Protein AF-0000000077076380 (afdb_homodimer)

Foldseek 3Di:
DVVVVVVVVVVVVVCVVPHVVCLVVVLVVLLVVLQVVCVVVVPDFDDPCRQFDKDKDKDWAAQVQADPVQFGDPVVVVSVVVSSVSNSCRNLCLVVLCVVQVKDKDWDDKDKDFDATHHHGFMWMKIKGWQWFDFFWTKMKIFIAGPVPRHGRMIMIIIMGMDRGTPQSSSCVRRVHGDHIDDHDPVRVVVVVVVVVVVVVVVVVVVVVVVVVPVPPPPPPPPPPPPPD/DVVVVVVVVVVVVVCVVPHVVCLVVVLVVLLVVLQVVCVVVVPDFDDPCRQFDKDKDKDWAAQVQADPVQFGDPVVVVSVVVSRVSNSCRNLCLVVLCVVQVKDKDWDDKDKDFDATHHHGFMWMKIKGWQWFDFFWTKMKIFIAGPVPRDGRMIMIIIMGMDRGTPQSSSCVRRVHGDHIDDHDPVRVVVVVVVVVVVVVVVVVVVVVVVVVPVPPPPPPPPPPPPPD

InterPro domains:
  IPR029069 HotDog domain superfamily [SSF54637] (56-164)
  IPR051490 THEM6/lcsJ thioesterase [PTHR12475] (7-222)

Sequence (458 aa):
MAWIFGVVLVVILSLFAYIDVWYFLRSIVFITSLIIKGRKDSARKLTKEELLKELVTKGVVMPSDLDFNLHMNNSKYLREMDFGRFAIYIEKGLRKALGHHSAVMLVGAISIRYRRSLQLFQKFEVHTRILAWEEKVIYLEQRIVNTADGFVASIALVKMAIKGTTASELLKTICGHIVASPFPSAELRAWQESISLSSKHLREESSTKSDGGNTQVTNSSLTSTKKTTMAWIFGVVLVVILSLFAYIDVWYFLRSIVFITSLIIKGRKDSARKLTKEELLKELVTKGVVMPSDLDFNLHMNNSKYLREMDFGRFAIYIEKGLRKALGHHSAVMLVGAISIRYRRSLQLFQKFEVHTRILAWEEKVIYLEQRIVNTADGFVASIALVKMAIKGTTASELLKTICGHIVASPFPSAELRAWQESISLSSKHLREESSTKSDGGNTQVTNSSLTSTKKTT

Nearest PDB structures (foldseek):
  1njk-assembly1_D  TM=8.500E-01  e=3.698E-10  Escherichia coli
  3r87-assembly1_A  TM=8.130E-01  e=1.434E-08  Photobacterium profundum
  4k00-assembly1_A  TM=8.358E-01  e=3.254E-08  Synechocystis sp. PCC 6803 substr. Kazusa
  5vpj-assembly3_J  TM=8.608E-01  e=1.013E-07  Actinomadura verrucosospora
  5v10-assembly1_A-2  TM=7.139E-01  e=7.165E-09  Pseudomonas aeruginosa PAO1

Organism: Amphimedon queenslandica (NCBI:txid400682)

Secondary structure (DSSP, 8-state):
-HHHHHHHHHHHHHHHHHS-HHHHHHHHHHHHHHHHHHHTTTTPPPPHHHHHS-EEEEEE--GGGB-TTSBB-HHHHHHHHHHHHHHHHHHTSHHHHHHHTT-EEEEEEEEEEE-SPPBTT-EEEEEEEEEEEETTEEEEEEEEEETTT--EEEEEEEEEEEESS-HHHHHHHHHSS--PPPPPPHHHHHHHHHHHHHHHHHHHHHHHHHHHHS---------------/-HHHHHHHHHHHHHHHHHS-HHHHHHHHHHHHHHHHHHHTTTTPPPPHHHHHS-EEEEEE--GGGB-TTSBB-HHHHHHHHHHHHHHHHHHTSHHHHHHHTT-EEEEEEEEEEE-SPPBTT-EEEEEEEEEEEETTEEEEEEEEEETTT--EEEEEEEEEEEESS-HHHHHHHHHSS--PPPPPPHHHHHHHHHHHHHHHHHHHHHHHHHHHHS---------------

Solvent-accessible surface area (backbone atoms only — not comparable to full-atom values): 24199 Å² total; per-residue (Å²): 113,68,64,57,53,52,51,51,49,51,52,51,36,50,43,41,71,42,32,52,52,66,61,54,52,51,48,51,54,51,52,52,51,50,49,63,61,39,63,75,57,67,85,63,60,43,50,72,66,62,62,44,45,67,44,77,40,78,51,63,40,46,68,50,37,41,43,98,83,59,26,51,31,78,32,48,57,51,51,57,46,47,57,28,50,51,46,49,32,57,75,62,36,45,53,61,34,28,58,75,54,69,30,51,75,44,77,36,32,40,37,36,38,51,71,47,81,51,42,74,65,41,47,32,33,30,41,26,29,56,55,29,53,51,64,42,27,41,32,34,39,39,33,36,26,32,66,89,77,64,47,65,23,27,43,29,44,35,38,31,35,42,44,70,57,38,41,57,60,43,47,18,66,35,35,72,43,85,68,82,58,53,78,71,49,72,34,55,50,28,38,49,48,14,52,52,43,49,54,51,50,54,53,54,54,55,51,52,54,54,51,59,61,63,60,58,78,75,71,76,75,79,73,74,74,76,76,80,121,112,69,66,58,54,51,52,51,48,49,51,52,35,49,44,42,70,42,31,52,53,66,60,53,53,52,48,51,54,50,51,51,50,50,49,62,62,37,64,77,58,67,86,65,61,42,50,73,66,62,61,45,46,69,44,77,39,77,51,63,38,43,68,50,37,42,43,96,83,60,27,51,30,77,30,48,56,52,50,56,47,46,56,27,50,52,47,49,32,59,74,62,35,44,54,60,33,28,58,76,54,71,30,50,73,43,76,35,32,39,38,37,38,50,71,46,80,52,42,77,66,39,47,32,33,31,39,26,28,55,55,30,53,53,65,42,27,42,31,33,38,40,33,35,25,33,64,89,78,64,47,66,23,28,43,29,44,35,37,33,35,41,45,70,56,37,40,57,59,42,48,16,65,35,36,73,43,85,68,84,60,53,77,70,49,71,35,54,50,26,37,52,47,14,51,52,43,48,52,52,51,55,52,53,53,54,50,51,54,54,52,59,62,61,59,58,80,76,71,76,75,80,74,77,78,75,76,80,122

Structure (mmCIF, N/CA/C/O backbone):
data_AF-0000000077076380-model_v1
#
loop_
_entity.id
_entity.type
_entity.pdbx_description
1 polymer 'Protein THEM6'
#
loop_
_atom_site.group_PDB
_atom_site.id
_atom_site.type_symbol
_atom_site.label_atom_id
_atom_site.label_alt_id
_atom_site.label_comp_id
_atom_site.label_asym_id
_atom_site.label_entity_id
_atom_site.label_seq_id
_atom_site.pdbx_PDB_ins_code
_atom_site.Cartn_x
_atom_site.Cartn_y
_atom_site.Cartn_z
_atom_site.occupancy
_atom_site.B_iso_or_equiv
_atom_site.auth_seq_id
_atom_site.auth_comp_id
_atom_site.auth_asym_id
_atom_site.auth_atom_id
_atom_site.pdbx_PDB_model_num
ATOM 1 N N . MET A 1 1 ? -8.352 25.484 -37.906 1 71 1 MET A N 1
ATOM 2 C CA . MET A 1 1 ? -8.945 25.438 -36.562 1 71 1 MET A CA 1
ATOM 3 C C . MET A 1 1 ? -9.117 24 -36.094 1 71 1 MET A C 1
ATOM 5 O O . MET A 1 1 ? -8.75 23.656 -34.969 1 71 1 MET A O 1
ATOM 9 N N . ALA A 1 2 ? -9.422 23.078 -37 1 80 2 ALA A N 1
ATOM 10 C CA . ALA A 1 2 ? -9.664 21.688 -36.656 1 80 2 ALA A CA 1
ATOM 11 C C . ALA A 1 2 ? -8.367 20.969 -36.312 1 80 2 ALA A C 1
ATOM 13 O O . ALA A 1 2 ? -8.328 20.141 -35.375 1 80 2 ALA A O 1
ATOM 14 N N . TRP A 1 3 ? -7.25 21.469 -36.969 1 83.44 3 TRP A N 1
ATOM 15 C CA . TRP A 1 3 ? -5.973 20.812 -36.719 1 83.44 3 TRP A CA 1
ATOM 16 C C . TRP A 1 3 ? -5.461 21.141 -35.312 1 83.44 3 TRP A C 1
ATOM 18 O O . TRP A 1 3 ? -4.84 20.312 -34.656 1 83.44 3 TRP A O 1
ATOM 28 N N . ILE A 1 4 ? -5.734 22.359 -34.875 1 86.75 4 ILE A N 1
ATOM 29 C CA . ILE A 1 4 ? -5.34 22.766 -33.531 1 86.75 4 ILE A CA 1
ATOM 30 C C . ILE A 1 4 ? -6.066 21.922 -32.469 1 86.75 4 ILE A C 1
ATOM 32 O O . ILE A 1 4 ? -5.461 21.469 -31.5 1 86.75 4 ILE A O 1
ATOM 36 N N . PHE A 1 5 ? -7.289 21.688 -32.719 1 87.81 5 PHE A N 1
ATOM 37 C CA . PHE A 1 5 ? -8.07 20.859 -31.797 1 87.81 5 PHE A CA 1
ATOM 38 C C . PHE A 1 5 ? -7.484 19.453 -31.719 1 87.81 5 PHE A C 1
ATOM 40 O O . PHE A 1 5 ? -7.363 18.875 -30.641 1 87.81 5 PHE A O 1
ATOM 47 N N . GLY A 1 6 ? -7.062 18.875 -32.875 1 87.69 6 GLY A N 1
ATOM 48 C CA . GLY A 1 6 ? -6.434 17.562 -32.906 1 87.69 6 GLY A CA 1
ATOM 49 C C . GLY A 1 6 ? -5.133 17.516 -32.125 1 87.69 6 GLY A C 1
ATOM 50 O O . GLY A 1 6 ? -4.887 16.562 -31.391 1 87.69 6 GLY A O 1
ATOM 51 N N . VAL A 1 7 ? -4.387 18.547 -32.375 1 89.94 7 VAL A N 1
ATOM 52 C CA . VAL A 1 7 ? -3.104 18.609 -31.672 1 89.94 7 VAL A C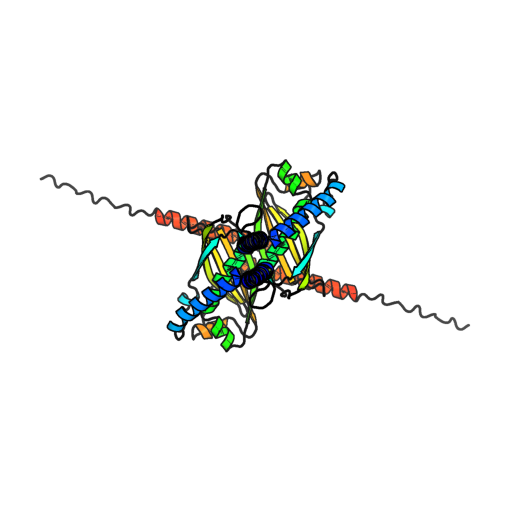A 1
ATOM 53 C C . VAL A 1 7 ? -3.334 18.703 -30.156 1 89.94 7 VAL A C 1
ATOM 55 O O . VAL A 1 7 ? -2.654 18.031 -29.391 1 89.94 7 VAL A O 1
ATOM 58 N N . VAL A 1 8 ? -4.27 19.5 -29.75 1 91.94 8 VAL A N 1
ATOM 59 C CA . VAL A 1 8 ? -4.59 19.672 -28.344 1 91.94 8 VAL A CA 1
ATOM 60 C C . VAL A 1 8 ? -5.039 18.328 -27.75 1 91.94 8 VAL A C 1
ATOM 62 O O . VAL A 1 8 ? -4.598 17.953 -26.656 1 91.94 8 VAL A O 1
ATOM 65 N N . LEU A 1 9 ? -5.809 17.609 -28.438 1 91.88 9 LEU A N 1
ATOM 66 C CA . LEU A 1 9 ? -6.305 16.328 -27.969 1 91.88 9 LEU A CA 1
ATOM 67 C C . LEU A 1 9 ? -5.16 15.32 -27.828 1 91.88 9 LEU A C 1
ATOM 69 O O . LEU A 1 9 ? -5.125 14.547 -26.859 1 91.88 9 LEU A O 1
ATOM 73 N N . VAL A 1 10 ? -4.277 15.328 -28.766 1 92.5 10 VAL A N 1
ATOM 74 C CA . VAL A 1 10 ? -3.146 14.414 -28.734 1 92.5 10 VAL A CA 1
ATOM 75 C C . VAL A 1 10 ? -2.262 14.727 -27.531 1 92.5 10 VAL A C 1
ATOM 77 O O . VAL A 1 10 ? -1.776 13.82 -26.844 1 92.5 10 VAL A O 1
ATOM 80 N N . VAL A 1 11 ? -2.076 15.961 -27.297 1 92.56 11 VAL A N 1
ATOM 81 C CA . VAL A 1 11 ? -1.249 16.375 -26.172 1 92.56 11 VAL A CA 1
ATOM 82 C C . VAL A 1 11 ? -1.909 15.961 -24.859 1 92.56 11 VAL A C 1
ATOM 84 O O . VAL A 1 11 ? -1.253 15.391 -23.984 1 92.56 11 VAL A O 1
ATOM 87 N N . ILE A 1 12 ? -3.16 16.219 -24.766 1 93.12 12 ILE A N 1
ATOM 88 C CA . ILE A 1 12 ? -3.893 15.867 -23.547 1 93.12 12 ILE A CA 1
ATOM 89 C C . ILE A 1 12 ? -3.893 14.352 -23.375 1 93.12 12 ILE A C 1
ATOM 91 O O . ILE A 1 12 ? -3.705 13.852 -22.25 1 93.12 12 ILE A O 1
ATOM 95 N N . LEU A 1 13 ? -4.082 13.656 -24.453 1 92.69 13 LEU A N 1
ATOM 96 C CA . LEU A 1 13 ? -4.035 12.195 -24.391 1 92.69 13 LEU A CA 1
ATOM 97 C C . LEU A 1 13 ? -2.668 11.719 -23.922 1 92.69 13 LEU A C 1
ATOM 99 O O . LEU A 1 13 ? -2.576 10.797 -23.109 1 92.69 13 LEU A O 1
ATOM 103 N N . SER A 1 14 ? -1.644 12.312 -24.438 1 92.62 14 SER A N 1
ATOM 104 C CA . SER A 1 14 ? -0.292 11.945 -24.031 1 92.62 14 SER A CA 1
ATOM 105 C C . SER A 1 14 ? -0.084 12.188 -22.531 1 92.62 14 SER A C 1
ATOM 107 O O . SER A 1 14 ? 0.549 11.383 -21.859 1 92.62 14 SER A O 1
ATOM 109 N N . LEU A 1 15 ? -0.617 13.242 -22.031 1 91.62 15 LEU A N 1
ATOM 110 C CA . LEU A 1 15 ? -0.503 13.555 -20.609 1 91.62 15 LEU A CA 1
ATOM 111 C C . LEU A 1 15 ? -1.191 12.492 -19.766 1 91.62 15 LEU A C 1
ATOM 113 O O . LEU A 1 15 ? -0.604 11.977 -18.812 1 91.62 15 LEU A O 1
ATOM 117 N N . PHE A 1 16 ? -2.35 12.125 -20.219 1 91.31 16 PHE A N 1
ATOM 118 C CA . PHE A 1 16 ? -3.117 11.148 -19.453 1 91.31 16 PHE A CA 1
ATOM 119 C C . PHE A 1 16 ? -2.512 9.758 -19.578 1 91.31 16 PHE A C 1
ATOM 121 O O . PHE A 1 16 ? -2.641 8.93 -18.672 1 91.31 16 PHE A O 1
ATOM 128 N N . ALA A 1 17 ? -1.812 9.531 -20.625 1 89.88 17 ALA A N 1
ATOM 129 C CA . ALA A 1 17 ? -1.214 8.219 -20.844 1 89.88 17 ALA A CA 1
ATOM 130 C C . ALA A 1 17 ? 0.072 8.055 -20.047 1 89.88 17 ALA A C 1
ATOM 132 O O . ALA A 1 17 ? 0.439 6.941 -19.672 1 89.88 17 ALA A O 1
ATOM 133 N N . TYR A 1 18 ? 0.71 9.195 -19.703 1 90 18 TYR A N 1
ATOM 134 C CA . TYR A 1 18 ? 2.057 9.031 -19.172 1 90 18 TYR A CA 1
ATOM 135 C C . TYR A 1 18 ? 2.168 9.625 -17.781 1 90 18 TYR A C 1
ATOM 137 O O . TYR A 1 18 ? 3.135 9.359 -17.062 1 90 18 TYR A O 1
ATOM 145 N N . ILE A 1 19 ? 1.142 10.375 -17.453 1 88.81 19 ILE A N 1
ATOM 146 C CA . ILE A 1 19 ? 1.158 11 -16.141 1 88.81 19 ILE A CA 1
ATOM 147 C C . ILE A 1 19 ? -0.161 10.727 -15.422 1 88.81 19 ILE A C 1
ATOM 149 O O . ILE A 1 19 ? -1.195 10.523 -16.062 1 88.81 19 ILE A O 1
ATOM 153 N N . ASP A 1 20 ? -0.082 10.539 -14.172 1 88.19 20 ASP A N 1
ATOM 154 C CA . ASP A 1 20 ? -1.31 10.453 -13.383 1 88.19 20 ASP A CA 1
ATOM 155 C C . ASP A 1 20 ? -1.914 11.836 -13.156 1 88.19 20 ASP A C 1
ATOM 157 O O . ASP A 1 20 ? -1.833 12.375 -12.047 1 88.19 20 ASP A O 1
ATOM 161 N N . VAL A 1 21 ? -2.629 12.32 -14.133 1 88.88 21 VAL A N 1
ATOM 162 C CA . VAL A 1 21 ? -3.078 13.711 -14.195 1 88.88 21 VAL A CA 1
ATOM 163 C C . VAL A 1 21 ? -4.039 14 -13.047 1 88.88 21 VAL A C 1
ATOM 165 O O . VAL A 1 21 ? -3.904 15.016 -12.359 1 88.88 21 VAL A O 1
ATOM 168 N N . TRP A 1 22 ? -4.926 13.102 -12.789 1 88.06 22 TRP A N 1
ATOM 169 C CA . TRP A 1 22 ? -5.938 13.344 -11.766 1 88.06 22 TRP A CA 1
ATOM 170 C C . TRP A 1 22 ? -5.301 13.406 -10.375 1 88.06 22 TRP A C 1
ATOM 172 O O . TRP A 1 22 ? -5.691 14.234 -9.547 1 88.06 22 TRP A O 1
ATOM 182 N N . TYR A 1 23 ? -4.363 12.594 -10.133 1 88.5 23 TYR A N 1
ATOM 183 C CA . TYR A 1 23 ? -3.676 12.594 -8.844 1 88.5 23 TYR A CA 1
ATOM 184 C C . TYR A 1 23 ? -2.973 13.922 -8.602 1 88.5 23 TYR A C 1
ATOM 186 O O . TYR A 1 23 ? -3.096 14.508 -7.523 1 88.5 23 TYR A O 1
ATOM 194 N N . PHE A 1 24 ? -2.287 14.422 -9.617 1 90.38 24 PHE A N 1
ATOM 195 C CA . PHE A 1 24 ? -1.53 15.664 -9.469 1 90.38 24 PHE A CA 1
ATOM 196 C C . PHE A 1 24 ? -2.467 16.859 -9.359 1 90.38 24 PHE A C 1
ATOM 198 O O . PHE A 1 24 ? -2.271 17.734 -8.516 1 90.38 24 PHE A O 1
ATOM 205 N N . LEU A 1 25 ? -3.469 16.844 -10.203 1 91.88 25 LEU A N 1
ATOM 206 C CA . LEU A 1 25 ? -4.414 17.953 -10.164 1 91.88 25 LEU A CA 1
ATOM 207 C C . LEU A 1 25 ? -5.141 18.016 -8.82 1 91.88 25 LEU A C 1
ATOM 209 O O . LEU A 1 25 ? -5.223 19.062 -8.203 1 91.88 25 LEU A O 1
ATOM 213 N N . ARG A 1 26 ? -5.621 16.859 -8.398 1 92.75 26 ARG A N 1
ATOM 214 C CA . ARG A 1 26 ? -6.312 16.781 -7.113 1 92.75 26 ARG A CA 1
ATOM 215 C C . ARG A 1 26 ? -5.398 17.203 -5.969 1 92.75 26 ARG A C 1
ATOM 217 O O . ARG A 1 26 ? -5.82 17.922 -5.066 1 92.75 26 ARG A O 1
ATOM 224 N N . SER A 1 27 ? -4.172 16.75 -6.008 1 93.06 27 SER A N 1
ATOM 225 C CA . SER A 1 27 ? -3.211 17.078 -4.961 1 93.06 27 SER A CA 1
ATOM 226 C C . SER A 1 27 ? -2.934 18.578 -4.922 1 93.06 27 SER A C 1
ATOM 228 O O . SER A 1 27 ? -2.922 19.188 -3.848 1 93.06 27 SER A O 1
ATOM 230 N N . ILE A 1 28 ? -2.768 19.188 -6.066 1 93.25 28 ILE A N 1
ATOM 231 C CA . ILE A 1 28 ? -2.455 20.609 -6.152 1 93.25 28 ILE A CA 1
ATOM 232 C C . ILE A 1 28 ? -3.627 21.438 -5.617 1 93.25 28 ILE A C 1
ATOM 234 O O . ILE A 1 28 ? -3.441 22.328 -4.789 1 93.25 28 ILE A O 1
ATOM 238 N N . VAL A 1 29 ? -4.785 21.109 -6.031 1 93.94 29 VAL A N 1
ATOM 239 C CA . VAL A 1 29 ? -5.977 21.828 -5.59 1 93.94 29 VAL A CA 1
ATOM 240 C C . VAL A 1 29 ? -6.164 21.641 -4.086 1 93.94 29 VAL A C 1
ATOM 242 O O . VAL A 1 29 ? -6.422 22.609 -3.365 1 93.94 29 VAL A O 1
ATOM 245 N N . PHE A 1 30 ? -6.031 20.484 -3.629 1 93.62 30 PHE A N 1
ATOM 246 C CA . PHE A 1 30 ? -6.227 20.141 -2.227 1 93.62 30 PHE A CA 1
ATOM 247 C C . PHE A 1 30 ? -5.199 20.844 -1.349 1 93.62 30 PHE A C 1
ATOM 249 O O . PHE A 1 30 ? -5.562 21.5 -0.373 1 93.62 30 PHE A O 1
ATOM 256 N N . ILE A 1 31 ? -3.949 20.75 -1.727 1 91.62 31 ILE A N 1
ATOM 257 C CA . ILE A 1 31 ? -2.867 21.359 -0.961 1 91.62 31 ILE A CA 1
ATOM 258 C C . ILE A 1 31 ? -3.037 22.891 -0.946 1 91.62 31 ILE A C 1
ATOM 260 O O . ILE A 1 31 ? -2.902 23.516 0.102 1 91.62 31 ILE A O 1
ATOM 264 N N . THR A 1 32 ? -3.367 23.422 -2.1 1 92.25 32 THR A N 1
ATOM 265 C CA . THR A 1 32 ? -3.578 24.859 -2.188 1 92.25 32 THR A CA 1
ATOM 266 C C . THR A 1 32 ? -4.738 25.297 -1.297 1 92.25 32 THR A C 1
ATOM 268 O O . THR A 1 32 ? -4.66 26.328 -0.619 1 92.25 32 THR A O 1
ATOM 271 N N . SER A 1 33 ? -5.73 24.516 -1.293 1 92.62 33 SER A N 1
ATOM 272 C CA . SER A 1 33 ? -6.879 24.828 -0.452 1 92.62 33 SER A CA 1
ATOM 273 C C . SER A 1 33 ? -6.508 24.812 1.026 1 92.62 33 SER A C 1
ATOM 275 O O . SER A 1 33 ? -6.973 25.656 1.802 1 92.62 33 SER A O 1
ATOM 277 N N . LEU A 1 34 ? -5.703 23.859 1.438 1 90.19 34 LEU A N 1
ATOM 278 C CA . LEU A 1 34 ? -5.246 23.75 2.82 1 90.19 34 LEU A CA 1
ATOM 279 C C . LEU A 1 34 ? -4.383 24.953 3.205 1 90.19 34 LEU A C 1
ATOM 281 O O . LEU A 1 34 ? -4.516 25.484 4.305 1 90.19 34 LEU A O 1
ATOM 285 N N . ILE A 1 35 ? -3.578 25.375 2.283 1 87.38 35 ILE A N 1
ATOM 286 C CA . ILE A 1 35 ? -2.67 26.484 2.537 1 87.38 35 ILE A CA 1
ATOM 287 C C . ILE A 1 35 ? -3.471 27.781 2.689 1 87.38 35 ILE A C 1
ATOM 289 O O . ILE A 1 35 ? -3.207 28.578 3.594 1 87.38 35 ILE A O 1
ATOM 293 N N . ILE A 1 36 ? -4.41 27.938 1.888 1 86.31 36 ILE A N 1
ATOM 294 C CA . ILE A 1 36 ? -5.238 29.141 1.923 1 86.31 36 ILE A CA 1
ATOM 295 C C . ILE A 1 36 ? -6.047 29.172 3.219 1 86.31 36 ILE A C 1
ATOM 297 O O . ILE A 1 36 ? -6.152 30.219 3.865 1 86.31 36 ILE A O 1
ATOM 301 N N . LYS A 1 37 ? -6.523 28.031 3.57 1 81.94 37 LYS A N 1
ATOM 302 C CA . LYS A 1 37 ? -7.285 27.938 4.812 1 81.94 37 LYS A CA 1
ATOM 303 C C . LYS A 1 37 ? -6.387 28.172 6.027 1 81.94 37 LYS A C 1
ATOM 305 O O . LYS A 1 37 ? -6.816 28.766 7.016 1 81.94 37 LYS A O 1
ATOM 310 N N . GLY A 1 38 ? -5.191 27.516 6.043 1 71.19 38 GLY A N 1
ATOM 311 C CA . GLY A 1 38 ? -4.246 27.625 7.141 1 71.19 38 GLY A CA 1
ATOM 312 C C . GLY A 1 38 ? -3.631 29 7.277 1 71.19 38 GLY A C 1
ATOM 313 O O . GLY A 1 38 ? -3.176 29.375 8.359 1 71.19 38 GLY A O 1
ATOM 314 N N . ARG A 1 39 ? -3.299 29.719 6.25 1 58.94 39 ARG A N 1
ATOM 315 C CA . ARG A 1 39 ? -2.766 31.078 6.32 1 58.94 39 ARG A CA 1
ATOM 316 C C . ARG A 1 39 ? -3.576 31.938 7.289 1 58.94 39 ARG A C 1
ATOM 318 O O . ARG A 1 39 ? -3.031 32.844 7.938 1 58.94 39 ARG A O 1
ATOM 325 N N . LYS A 1 40 ? -4.734 31.547 7.457 1 52.88 40 LYS A N 1
ATOM 326 C CA . LYS A 1 40 ? -5.48 32.406 8.391 1 52.88 40 LYS A CA 1
ATOM 327 C C . LYS A 1 40 ? -5.109 32.062 9.836 1 52.88 40 LYS A C 1
ATOM 329 O O . LYS A 1 40 ? -5.16 32.938 10.703 1 52.88 40 LYS A O 1
ATOM 334 N N . ASP A 1 41 ? -4.574 30.828 10.102 1 53.34 41 ASP A N 1
ATOM 335 C CA . ASP A 1 41 ? -4.395 30.422 11.492 1 53.34 41 ASP A CA 1
ATOM 336 C C . ASP A 1 41 ? -2.916 30.219 11.812 1 53.34 41 ASP A C 1
ATOM 338 O O . ASP A 1 41 ? -2.576 29.562 12.812 1 53.34 41 ASP A O 1
ATOM 342 N N . SER A 1 42 ? -1.973 30.609 10.914 1 55.03 42 SER A N 1
ATOM 343 C CA . SER A 1 42 ? -0.578 30.188 10.812 1 55.03 42 SER A CA 1
ATOM 344 C C . SER A 1 42 ? 0.201 30.562 12.07 1 55.03 42 SER A C 1
ATOM 346 O O . SER A 1 42 ? 1.269 30 12.336 1 55.03 42 SER A O 1
ATOM 348 N N . ALA A 1 43 ? -0.173 31.516 12.805 1 61.69 43 ALA A N 1
ATOM 349 C CA . ALA A 1 43 ? 0.746 32.031 13.82 1 61.69 43 ALA A CA 1
ATOM 350 C C . ALA A 1 43 ? 0.527 31.312 15.156 1 61.69 43 ALA A C 1
ATOM 352 O O . ALA A 1 43 ? 1.348 31.438 16.078 1 61.69 43 ALA A O 1
ATOM 353 N N . ARG A 1 44 ? -0.458 30.453 15.273 1 78.06 44 ARG A N 1
ATOM 354 C CA . ARG A 1 44 ? -0.805 29.953 16.594 1 78.06 44 ARG A CA 1
ATOM 355 C C . ARG A 1 44 ? -0.179 28.578 16.859 1 78.06 44 ARG A C 1
ATOM 357 O O . ARG A 1 44 ? -0.228 27.703 15.992 1 78.06 44 ARG A O 1
ATOM 364 N N . LYS A 1 45 ? 0.583 28.422 18.062 1 90.44 45 LYS A N 1
ATOM 365 C CA . LYS A 1 45 ? 1.142 27.156 18.531 1 90.44 45 LYS A CA 1
ATOM 366 C C . LYS A 1 45 ? 0.037 26.172 18.891 1 90.44 45 LYS A C 1
ATOM 368 O O . LYS A 1 45 ? -0.987 26.547 19.453 1 90.44 45 LYS A O 1
ATOM 373 N N . LEU A 1 46 ? 0.229 24.953 18.531 1 93.44 46 LEU A N 1
ATOM 374 C CA . LEU A 1 46 ? -0.77 23.922 18.766 1 93.44 46 LEU A CA 1
ATOM 375 C C . LEU A 1 46 ? -0.604 23.312 20.172 1 93.44 46 LEU A C 1
ATOM 377 O O . LEU A 1 46 ? 0.521 23.156 20.641 1 93.44 46 LEU A O 1
ATOM 381 N N . THR A 1 47 ? -1.697 23.047 20.828 1 94.62 47 THR A N 1
ATOM 382 C CA . THR A 1 47 ? -1.664 22.234 22.047 1 94.62 47 THR A CA 1
ATOM 383 C C . THR A 1 47 ? -1.433 20.766 21.703 1 94.62 47 THR A C 1
ATOM 385 O O . THR A 1 47 ? -1.573 20.359 20.547 1 94.62 47 THR A O 1
ATOM 388 N N . LYS A 1 48 ? -1.015 20 22.719 1 94.81 48 LYS A N 1
ATOM 389 C CA . LYS A 1 48 ? -0.846 18.562 22.516 1 94.81 48 LYS A CA 1
ATOM 390 C C . LYS A 1 48 ? -2.133 17.922 22.016 1 94.81 48 LYS A C 1
ATOM 392 O O . LYS A 1 48 ? -2.096 17.047 21.141 1 94.81 48 LYS A O 1
ATOM 397 N N . GLU A 1 49 ? -3.27 18.344 22.578 1 95.56 49 GLU A N 1
ATOM 398 C CA . GLU A 1 49 ? -4.566 17.812 22.172 1 95.56 49 GLU A CA 1
ATOM 399 C C . GLU A 1 49 ? -4.848 18.109 20.703 1 95.56 49 GLU A C 1
ATOM 401 O O . GLU A 1 49 ? -5.344 17.234 19.984 1 95.56 49 GLU A O 1
ATOM 406 N N . GLU A 1 50 ? -4.57 19.312 20.312 1 95.12 50 GLU A N 1
ATOM 407 C CA . GLU A 1 50 ? -4.777 19.703 18.922 1 95.12 50 GLU A CA 1
ATOM 408 C C . GLU A 1 50 ? -3.838 18.938 18 1 95.12 50 GLU A C 1
ATOM 410 O O . GLU A 1 50 ? -4.223 18.562 16.891 1 95.12 50 GLU A O 1
ATOM 415 N N . LEU A 1 51 ? -2.619 18.75 18.469 1 96.06 51 LEU A N 1
ATOM 416 C CA . LEU A 1 51 ? -1.625 18 17.703 1 96.06 51 LEU A CA 1
ATOM 417 C C . LEU A 1 51 ? -2.098 16.578 17.438 1 96.06 51 LEU A C 1
ATOM 419 O O . LEU A 1 51 ? -1.936 16.047 16.344 1 96.06 51 LEU A O 1
ATOM 423 N N . LEU A 1 52 ? -2.768 15.992 18.438 1 97.31 52 LEU A N 1
ATOM 424 C CA . LEU A 1 52 ? -3.139 14.578 18.375 1 97.31 52 LEU A CA 1
ATOM 425 C C . LEU A 1 52 ? -4.535 14.414 17.781 1 97.31 52 LEU A C 1
ATOM 427 O O . LEU A 1 52 ? -4.973 13.289 17.531 1 97.31 52 LEU A O 1
ATOM 431 N N . LYS A 1 53 ? -5.238 15.492 17.547 1 97.12 53 LYS A N 1
ATOM 432 C CA . LYS A 1 53 ? -6.594 15.438 17 1 97.12 53 LYS A CA 1
ATOM 433 C C . LYS A 1 53 ? -6.598 14.867 15.586 1 97.12 53 LYS A C 1
ATOM 435 O O . LYS A 1 53 ? -5.738 15.211 14.773 1 97.12 53 LYS A O 1
ATOM 440 N N . GLU A 1 54 ? -7.508 14.055 15.289 1 97.62 54 GLU A N 1
ATOM 441 C CA . GLU A 1 54 ? -7.621 13.414 13.977 1 97.62 54 GLU A CA 1
ATOM 442 C C . GLU A 1 54 ? -8.07 14.414 12.922 1 97.62 54 GLU A C 1
ATOM 444 O O . GLU A 1 54 ? -8.867 15.312 13.203 1 97.62 54 GLU A O 1
ATOM 449 N N . LEU A 1 55 ? -7.57 14.352 11.766 1 97.69 55 LEU A N 1
ATOM 450 C CA . LEU A 1 55 ? -8.008 15.094 10.586 1 97.69 55 LEU A CA 1
ATOM 451 C C . LEU A 1 55 ? -8.734 14.18 9.609 1 97.69 55 LEU A C 1
ATOM 453 O O . LEU A 1 55 ? -8.344 13.023 9.43 1 97.69 55 LEU A O 1
ATOM 457 N N . VAL A 1 56 ? -9.789 14.703 8.977 1 98.25 56 VAL A N 1
ATOM 458 C CA . VAL A 1 56 ? -10.617 13.898 8.086 1 98.25 56 VAL A CA 1
ATOM 459 C C . VAL A 1 56 ? -10.578 14.477 6.676 1 98.25 56 VAL A C 1
ATOM 461 O O . VAL A 1 56 ? -10.789 15.68 6.488 1 98.25 56 VAL A O 1
ATOM 464 N N . THR A 1 57 ? -10.227 13.75 5.758 1 97.94 57 THR A N 1
ATOM 465 C CA . THR A 1 57 ? -10.336 14.086 4.344 1 97.94 57 THR A CA 1
ATOM 466 C C . THR A 1 57 ? -11.352 13.18 3.652 1 97.94 57 THR A C 1
ATOM 468 O O . THR A 1 57 ? -11.633 12.078 4.133 1 97.94 57 THR A O 1
ATOM 471 N N . LYS A 1 58 ? -11.898 13.672 2.561 1 97.69 58 LYS A N 1
ATOM 472 C CA . LYS A 1 58 ? -12.977 12.945 1.893 1 97.69 58 LYS A CA 1
ATOM 473 C C . LYS A 1 58 ? -12.547 12.484 0.501 1 97.69 58 LYS A C 1
ATOM 475 O O . LYS A 1 58 ? -11.648 13.07 -0.101 1 97.69 58 LYS A O 1
ATOM 480 N N . GLY A 1 59 ? -13.211 11.398 0.085 1 97.06 59 GLY A N 1
ATOM 481 C CA . GLY A 1 59 ? -12.977 10.875 -1.251 1 97.06 59 GLY A CA 1
ATOM 482 C C . GLY A 1 59 ? -14.125 10.039 -1.777 1 97.06 59 GLY A C 1
ATOM 483 O O . GLY A 1 59 ? -15.086 9.766 -1.05 1 97.06 59 GLY A O 1
ATOM 484 N N . VAL A 1 60 ? -14.055 9.75 -3.084 1 96.94 60 VAL A N 1
ATOM 485 C CA . VAL A 1 60 ? -15.016 8.898 -3.781 1 96.94 60 VAL A CA 1
ATOM 486 C C . VAL A 1 60 ? -14.273 7.887 -4.645 1 96.94 60 VAL A C 1
ATOM 488 O O . VAL A 1 60 ? -13.273 8.219 -5.289 1 96.94 60 VAL A O 1
ATOM 491 N N . VAL A 1 61 ? -14.742 6.664 -4.578 1 96.44 61 VAL A N 1
ATOM 492 C CA . VAL A 1 61 ? -14.125 5.633 -5.406 1 96.44 61 VAL A CA 1
ATOM 493 C C . VAL A 1 61 ? -14.461 5.883 -6.875 1 96.44 61 VAL A C 1
ATOM 495 O O . VAL A 1 61 ? -15.633 5.898 -7.258 1 96.44 61 VAL A O 1
ATOM 498 N N . MET A 1 62 ? -13.445 6.059 -7.68 1 93.44 62 MET A N 1
ATOM 499 C CA . MET A 1 62 ? -13.617 6.336 -9.102 1 93.44 62 MET A CA 1
ATOM 500 C C . MET A 1 62 ? -13.312 5.098 -9.938 1 93.44 62 MET A C 1
ATOM 502 O O . MET A 1 62 ? -12.68 4.156 -9.453 1 93.44 62 MET A O 1
ATOM 506 N N . PRO A 1 63 ? -13.75 5.102 -11.195 1 90.56 63 PRO A N 1
ATOM 507 C CA . PRO A 1 63 ? -13.469 3.939 -12.047 1 90.56 63 PRO A CA 1
ATOM 508 C C . PRO A 1 63 ? -11.984 3.631 -12.164 1 90.56 63 PRO A C 1
ATOM 510 O O . PRO A 1 63 ? -11.594 2.463 -12.25 1 90.56 63 PRO A O 1
ATOM 513 N N . SER A 1 64 ? -11.18 4.645 -12.07 1 88.62 64 SER A N 1
ATOM 514 C CA . SER A 1 64 ? -9.734 4.465 -12.203 1 88.62 64 SER A CA 1
ATOM 515 C C . SER A 1 64 ? -9.148 3.789 -10.977 1 88.62 64 SER A C 1
ATOM 517 O O . SER A 1 64 ? -7.984 3.379 -10.984 1 88.62 64 SER A O 1
ATOM 519 N N . ASP A 1 65 ? -9.984 3.652 -9.977 1 90.75 65 ASP A N 1
ATOM 520 C CA . ASP A 1 65 ? -9.508 3.076 -8.719 1 90.75 65 ASP A CA 1
ATOM 521 C C . ASP A 1 65 ? -9.781 1.576 -8.664 1 90.75 65 ASP A C 1
ATOM 523 O O . ASP A 1 65 ? -9.383 0.901 -7.715 1 90.75 65 ASP A O 1
ATOM 527 N N . LEU A 1 66 ? -10.391 1.042 -9.648 1 86.19 66 LEU A N 1
ATOM 528 C CA . LEU A 1 66 ? -10.914 -0.318 -9.586 1 86.19 66 LEU A CA 1
ATOM 529 C C . LEU A 1 66 ? -9.906 -1.315 -10.148 1 86.19 66 LEU A C 1
ATOM 531 O O . LEU A 1 66 ? -9.039 -0.949 -10.945 1 86.19 66 LEU A O 1
ATOM 535 N N . ASP A 1 67 ? -10 -2.482 -9.625 1 85.44 67 ASP A N 1
ATOM 536 C CA . ASP A 1 67 ? -9.273 -3.602 -10.219 1 85.44 67 ASP A CA 1
ATOM 537 C C . ASP A 1 67 ? -10.234 -4.566 -10.914 1 85.44 67 ASP A C 1
ATOM 539 O O . ASP A 1 67 ? -11.352 -4.188 -11.281 1 85.44 67 ASP A O 1
ATOM 543 N N . PHE A 1 68 ? -9.719 -5.777 -11.234 1 78.56 68 PHE A N 1
ATOM 544 C CA . PHE A 1 68 ? -10.484 -6.742 -12.016 1 78.56 68 PHE A CA 1
ATOM 545 C C . PHE A 1 68 ? -11.734 -7.18 -11.258 1 78.56 68 PHE A C 1
ATOM 547 O O . PHE A 1 68 ? -12.711 -7.617 -11.859 1 78.56 68 PHE A O 1
ATOM 554 N N . ASN A 1 69 ? -11.688 -7.066 -9.898 1 77.81 69 ASN A N 1
ATOM 555 C CA . ASN A 1 69 ? -12.812 -7.484 -9.07 1 77.81 69 ASN A CA 1
ATOM 556 C C . ASN A 1 69 ? -13.836 -6.359 -8.898 1 77.81 69 ASN A C 1
ATOM 558 O O . ASN A 1 69 ? -14.766 -6.477 -8.102 1 77.81 69 ASN A O 1
ATOM 562 N N . LEU A 1 70 ? -13.664 -5.246 -9.586 1 79.25 70 LEU 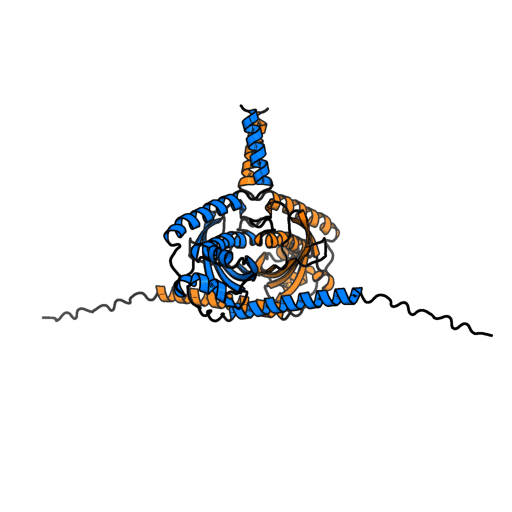A N 1
ATOM 563 C CA . LEU A 1 70 ? -14.562 -4.098 -9.594 1 79.25 70 LEU A CA 1
ATOM 564 C C . LEU A 1 70 ? -14.656 -3.471 -8.211 1 79.25 70 LEU A C 1
ATOM 566 O O . LEU A 1 70 ? -15.719 -2.988 -7.809 1 79.25 70 LEU A O 1
ATOM 570 N N . HIS A 1 71 ? -13.633 -3.799 -7.418 1 87.06 71 HIS A N 1
ATOM 571 C CA . HIS A 1 71 ? -13.461 -3.135 -6.133 1 87.06 71 HIS A CA 1
ATOM 572 C C . HIS A 1 71 ? -12.219 -2.246 -6.137 1 87.06 71 HIS A C 1
ATOM 574 O O . HIS A 1 71 ? -11.359 -2.371 -7.012 1 87.06 71 HIS A O 1
ATOM 580 N N . MET A 1 72 ? -12.219 -1.322 -5.246 1 89.94 72 MET A N 1
ATOM 581 C CA . MET A 1 72 ? -11.039 -0.469 -5.141 1 89.94 72 MET A CA 1
ATOM 582 C C . MET A 1 72 ? -9.781 -1.303 -4.91 1 89.94 72 MET A C 1
ATOM 584 O O . MET A 1 72 ? -9.742 -2.139 -4.004 1 89.94 72 MET A O 1
ATOM 588 N N . ASN A 1 73 ? -8.836 -1.071 -5.777 1 92.12 73 ASN A N 1
ATOM 589 C CA . ASN A 1 73 ? -7.578 -1.804 -5.676 1 92.12 73 ASN A CA 1
ATOM 590 C C . ASN A 1 73 ? -6.859 -1.502 -4.363 1 92.12 73 ASN A C 1
ATOM 592 O O . ASN A 1 73 ? -6.883 -0.366 -3.885 1 92.12 73 ASN A O 1
ATOM 596 N N . ASN A 1 74 ? -6.168 -2.488 -3.812 1 93.88 74 ASN A N 1
ATOM 597 C CA . ASN A 1 74 ? -5.484 -2.371 -2.529 1 93.88 74 ASN A CA 1
ATOM 598 C C . ASN A 1 74 ? -4.496 -1.208 -2.527 1 93.88 74 ASN A C 1
ATOM 600 O O . ASN A 1 74 ? -4.332 -0.529 -1.512 1 93.88 74 ASN A O 1
ATOM 604 N N . SER A 1 75 ? -3.812 -0.938 -3.658 1 95.25 75 SER A N 1
ATOM 605 C CA . SER A 1 75 ? -2.812 0.121 -3.736 1 95.25 75 SER A CA 1
ATOM 606 C C . SER A 1 75 ? -3.459 1.5 -3.648 1 95.25 75 SER A C 1
ATOM 608 O O . SER A 1 75 ? -2.842 2.451 -3.166 1 95.25 75 SER A O 1
ATOM 610 N N . LYS A 1 76 ? -4.695 1.576 -4.102 1 95.56 76 LYS A N 1
ATOM 611 C CA . LYS A 1 76 ? -5.367 2.869 -4.16 1 95.56 76 LYS A CA 1
ATOM 612 C C . LYS A 1 76 ? -5.758 3.348 -2.762 1 95.56 76 LYS A C 1
ATOM 614 O O . LYS A 1 76 ? -5.879 4.551 -2.525 1 95.56 76 LYS A O 1
ATOM 619 N N . TYR A 1 77 ? -5.902 2.438 -1.835 1 97.56 77 TYR A N 1
ATOM 620 C CA . TYR A 1 77 ? -6.113 2.84 -0.448 1 97.56 77 TYR A CA 1
ATOM 621 C C . TYR A 1 77 ? -4.941 3.672 0.061 1 97.56 77 TYR A C 1
ATOM 623 O O . TYR A 1 77 ? -5.141 4.703 0.708 1 97.56 77 TYR A O 1
ATOM 631 N N . LEU A 1 78 ? -3.721 3.258 -0.264 1 97.19 78 LEU A N 1
ATOM 632 C CA . LEU A 1 78 ? -2.537 4.004 0.148 1 97.19 78 LEU A CA 1
ATOM 633 C C . LEU A 1 78 ? -2.49 5.367 -0.535 1 97.19 78 LEU A C 1
ATOM 635 O O . LEU A 1 78 ? -2.059 6.355 0.067 1 97.19 78 LEU A O 1
ATOM 639 N N . ARG A 1 79 ? -2.934 5.363 -1.729 1 94.75 79 ARG A N 1
ATOM 640 C CA . ARG A 1 79 ? -2.951 6.629 -2.461 1 94.75 79 ARG A CA 1
ATOM 641 C C . ARG A 1 79 ? -3.889 7.633 -1.796 1 94.75 79 ARG A C 1
ATOM 643 O O . ARG A 1 79 ? -3.547 8.805 -1.654 1 94.75 79 ARG A O 1
ATOM 650 N N . GLU A 1 80 ? -5.008 7.141 -1.444 1 96.69 80 GLU A N 1
ATOM 651 C CA . GLU A 1 80 ? -5.957 8.008 -0.753 1 96.69 80 GLU A CA 1
ATOM 652 C C . GLU A 1 80 ? -5.406 8.461 0.598 1 96.69 80 GLU A C 1
ATOM 654 O O . GLU A 1 80 ? -5.676 9.578 1.039 1 96.69 80 GLU A O 1
ATOM 659 N N . MET A 1 81 ? -4.664 7.621 1.209 1 97.88 81 MET A N 1
ATOM 660 C CA . MET A 1 81 ? -4.066 7.961 2.498 1 97.88 81 MET A CA 1
ATOM 661 C C . MET A 1 81 ? -3.025 9.062 2.342 1 97.88 81 MET A C 1
ATOM 663 O O . MET A 1 81 ? -2.715 9.766 3.305 1 97.88 81 MET A O 1
ATOM 667 N N . ASP A 1 82 ? -2.479 9.258 1.148 1 96.38 82 ASP A N 1
ATOM 668 C CA . ASP A 1 82 ? -1.6 10.391 0.883 1 96.38 82 ASP A CA 1
ATOM 669 C C . ASP A 1 82 ? -2.289 11.711 1.223 1 96.38 82 ASP A C 1
ATOM 671 O O . ASP A 1 82 ? -1.679 12.602 1.813 1 96.38 82 ASP A O 1
ATOM 675 N N . PHE A 1 83 ? -3.514 11.812 0.853 1 96.69 83 PHE A N 1
ATOM 676 C CA . PHE A 1 83 ? -4.234 13.062 1.07 1 96.69 83 PHE A CA 1
ATOM 677 C C . PHE A 1 83 ? -4.43 13.32 2.559 1 96.69 83 PHE A C 1
ATOM 679 O O . PHE A 1 83 ? -4.398 14.469 3.004 1 96.69 83 PHE A O 1
ATOM 686 N N . GLY A 1 84 ? -4.641 12.219 3.305 1 97.88 84 GLY A N 1
ATOM 687 C CA . GLY A 1 84 ? -4.637 12.367 4.75 1 97.88 84 GLY A CA 1
ATOM 688 C C . GLY A 1 84 ? -3.309 12.859 5.297 1 97.88 84 GLY A C 1
ATOM 689 O O . GLY A 1 84 ? -3.273 13.703 6.191 1 97.88 84 GLY A O 1
ATOM 690 N N . ARG A 1 85 ? -2.279 12.398 4.75 1 96.88 85 ARG A N 1
ATOM 691 C CA . ARG A 1 85 ? -0.953 12.797 5.207 1 96.88 85 ARG A CA 1
ATOM 692 C C . ARG A 1 85 ? -0.632 14.227 4.773 1 96.88 85 ARG A C 1
ATOM 694 O O . ARG A 1 85 ? 0.034 14.969 5.504 1 96.88 85 ARG A O 1
ATOM 701 N N . PHE A 1 86 ? -1.141 14.625 3.562 1 95.25 86 PHE A N 1
ATOM 702 C CA . PHE A 1 86 ? -1.003 16.031 3.168 1 95.25 86 PHE A CA 1
ATOM 703 C C . PHE A 1 86 ? -1.68 16.938 4.18 1 95.25 86 PHE A C 1
ATOM 705 O O . PHE A 1 86 ? -1.131 17.984 4.547 1 95.25 86 PHE A O 1
ATOM 712 N N . ALA A 1 87 ? -2.811 16.516 4.594 1 95.69 87 ALA A N 1
ATOM 713 C CA . ALA A 1 87 ? -3.568 17.328 5.543 1 95.69 87 ALA A CA 1
ATOM 714 C C . ALA A 1 87 ? -2.793 17.516 6.844 1 95.69 87 ALA A C 1
ATOM 716 O O . ALA A 1 87 ? -2.662 18.641 7.34 1 95.69 87 ALA A O 1
ATOM 717 N N . ILE A 1 88 ? -2.27 16.453 7.375 1 94.44 88 ILE A N 1
ATOM 718 C CA . ILE A 1 88 ? -1.517 16.547 8.617 1 94.44 88 ILE A CA 1
ATOM 719 C C . ILE A 1 88 ? -0.265 17.391 8.406 1 94.44 88 ILE A C 1
ATOM 721 O O . ILE A 1 88 ? 0.106 18.188 9.266 1 94.44 88 ILE A O 1
ATOM 725 N N . TYR A 1 89 ? 0.355 17.219 7.309 1 93.75 89 TYR A N 1
ATOM 726 C CA . TYR A 1 89 ? 1.586 17.922 6.953 1 93.75 89 TYR A CA 1
ATOM 727 C C . TYR A 1 89 ? 1.373 19.438 6.941 1 93.75 89 TYR A C 1
ATOM 729 O O . TYR A 1 89 ? 2.211 20.188 7.438 1 93.75 89 TYR A O 1
ATOM 737 N N . ILE A 1 90 ? 0.251 19.844 6.492 1 93.5 90 ILE A N 1
ATOM 738 C CA . ILE A 1 90 ? -0.004 21.266 6.309 1 93.5 90 ILE A CA 1
ATOM 739 C C . ILE A 1 90 ? -0.735 21.812 7.527 1 93.5 90 ILE A C 1
ATOM 741 O O . ILE A 1 90 ? -0.292 22.797 8.133 1 93.5 90 ILE A O 1
ATOM 745 N N . GLU A 1 91 ? -1.759 21.156 7.973 1 93.19 91 GLU A N 1
ATOM 746 C CA . GLU A 1 91 ? -2.639 21.703 9 1 93.19 91 GLU A CA 1
ATOM 747 C C . GLU A 1 91 ? -1.977 21.656 10.375 1 93.19 91 GLU A C 1
ATOM 749 O O . GLU A 1 91 ? -2.258 22.5 11.227 1 93.19 91 GLU A O 1
ATOM 754 N N . LYS A 1 92 ? -1.08 20.703 10.594 1 94 92 LYS A N 1
ATOM 755 C CA . LYS A 1 92 ? -0.425 20.625 11.898 1 94 92 LYS A CA 1
ATOM 756 C C . LYS A 1 92 ? 0.9 21.375 11.898 1 94 92 LYS A C 1
ATOM 758 O O . LYS A 1 92 ? 1.633 21.359 12.883 1 94 92 LYS A O 1
ATOM 763 N N . GLY A 1 93 ? 1.268 21.938 10.742 1 91.88 93 GLY A N 1
ATOM 764 C CA . GLY A 1 93 ? 2.447 22.781 10.688 1 91.88 93 GLY A CA 1
ATOM 765 C C . GLY A 1 93 ? 3.73 22 10.461 1 91.88 93 GLY A C 1
ATOM 766 O O . GLY A 1 93 ? 4.824 22.531 10.656 1 91.88 93 GLY A O 1
ATOM 767 N N . LEU A 1 94 ? 3.623 20.766 10.109 1 93.94 94 LEU A N 1
ATOM 768 C CA . LEU A 1 94 ? 4.801 19.922 9.898 1 93.94 94 LEU A CA 1
ATOM 769 C C . LEU A 1 94 ? 5.633 20.453 8.734 1 93.94 94 LEU A C 1
ATOM 771 O O . LEU A 1 94 ? 6.867 20.438 8.789 1 93.94 94 LEU A O 1
ATOM 775 N N . ARG A 1 95 ? 4.977 20.828 7.715 1 92.56 95 ARG A N 1
ATOM 776 C CA . ARG A 1 95 ? 5.68 21.328 6.543 1 92.56 95 ARG A CA 1
ATOM 777 C C . ARG A 1 95 ? 6.598 22.5 6.91 1 92.56 95 ARG A C 1
ATOM 779 O O . ARG A 1 95 ? 7.777 22.5 6.562 1 92.56 95 ARG A O 1
ATOM 786 N N . LYS A 1 96 ? 6.078 23.5 7.621 1 91.56 96 LYS A N 1
ATOM 787 C CA . LYS A 1 96 ? 6.844 24.672 8.039 1 91.56 96 LYS A CA 1
ATOM 788 C C . LYS A 1 96 ? 7.961 24.281 9 1 91.56 96 LYS A C 1
ATOM 790 O O . LYS A 1 96 ? 9.086 24.781 8.891 1 91.56 96 LYS A O 1
ATOM 795 N N . ALA A 1 97 ? 7.629 23.422 9.914 1 94.69 97 ALA A N 1
ATOM 796 C CA . ALA A 1 97 ? 8.617 22.984 10.891 1 94.69 97 ALA A CA 1
ATOM 797 C C . ALA A 1 97 ? 9.773 22.266 10.211 1 94.69 97 ALA A C 1
ATOM 799 O O . ALA A 1 97 ? 10.938 22.469 10.562 1 94.69 97 ALA A O 1
ATOM 800 N N . LEU A 1 98 ? 9.469 21.406 9.289 1 96.06 98 LEU A N 1
ATOM 801 C CA . LEU A 1 98 ? 10.5 20.703 8.547 1 96.06 98 LEU A CA 1
ATOM 802 C C . LEU A 1 98 ? 11.398 21.688 7.797 1 96.06 98 LEU A C 1
ATOM 804 O O . LEU A 1 98 ? 12.625 21.516 7.77 1 96.06 98 LEU A O 1
ATOM 808 N N . GLY A 1 99 ? 10.805 22.672 7.195 1 94.81 99 GLY A N 1
ATOM 809 C CA . GLY A 1 99 ? 11.578 23.703 6.531 1 94.81 99 GLY A CA 1
ATOM 810 C C . GLY A 1 99 ? 12.523 24.438 7.465 1 94.81 99 GLY A C 1
ATOM 811 O O . GLY A 1 99 ? 13.68 24.688 7.113 1 94.81 99 GLY A O 1
ATOM 812 N N . HIS A 1 100 ? 11.992 24.766 8.609 1 94.38 100 HIS A N 1
ATOM 813 C CA . HIS A 1 100 ? 12.781 25.469 9.617 1 94.38 100 HIS A CA 1
ATOM 814 C C . HIS A 1 100 ? 14.031 24.672 9.984 1 94.38 100 HIS A C 1
ATOM 816 O O . HIS A 1 100 ? 15.102 25.266 10.203 1 94.38 100 HIS A O 1
ATOM 822 N N . HIS A 1 101 ? 13.961 23.359 9.969 1 96.62 101 HIS A N 1
ATOM 823 C CA . HIS A 1 101 ? 15.062 22.516 10.398 1 96.62 101 HIS A CA 1
ATOM 824 C C . HIS A 1 101 ? 15.82 21.938 9.203 1 96.62 101 HIS A C 1
ATOM 826 O O . HIS A 1 101 ? 16.719 21.109 9.375 1 96.62 101 HIS A O 1
ATOM 832 N N . SER A 1 102 ? 15.438 22.344 7.945 1 97.19 102 SER A N 1
ATOM 833 C CA . SER A 1 102 ? 16.016 21.75 6.742 1 97.19 102 SER A CA 1
ATOM 834 C C . SER A 1 102 ? 15.945 20.219 6.797 1 97.19 102 SER A C 1
ATOM 836 O O . SER A 1 102 ? 16.938 19.547 6.527 1 97.19 102 SER A O 1
ATOM 838 N N . ALA A 1 103 ? 14.844 19.766 7.355 1 97.25 103 ALA A N 1
ATOM 839 C CA . ALA A 1 103 ? 14.617 18.328 7.551 1 97.25 103 ALA A CA 1
ATOM 840 C C . ALA A 1 103 ? 13.609 17.781 6.539 1 97.25 103 ALA A C 1
ATOM 842 O O . ALA A 1 103 ? 12.961 18.562 5.824 1 97.25 103 ALA A O 1
ATOM 843 N N . VAL A 1 104 ? 13.594 16.5 6.363 1 95.06 104 VAL A N 1
ATOM 844 C CA . VAL A 1 104 ? 12.625 15.852 5.488 1 95.06 104 VAL A CA 1
ATOM 845 C C . VAL A 1 104 ? 11.969 14.688 6.219 1 95.06 104 VAL A C 1
ATOM 847 O O . VAL A 1 104 ? 12.523 14.156 7.188 1 95.06 104 VAL A O 1
ATOM 850 N N . MET A 1 105 ? 10.805 14.406 5.871 1 95.12 105 MET A N 1
ATOM 851 C CA . MET A 1 105 ? 10.047 13.281 6.406 1 95.12 105 MET A CA 1
ATOM 852 C C . MET A 1 105 ? 9.586 12.352 5.281 1 95.12 105 MET A C 1
ATOM 854 O O . MET A 1 105 ? 9.086 12.812 4.258 1 95.12 105 MET A O 1
ATOM 858 N N . LEU A 1 106 ? 9.797 11.086 5.406 1 94.75 106 LEU A N 1
ATOM 859 C CA . LEU A 1 106 ? 9.461 10.109 4.379 1 94.75 106 LEU A CA 1
ATOM 860 C C . LEU A 1 106 ? 8.719 8.922 4.98 1 94.75 106 LEU A C 1
ATOM 862 O O . LEU A 1 106 ? 8.922 8.586 6.148 1 94.75 106 LEU A O 1
ATOM 866 N N . VAL A 1 107 ? 7.844 8.32 4.164 1 97 107 VAL A N 1
ATOM 867 C CA . VAL A 1 107 ? 7.191 7.086 4.598 1 97 107 VAL A CA 1
ATOM 868 C C . VAL A 1 107 ? 8.203 5.949 4.641 1 97 107 VAL A C 1
ATOM 870 O O . VAL A 1 107 ? 8.758 5.562 3.607 1 97 107 VAL A O 1
ATOM 873 N N . GLY A 1 108 ? 8.406 5.379 5.824 1 97.88 108 GLY A N 1
ATOM 874 C CA . GLY A 1 108 ? 9.359 4.293 5.98 1 97.88 108 GLY A CA 1
ATOM 875 C C . GLY A 1 108 ? 8.711 2.922 5.941 1 97.88 108 GLY A C 1
ATOM 876 O O . GLY A 1 108 ? 9.344 1.939 5.551 1 97.88 108 GLY A O 1
ATOM 877 N N . ALA A 1 109 ? 7.477 2.855 6.422 1 98.69 109 ALA A N 1
ATOM 878 C CA . ALA A 1 109 ? 6.758 1.584 6.449 1 98.69 109 ALA A CA 1
ATOM 879 C C . ALA A 1 109 ? 5.258 1.805 6.633 1 98.69 109 ALA A C 1
ATOM 881 O O . ALA A 1 109 ? 4.84 2.826 7.18 1 98.69 109 ALA A O 1
ATOM 882 N N . ILE A 1 110 ? 4.48 0.89 6.16 1 98.81 110 ILE A N 1
ATOM 883 C CA . ILE A 1 110 ? 3.031 0.904 6.32 1 98.81 110 ILE A CA 1
ATOM 884 C C . ILE A 1 110 ? 2.531 -0.508 6.617 1 98.81 110 ILE A C 1
ATOM 886 O O . ILE A 1 110 ? 2.982 -1.476 5.996 1 98.81 110 ILE A O 1
ATOM 890 N N . SER A 1 111 ? 1.742 -0.67 7.613 1 98.88 111 SER A N 1
ATOM 891 C CA . SER A 1 111 ? 0.95 -1.876 7.832 1 98.88 111 SER A CA 1
ATOM 892 C C . SER A 1 111 ? -0.54 -1.596 7.668 1 98.88 111 SER A C 1
ATOM 894 O O . SER A 1 111 ? -1.118 -0.815 8.43 1 98.88 111 SER A O 1
ATOM 896 N N . ILE A 1 112 ? -1.142 -2.221 6.719 1 98.81 112 ILE A N 1
ATOM 897 C CA . ILE A 1 112 ? -2.539 -1.923 6.426 1 98.81 112 ILE A CA 1
ATOM 898 C C . ILE A 1 112 ? -3.357 -3.213 6.445 1 98.81 112 ILE A C 1
ATOM 900 O O . ILE A 1 112 ? -2.91 -4.246 5.945 1 98.81 112 ILE A O 1
ATOM 904 N N . ARG A 1 113 ? -4.461 -3.162 7.047 1 98.56 113 ARG A N 1
ATOM 905 C CA . ARG A 1 113 ? -5.465 -4.219 7.008 1 98.56 113 ARG A CA 1
ATOM 906 C C . ARG A 1 113 ? -6.664 -3.807 6.16 1 98.56 113 ARG A C 1
ATOM 908 O O . ARG A 1 113 ? -7.168 -2.689 6.293 1 98.56 113 ARG A O 1
ATOM 915 N N . TYR A 1 114 ? -7.051 -4.656 5.301 1 98 114 TYR A N 1
ATOM 916 C CA . TYR A 1 114 ? -8.25 -4.465 4.492 1 98 114 TYR A CA 1
ATOM 917 C C . TYR A 1 114 ? -9.422 -5.258 5.059 1 98 114 TYR A C 1
ATOM 919 O O . TYR A 1 114 ? -9.383 -6.488 5.102 1 98 114 TYR A O 1
ATOM 927 N N . ARG A 1 115 ? -10.477 -4.574 5.398 1 97.19 115 ARG A N 1
ATOM 928 C CA . ARG A 1 115 ? -11.578 -5.215 6.121 1 97.19 115 ARG A CA 1
ATOM 929 C C . ARG A 1 115 ? -12.797 -5.391 5.223 1 97.19 115 ARG A C 1
ATOM 931 O O . ARG A 1 115 ? -13.469 -6.418 5.273 1 97.19 115 ARG A O 1
ATOM 938 N N . ARG A 1 116 ? -13.078 -4.391 4.473 1 96.38 116 ARG A N 1
ATOM 939 C CA . ARG A 1 116 ? -14.18 -4.414 3.514 1 96.38 116 ARG A CA 1
ATOM 940 C C . ARG A 1 116 ? -13.844 -3.576 2.281 1 96.38 116 ARG A C 1
ATOM 942 O O . ARG A 1 116 ? -13.438 -2.42 2.4 1 96.38 116 ARG A O 1
ATOM 949 N N . SER A 1 117 ? -14.055 -4.172 1.153 1 95 117 SER A N 1
ATOM 950 C CA . SER A 1 117 ? -13.727 -3.477 -0.088 1 95 117 SER A CA 1
ATOM 951 C C . SER A 1 117 ? -14.719 -2.354 -0.372 1 95 117 SER A C 1
ATOM 953 O O . SER A 1 117 ? -15.922 -2.523 -0.194 1 95 117 SER A O 1
ATOM 955 N N . LEU A 1 118 ? -14.164 -1.229 -0.771 1 96.62 118 LEU A N 1
ATOM 956 C CA . LEU A 1 118 ? -15.023 -0.141 -1.235 1 96.62 118 LEU A CA 1
ATOM 957 C C . LEU A 1 118 ? -15.398 -0.335 -2.699 1 96.62 118 LEU A C 1
ATOM 959 O O . LEU A 1 118 ? -14.578 -0.784 -3.504 1 96.62 118 LEU A O 1
ATOM 963 N N . GLN A 1 119 ? -16.609 -0.014 -2.99 1 95.25 119 GLN A N 1
ATOM 964 C CA . GLN A 1 119 ? -17.141 -0.216 -4.336 1 95.25 119 GLN A CA 1
ATOM 965 C C . GLN A 1 119 ? -17.203 1.102 -5.102 1 95.25 119 GLN A C 1
ATOM 967 O O . GLN A 1 119 ? -17.078 2.176 -4.516 1 95.25 119 GLN A O 1
ATOM 972 N N . LEU A 1 120 ? -17.484 0.944 -6.359 1 94.38 120 LEU A N 1
ATOM 973 C CA . LEU A 1 120 ? -17.531 2.08 -7.273 1 94.38 120 LEU A CA 1
ATOM 974 C C . LEU A 1 120 ? -18.5 3.139 -6.777 1 94.38 120 LEU A C 1
ATOM 976 O O . LEU A 1 120 ? -19.625 2.816 -6.379 1 94.38 120 LEU A O 1
ATOM 980 N N . PHE A 1 121 ? -18.062 4.359 -6.68 1 95.19 121 PHE A N 1
ATOM 981 C CA . PHE A 1 121 ? -18.812 5.586 -6.41 1 95.19 121 PHE A CA 1
ATOM 982 C C . PHE A 1 121 ? -19.156 5.695 -4.934 1 95.19 121 PHE A C 1
ATOM 984 O O . PHE A 1 121 ? -19.859 6.625 -4.523 1 95.19 121 PHE A O 1
ATOM 991 N N . GLN A 1 122 ? -18.688 4.762 -4.129 1 97 122 GLN A N 1
ATOM 992 C CA . GLN A 1 122 ? -18.875 4.914 -2.689 1 97 122 GLN A CA 1
ATOM 993 C C . GLN A 1 122 ? -18.031 6.07 -2.148 1 97 122 GLN A C 1
ATOM 995 O O . GLN A 1 122 ? -16.891 6.27 -2.576 1 97 122 GLN A O 1
ATOM 1000 N N . LYS A 1 123 ? -18.656 6.777 -1.3 1 98.25 123 LYS A N 1
ATOM 1001 C CA . LYS A 1 123 ? -17.969 7.859 -0.604 1 98.25 123 LYS A CA 1
ATOM 1002 C C . LYS A 1 123 ? -17.266 7.348 0.649 1 98.25 123 LYS A C 1
ATOM 1004 O O . LYS A 1 123 ? -17.781 6.453 1.329 1 98.25 123 LYS A O 1
ATOM 1009 N N . PHE A 1 124 ? -16.078 7.887 0.893 1 98.5 124 PHE A N 1
ATOM 1010 C CA . PHE A 1 124 ? -15.328 7.473 2.076 1 98.5 124 PHE A CA 1
ATOM 1011 C C . PHE A 1 124 ? -14.602 8.656 2.699 1 98.5 124 PHE A C 1
ATOM 1013 O O . PHE A 1 124 ? -14.492 9.719 2.084 1 98.5 124 PHE A O 1
ATOM 1020 N N . GLU A 1 125 ? -14.219 8.492 3.975 1 98.81 125 GLU A N 1
ATOM 1021 C CA . GLU A 1 125 ? -13.383 9.43 4.723 1 98.81 125 GLU A CA 1
ATOM 1022 C C . GLU A 1 125 ? -12.055 8.789 5.109 1 98.81 125 GLU A C 1
ATOM 1024 O O . GLU A 1 125 ? -12 7.598 5.426 1 98.81 125 GLU A O 1
ATOM 1029 N N . VAL A 1 126 ? -11.047 9.555 5.043 1 98.75 126 VAL A N 1
ATOM 1030 C CA . VAL A 1 126 ? -9.742 9.148 5.559 1 98.75 126 VAL A CA 1
ATOM 1031 C C . VAL A 1 126 ? -9.461 9.867 6.879 1 98.75 126 VAL A C 1
ATOM 1033 O O . VAL A 1 126 ? -9.305 11.094 6.902 1 98.75 126 VAL A O 1
ATOM 1036 N N . HIS A 1 127 ? -9.453 9.117 7.945 1 98.75 127 HIS A N 1
ATOM 1037 C CA . HIS A 1 127 ? -9.117 9.633 9.266 1 98.75 127 HIS A CA 1
ATOM 1038 C C . HIS A 1 127 ? -7.637 9.445 9.57 1 98.75 127 HIS A C 1
ATOM 1040 O O . HIS A 1 127 ? -7.141 8.32 9.594 1 98.75 127 HIS A O 1
ATOM 1046 N N . THR A 1 128 ? -6.953 10.516 9.766 1 98.69 128 THR A N 1
ATOM 1047 C CA . THR A 1 128 ? -5.512 10.469 9.992 1 98.69 128 THR A CA 1
ATOM 1048 C C . THR A 1 128 ? -5.156 11.125 11.32 1 98.69 128 THR A C 1
ATOM 1050 O O . THR A 1 128 ? -5.594 12.234 11.617 1 98.69 128 THR A O 1
ATOM 1053 N N . ARG A 1 129 ? -4.398 10.469 12.141 1 98.12 129 ARG A N 1
ATOM 1054 C CA . ARG A 1 129 ? -3.967 11.055 13.398 1 98.12 129 ARG A CA 1
ATOM 1055 C C . ARG A 1 129 ? -2.562 10.586 13.766 1 98.12 129 ARG A C 1
ATOM 1057 O O . ARG A 1 129 ? -2.139 9.5 13.367 1 98.12 129 ARG A O 1
ATOM 1064 N N . ILE A 1 130 ? -1.87 11.383 14.531 1 98.25 130 ILE A N 1
ATOM 1065 C CA . ILE A 1 130 ? -0.572 11.023 15.094 1 98.25 130 ILE A CA 1
ATOM 1066 C C . ILE A 1 130 ? -0.767 10.102 16.297 1 98.25 130 ILE A C 1
ATOM 1068 O O . ILE A 1 130 ? -1.57 10.391 17.188 1 98.25 130 ILE A O 1
ATOM 1072 N N . LEU A 1 131 ? -0.045 9.008 16.328 1 98.06 131 LEU A N 1
ATOM 1073 C CA . LEU A 1 131 ? -0.195 8.031 17.391 1 98.06 131 LEU A CA 1
ATOM 1074 C C . LEU A 1 131 ? 0.886 8.211 18.453 1 98.06 131 LEU A C 1
ATOM 1076 O O . LEU A 1 131 ? 0.604 8.148 19.656 1 98.06 131 LEU A O 1
ATOM 1080 N N . ALA A 1 132 ? 2.068 8.336 18.031 1 98.25 132 ALA A N 1
ATOM 1081 C CA . ALA A 1 132 ? 3.248 8.398 18.891 1 98.25 132 ALA A CA 1
ATOM 1082 C C . ALA A 1 132 ? 4.488 8.797 18.094 1 98.25 132 ALA A C 1
ATOM 1084 O O . ALA A 1 132 ? 4.453 8.852 16.859 1 98.25 132 ALA A O 1
ATOM 1085 N N . TRP A 1 133 ? 5.535 9.18 18.781 1 98.06 133 TRP A N 1
ATOM 1086 C CA . TRP A 1 133 ? 6.812 9.461 18.141 1 98.06 133 TRP A CA 1
ATOM 1087 C C . TRP A 1 133 ? 7.973 9.016 19.016 1 98.06 133 TRP A C 1
ATOM 1089 O O . TRP A 1 133 ? 7.832 8.914 20.234 1 98.06 133 TRP A O 1
ATOM 1099 N N . GLU A 1 134 ? 9.008 8.602 18.281 1 94.81 134 GLU A N 1
ATOM 1100 C CA . GLU A 1 134 ? 10.273 8.203 18.891 1 94.81 134 GLU A CA 1
ATOM 1101 C C . GLU A 1 134 ? 11.469 8.75 18.109 1 94.81 134 GLU A C 1
ATOM 1103 O O . GLU A 1 134 ? 11.625 8.461 16.922 1 94.81 134 GLU A O 1
ATOM 1108 N N . GLU A 1 135 ? 12.305 9.484 18.781 1 93.25 135 GLU A N 1
ATOM 1109 C CA . GLU A 1 135 ? 13.562 10.031 18.266 1 93.25 135 GLU A CA 1
ATOM 1110 C C . GLU A 1 135 ? 13.414 10.531 16.844 1 93.25 135 GLU A C 1
ATOM 1112 O O . GLU A 1 135 ? 13.07 11.695 16.609 1 93.25 135 GLU A O 1
ATOM 1117 N N . LYS A 1 136 ? 13.469 9.578 15.742 1 97.19 136 LYS A N 1
ATOM 1118 C CA . LYS A 1 136 ? 13.516 10 14.344 1 97.19 136 LYS A CA 1
ATOM 1119 C C . LYS A 1 136 ? 12.289 9.508 13.586 1 97.19 136 LYS A C 1
ATOM 1121 O O . LYS A 1 136 ? 12.344 9.297 12.375 1 97.19 136 LYS A O 1
ATOM 1126 N N . VAL A 1 137 ? 11.219 9.234 14.367 1 98.12 137 VAL A N 1
ATOM 1127 C CA . VAL A 1 137 ? 10.055 8.672 13.695 1 98.12 137 VAL A CA 1
ATOM 1128 C C . VAL A 1 137 ? 8.781 9.234 14.312 1 98.12 137 VAL A C 1
ATOM 1130 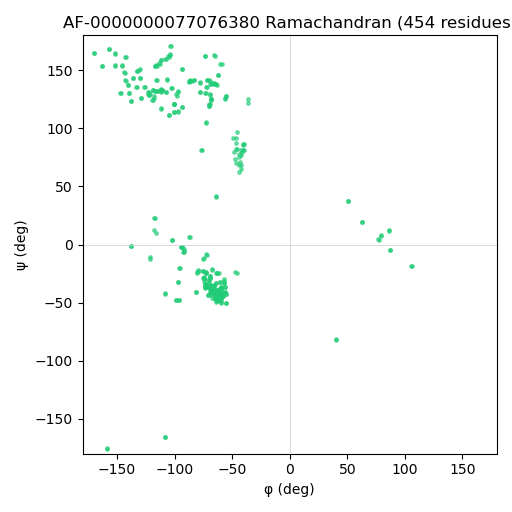O O . VAL A 1 137 ? 8.719 9.484 15.516 1 98.12 137 VAL A O 1
ATOM 1133 N N . ILE A 1 138 ? 7.809 9.523 13.547 1 98.38 138 ILE A N 1
ATOM 1134 C CA . ILE A 1 138 ? 6.434 9.781 13.961 1 98.38 138 ILE A CA 1
ATOM 1135 C C . ILE A 1 138 ? 5.516 8.695 13.406 1 98.38 138 ILE A C 1
ATOM 1137 O O . ILE A 1 138 ? 5.617 8.328 12.234 1 98.38 138 ILE A O 1
ATOM 1141 N N . TYR A 1 139 ? 4.664 8.133 14.234 1 98.75 139 TYR A N 1
ATOM 1142 C CA . TYR A 1 139 ? 3.725 7.094 13.828 1 98.75 139 TYR A CA 1
ATOM 1143 C C . TYR A 1 139 ? 2.322 7.66 13.656 1 98.75 139 TYR A C 1
ATOM 1145 O O . TYR A 1 139 ? 1.835 8.398 14.508 1 98.75 139 TYR A O 1
ATOM 1153 N N . LEU A 1 140 ? 1.71 7.27 12.562 1 98.75 140 LEU A N 1
ATOM 1154 C CA . LEU A 1 140 ? 0.342 7.684 12.273 1 98.75 140 LEU A CA 1
ATOM 1155 C C . LEU A 1 140 ? -0.593 6.48 12.227 1 98.75 140 LEU A C 1
ATOM 1157 O O . LEU A 1 140 ? -0.156 5.355 11.961 1 98.75 140 LEU A O 1
ATOM 1161 N N . GLU A 1 141 ? -1.831 6.711 12.508 1 98.75 141 GLU A N 1
ATOM 1162 C CA . GLU A 1 141 ? -2.93 5.82 12.148 1 98.75 141 GLU A CA 1
ATOM 1163 C C . GLU A 1 141 ? -3.814 6.445 11.078 1 98.75 141 GLU A C 1
ATOM 1165 O O . GLU A 1 141 ? -4.18 7.617 11.172 1 98.75 141 GLU A O 1
ATOM 1170 N N . GLN A 1 142 ? -4.129 5.719 10.102 1 98.81 142 GLN A N 1
ATOM 1171 C CA . GLN A 1 142 ? -5.039 6.172 9.055 1 98.81 142 GLN A CA 1
ATOM 1172 C C . GLN A 1 142 ? -6.148 5.156 8.812 1 98.81 142 GLN A C 1
ATOM 1174 O O . GLN A 1 142 ? -5.879 3.98 8.555 1 98.81 142 GLN A O 1
ATOM 1179 N N . ARG A 1 143 ? -7.359 5.605 8.891 1 98.69 143 ARG A N 1
ATOM 1180 C CA . ARG A 1 143 ? -8.539 4.781 8.664 1 98.69 143 ARG A CA 1
ATOM 1181 C C . ARG A 1 143 ? -9.336 5.273 7.461 1 98.69 143 ARG A C 1
ATOM 1183 O O . ARG A 1 143 ? -9.523 6.48 7.285 1 98.69 143 ARG A O 1
ATOM 1190 N N . ILE A 1 144 ? -9.68 4.379 6.641 1 98.81 144 ILE A N 1
ATOM 1191 C CA . ILE A 1 144 ? -10.648 4.703 5.594 1 98.81 144 ILE A CA 1
ATOM 1192 C C . ILE A 1 144 ? -12.031 4.191 5.992 1 98.81 144 ILE A C 1
ATOM 1194 O O . ILE A 1 144 ? -12.219 2.988 6.176 1 98.81 144 ILE A O 1
ATOM 1198 N N . VAL A 1 145 ? -12.922 5.078 6.066 1 98.62 145 VAL A N 1
ATOM 1199 C CA . VAL A 1 145 ? -14.242 4.785 6.613 1 98.62 145 VAL A CA 1
ATOM 1200 C C . VAL A 1 145 ? -15.305 5.012 5.543 1 98.62 145 VAL A C 1
ATOM 1202 O O . VAL A 1 145 ? -15.352 6.078 4.918 1 98.62 145 VAL A O 1
ATOM 1205 N N . ASN A 1 146 ? -16.125 4.023 5.332 1 98.25 146 ASN A N 1
ATOM 1206 C CA . ASN A 1 146 ? -17.281 4.176 4.449 1 98.25 146 ASN A CA 1
ATOM 1207 C C . ASN A 1 146 ? -18.328 5.113 5.047 1 98.25 146 ASN A C 1
ATOM 1209 O O . ASN A 1 146 ? -18.828 4.863 6.141 1 98.25 146 ASN A O 1
ATOM 1213 N N . THR A 1 147 ? -18.703 6.121 4.336 1 97.81 147 THR A N 1
ATOM 1214 C CA . THR A 1 147 ? -19.578 7.145 4.902 1 97.81 147 THR A CA 1
ATOM 1215 C C . THR A 1 147 ? -21.016 6.633 4.992 1 97.81 147 THR A C 1
ATOM 1217 O O . THR A 1 147 ? -21.812 7.152 5.773 1 97.81 147 THR A O 1
ATOM 1220 N N . ALA A 1 148 ? -21.359 5.633 4.184 1 97 148 ALA A N 1
ATOM 1221 C CA . ALA A 1 148 ? -22.719 5.121 4.145 1 97 148 ALA A CA 1
ATOM 1222 C C . ALA A 1 148 ? -23.109 4.465 5.469 1 97 148 ALA A C 1
ATOM 1224 O O . ALA A 1 148 ? -24.234 4.613 5.934 1 97 148 ALA A O 1
ATOM 1225 N N . ASP A 1 149 ? -22.141 3.801 6.137 1 96.06 149 ASP A N 1
ATOM 1226 C CA . ASP A 1 149 ? -22.516 3.053 7.332 1 96.06 149 ASP A CA 1
ATOM 1227 C C . ASP A 1 149 ? -21.5 3.242 8.445 1 96.06 149 ASP A C 1
ATOM 1229 O O . ASP A 1 149 ? -21.609 2.643 9.516 1 96.06 149 ASP A O 1
ATOM 1233 N N . GLY A 1 150 ? -20.453 4 8.18 1 96.56 150 GLY A N 1
ATOM 1234 C CA . GLY A 1 150 ? -19.453 4.273 9.195 1 96.56 150 GLY A CA 1
ATOM 1235 C C . GLY A 1 150 ? -18.469 3.135 9.391 1 96.56 150 GLY A C 1
ATOM 1236 O O . GLY A 1 150 ? -17.625 3.189 10.281 1 96.56 150 GLY A O 1
ATOM 1237 N N . PHE A 1 151 ? -18.516 2.09 8.516 1 97 151 PHE A N 1
ATOM 1238 C CA . PHE A 1 151 ? -17.656 0.922 8.641 1 97 151 PHE A CA 1
ATOM 1239 C C . PHE A 1 151 ? -16.219 1.268 8.242 1 97 151 PHE A C 1
ATOM 1241 O O . PHE A 1 151 ? -15.992 1.904 7.215 1 97 151 PHE A O 1
ATOM 1248 N N . VAL A 1 152 ? -15.266 0.889 9.133 1 98.44 152 VAL A N 1
ATOM 1249 C CA . VAL A 1 152 ? -13.852 1.063 8.812 1 98.44 152 VAL A CA 1
ATOM 1250 C C . VAL A 1 152 ? -13.43 0.042 7.762 1 98.44 152 VAL A C 1
ATOM 1252 O O . VAL A 1 152 ? -13.227 -1.133 8.07 1 98.44 152 VAL A O 1
ATOM 1255 N N . ALA A 1 153 ? -13.266 0.498 6.551 1 98.31 153 ALA A N 1
ATOM 1256 C CA . ALA A 1 153 ? -12.938 -0.379 5.43 1 98.31 153 ALA A CA 1
ATOM 1257 C C . ALA A 1 153 ? -11.484 -0.842 5.504 1 98.31 153 ALA A C 1
ATOM 1259 O O . ALA A 1 153 ? -11.156 -1.959 5.094 1 98.31 153 ALA A O 1
ATOM 1260 N N . SER A 1 154 ? -10.633 0.001 5.945 1 98.62 154 SER A N 1
ATOM 1261 C CA . SER A 1 154 ? -9.219 -0.325 6.125 1 98.62 154 SER A CA 1
ATOM 1262 C C . SER A 1 154 ? -8.594 0.509 7.238 1 98.62 154 SER A C 1
ATOM 1264 O O . SER A 1 154 ? -9.086 1.594 7.559 1 98.62 154 SER A O 1
ATOM 1266 N N . ILE A 1 155 ? -7.57 0.011 7.844 1 98.75 155 ILE A N 1
ATOM 1267 C CA . ILE A 1 155 ? -6.84 0.696 8.906 1 98.75 155 ILE A CA 1
ATOM 1268 C C . ILE A 1 155 ? -5.34 0.441 8.75 1 98.75 155 ILE A C 1
ATOM 1270 O O . ILE A 1 155 ? -4.922 -0.682 8.453 1 98.75 155 ILE A O 1
ATOM 1274 N N . ALA A 1 156 ? -4.59 1.503 8.93 1 98.81 156 ALA A N 1
ATOM 1275 C CA . ALA A 1 156 ? -3.156 1.383 8.68 1 98.81 156 ALA A CA 1
ATOM 1276 C C . ALA A 1 156 ? -2.346 2.066 9.773 1 98.81 156 ALA A C 1
ATOM 1278 O O . ALA A 1 156 ? -2.777 3.074 10.336 1 98.81 156 ALA A O 1
ATOM 1279 N N . LEU A 1 157 ? -1.24 1.495 10.117 1 98.88 157 LEU A N 1
ATOM 1280 C CA . LEU A 1 157 ? -0.144 2.146 10.828 1 98.88 157 LEU A CA 1
ATOM 1281 C C . LEU A 1 157 ? 0.929 2.621 9.852 1 98.88 157 LEU A C 1
ATOM 1283 O O . LEU A 1 157 ? 1.329 1.877 8.953 1 98.88 157 LEU A O 1
ATOM 1287 N N . VAL A 1 158 ? 1.307 3.834 10.023 1 98.81 158 VAL A N 1
ATOM 1288 C CA . VAL A 1 158 ? 2.301 4.41 9.125 1 98.81 158 VAL A CA 1
ATOM 1289 C C . VAL A 1 158 ? 3.506 4.895 9.922 1 98.81 158 VAL A C 1
ATOM 1291 O O . VAL A 1 158 ? 3.352 5.602 10.922 1 98.81 158 VAL A O 1
ATOM 1294 N N . LYS A 1 159 ? 4.648 4.484 9.523 1 98.69 159 LYS A N 1
ATOM 1295 C CA . LYS A 1 159 ? 5.906 4.965 10.094 1 98.69 159 LYS A CA 1
ATOM 1296 C C . LYS A 1 159 ? 6.504 6.078 9.242 1 98.69 159 LYS A C 1
ATOM 1298 O O . LYS A 1 159 ? 6.879 5.852 8.086 1 98.69 159 LYS A O 1
ATOM 1303 N N . MET A 1 160 ? 6.57 7.246 9.766 1 98.19 160 MET A N 1
ATOM 1304 C CA . MET A 1 160 ? 7.191 8.391 9.094 1 98.19 160 MET A CA 1
ATOM 1305 C C . MET A 1 160 ? 8.602 8.633 9.625 1 98.19 160 MET A C 1
ATOM 1307 O O . MET A 1 160 ? 8.773 9.016 10.781 1 98.19 160 MET A O 1
ATOM 1311 N N . ALA A 1 161 ? 9.562 8.453 8.812 1 97.75 161 ALA A N 1
ATOM 1312 C CA . ALA A 1 161 ? 10.953 8.656 9.203 1 97.75 161 ALA A CA 1
ATOM 1313 C C . ALA A 1 161 ? 11.383 10.102 9 1 97.75 161 ALA A C 1
ATOM 1315 O O . ALA A 1 161 ? 11.055 10.719 7.984 1 97.75 161 ALA A O 1
ATOM 1316 N N . ILE A 1 162 ? 12.141 10.625 9.938 1 97.75 162 ILE A N 1
ATOM 1317 C CA . ILE A 1 162 ? 12.625 12 9.883 1 97.75 162 ILE A CA 1
ATOM 1318 C C . ILE A 1 162 ? 14.141 12 9.672 1 97.75 162 ILE A C 1
ATOM 1320 O O . ILE A 1 162 ? 14.867 11.281 10.352 1 97.75 162 ILE A O 1
ATOM 1324 N N . LYS A 1 163 ? 14.523 12.773 8.758 1 97.12 163 LYS A N 1
ATOM 1325 C CA . LYS A 1 163 ? 15.945 13.016 8.531 1 97.12 163 LYS A CA 1
ATOM 1326 C C . LYS A 1 163 ? 16.281 14.484 8.719 1 97.12 163 LYS A C 1
ATOM 1328 O O . LYS A 1 163 ? 15.617 15.367 8.172 1 97.12 163 LYS A O 1
ATOM 1333 N N . GLY A 1 164 ? 17.312 14.766 9.445 1 97.12 164 GLY A N 1
ATOM 1334 C CA . GLY A 1 164 ? 17.781 16.141 9.609 1 97.12 164 GLY A CA 1
ATOM 1335 C C . GLY A 1 164 ? 17.453 16.703 10.977 1 97.12 164 GLY A C 1
ATOM 1336 O O . GLY A 1 164 ? 18.031 17.703 11.391 1 97.12 164 GLY A O 1
ATOM 1337 N N . THR A 1 165 ? 16.547 16.156 11.711 1 97.25 165 THR A N 1
ATOM 1338 C CA . THR A 1 165 ? 16.188 16.578 13.062 1 97.25 165 THR A CA 1
ATOM 1339 C C . THR A 1 165 ? 15.492 15.453 13.812 1 97.25 165 THR A C 1
ATOM 1341 O O . THR A 1 165 ? 15.422 14.32 13.32 1 97.25 165 THR A O 1
ATOM 1344 N N . THR A 1 166 ? 15.023 15.68 15 1 97.56 166 THR A N 1
ATOM 1345 C CA . THR A 1 166 ? 14.297 14.688 15.789 1 97.56 166 THR A CA 1
ATOM 1346 C C . THR A 1 166 ? 12.82 15.039 15.875 1 97.56 166 THR A C 1
ATOM 1348 O O . THR A 1 166 ? 12.43 16.188 15.617 1 97.56 166 THR A O 1
ATOM 1351 N N . ALA A 1 167 ? 12.055 14.039 16.188 1 97.69 167 ALA A N 1
ATOM 1352 C CA . ALA A 1 167 ? 10.617 14.258 16.344 1 97.69 167 ALA A CA 1
ATOM 1353 C C . ALA A 1 167 ? 10.336 15.281 17.438 1 97.69 167 ALA A C 1
ATOM 1355 O O . ALA A 1 167 ? 9.484 16.156 17.281 1 97.69 167 ALA A O 1
ATOM 1356 N N . SER A 1 168 ? 11.078 15.195 18.484 1 96.12 168 SER A N 1
ATOM 1357 C CA . SER A 1 168 ? 10.883 16.109 19.609 1 96.12 168 SER A CA 1
ATOM 1358 C C . SER A 1 168 ? 11.156 17.547 19.219 1 96.12 168 SER A C 1
ATOM 1360 O O . SER A 1 168 ? 10.391 18.453 19.562 1 96.12 168 SER A O 1
ATOM 1362 N N . GLU A 1 169 ? 12.234 17.766 18.5 1 96.62 169 GLU A N 1
ATOM 1363 C CA . GLU A 1 169 ? 12.57 19.109 18.047 1 96.62 169 GLU A CA 1
ATOM 1364 C C . GLU A 1 169 ? 11.539 19.641 17.047 1 96.62 169 GLU A C 1
ATOM 1366 O O . GLU A 1 169 ? 11.148 20.812 17.109 1 96.62 169 GLU A O 1
ATOM 1371 N N . LEU A 1 170 ? 11.195 18.75 16.203 1 96.31 170 LEU A N 1
ATOM 1372 C CA . LEU A 1 170 ? 10.203 19.109 15.188 1 96.31 170 LEU A CA 1
ATOM 1373 C C . LEU A 1 170 ? 8.891 19.531 15.844 1 96.31 170 LEU A C 1
ATOM 1375 O O . LEU A 1 170 ? 8.336 20.578 15.516 1 96.31 170 LEU A O 1
ATOM 1379 N N . LEU A 1 171 ? 8.398 18.75 16.812 1 96.44 171 LEU A N 1
ATOM 1380 C CA . LEU A 1 171 ? 7.109 19 17.453 1 96.44 171 LEU A CA 1
ATOM 1381 C C . LEU A 1 171 ? 7.195 20.172 18.406 1 96.44 171 LEU A C 1
ATOM 1383 O O . LEU A 1 171 ? 6.215 20.891 18.609 1 96.44 171 LEU A O 1
ATOM 1387 N N . LYS A 1 172 ? 8.336 20.406 18.969 1 95.69 172 LYS A N 1
ATOM 1388 C CA . LYS A 1 172 ? 8.547 21.594 19.781 1 95.69 172 LYS A CA 1
ATOM 1389 C C . LYS A 1 172 ? 8.328 22.875 18.969 1 95.69 172 LYS A C 1
ATOM 1391 O O . LYS A 1 172 ? 7.754 23.844 19.469 1 95.69 172 LYS A O 1
ATOM 1396 N N . THR A 1 173 ? 8.852 22.828 17.766 1 94.62 173 THR A N 1
ATOM 1397 C CA . THR A 1 173 ? 8.688 23.984 16.875 1 94.62 173 THR A CA 1
ATOM 1398 C C . THR A 1 173 ? 7.207 24.25 16.609 1 94.62 173 THR A C 1
ATOM 1400 O O . THR A 1 173 ? 6.789 25.406 16.5 1 94.62 173 THR A O 1
ATOM 1403 N N . ILE A 1 174 ? 6.398 23.219 16.578 1 94.75 174 ILE A N 1
ATOM 1404 C CA . ILE A 1 174 ? 4.98 23.328 16.266 1 94.75 174 ILE A CA 1
ATOM 1405 C C . ILE A 1 174 ? 4.203 23.766 17.5 1 94.75 174 ILE A C 1
ATOM 1407 O O . ILE A 1 174 ? 3.354 24.656 17.438 1 94.75 174 ILE A O 1
ATOM 1411 N N . CYS A 1 175 ? 4.605 23.188 18.641 1 95.88 175 CYS A N 1
ATOM 1412 C CA . CYS A 1 175 ? 3.822 23.391 19.859 1 95.88 175 CYS A CA 1
ATOM 1413 C C . CYS A 1 175 ? 4.387 24.531 20.688 1 95.88 175 CYS A C 1
ATOM 1415 O O . CYS A 1 175 ? 3.701 25.062 21.562 1 95.88 175 CYS A O 1
ATOM 1417 N N . GLY A 1 176 ? 5.625 24.906 20.5 1 95.19 176 GLY A N 1
ATOM 1418 C CA . GLY A 1 176 ? 6.254 25.969 21.25 1 95.19 176 GLY A CA 1
ATOM 1419 C C . GLY A 1 176 ? 6.883 25.5 22.547 1 95.19 176 GLY A C 1
ATOM 1420 O O . GLY A 1 176 ? 7.484 26.297 23.266 1 95.19 176 GLY A O 1
ATOM 1421 N N . HIS A 1 177 ? 6.691 24.234 22.859 1 95.62 177 HIS A N 1
ATOM 1422 C CA . HIS A 1 177 ? 7.281 23.594 24.031 1 95.62 177 HIS A CA 1
ATOM 1423 C C . HIS A 1 177 ? 7.477 22.094 23.797 1 95.62 177 HIS A C 1
ATOM 1425 O O . HIS A 1 177 ? 6.984 21.547 22.812 1 95.62 177 HIS A O 1
ATOM 1431 N N . ILE A 1 178 ? 8.25 21.531 24.609 1 95.12 178 ILE A N 1
ATOM 1432 C CA . ILE A 1 178 ? 8.484 20.094 24.5 1 95.12 178 ILE A CA 1
ATOM 1433 C C . ILE A 1 178 ? 7.215 19.328 24.875 1 95.12 178 ILE A C 1
ATOM 1435 O O . ILE A 1 178 ? 6.613 19.594 25.922 1 95.12 178 ILE A O 1
ATOM 1439 N N . VAL A 1 179 ? 6.781 18.5 24.016 1 95.5 179 VAL A N 1
ATOM 1440 C CA . VAL A 1 179 ? 5.594 17.688 24.234 1 95.5 179 VAL A CA 1
ATOM 1441 C C . VAL A 1 179 ? 5.992 16.219 24.359 1 95.5 179 VAL A C 1
ATOM 1443 O O . VAL A 1 179 ? 6.781 15.719 23.547 1 95.5 179 VAL A O 1
ATOM 1446 N N . ALA A 1 180 ? 5.457 15.57 25.359 1 95.81 180 ALA A N 1
ATOM 1447 C CA . ALA A 1 180 ? 5.742 14.148 25.547 1 95.81 180 ALA A CA 1
ATOM 1448 C C . ALA A 1 180 ? 4.938 13.289 24.578 1 95.81 180 ALA A C 1
ATOM 1450 O O . ALA A 1 180 ? 3.76 13.562 24.328 1 95.81 180 ALA A O 1
ATOM 1451 N N . SER A 1 181 ? 5.523 12.25 24 1 97.25 181 SER A N 1
ATOM 1452 C CA . SER A 1 181 ? 4.828 11.32 23.125 1 97.25 181 SER A CA 1
ATOM 1453 C C . SER A 1 181 ? 3.822 10.469 23.891 1 97.25 181 SER A C 1
ATOM 1455 O O . SER A 1 181 ? 4.102 10.031 25.016 1 97.25 181 SER A O 1
ATOM 1457 N N . PRO A 1 182 ? 2.67 10.195 23.328 1 96.81 182 PRO A N 1
ATOM 1458 C CA . PRO A 1 182 ? 1.813 9.164 23.906 1 96.81 182 PRO A CA 1
ATOM 1459 C C . PRO A 1 182 ? 2.494 7.801 23.984 1 96.81 182 PRO A C 1
ATOM 1461 O O . PRO A 1 182 ? 3.41 7.523 23.203 1 96.81 182 PRO A O 1
ATOM 1464 N N . PHE A 1 183 ? 2.078 6.996 24.859 1 95.69 183 PHE A N 1
ATOM 1465 C CA . PHE A 1 183 ? 2.59 5.633 24.938 1 95.69 183 PHE A CA 1
ATOM 1466 C C . PHE A 1 183 ? 2.119 4.809 23.75 1 95.69 183 PHE A C 1
ATOM 1468 O O . PHE A 1 183 ? 0.93 4.801 23.422 1 95.69 183 PHE A O 1
ATOM 1475 N N . PRO A 1 184 ? 3.049 4.164 23.078 1 96.12 184 PRO A N 1
ATOM 1476 C CA . PRO A 1 184 ? 2.629 3.328 21.953 1 96.12 184 PRO A CA 1
ATOM 1477 C C . PRO A 1 184 ? 1.735 2.166 22.375 1 96.12 184 PRO A C 1
ATOM 1479 O O . PRO A 1 184 ? 1.97 1.556 23.422 1 96.12 184 PRO A O 1
ATOM 1482 N N . SER A 1 185 ? 0.708 1.916 21.625 1 96 185 SER A N 1
ATOM 1483 C CA . SER A 1 185 ? -0.17 0.781 21.891 1 96 185 SER A CA 1
ATOM 1484 C C . SER A 1 185 ? 0.564 -0.542 21.703 1 96 185 SER A C 1
ATOM 1486 O O . SER A 1 185 ? 1.627 -0.585 21.078 1 96 185 SER A O 1
ATOM 1488 N N . ALA A 1 186 ? 0.001 -1.623 22.25 1 97.06 186 ALA A N 1
ATOM 1489 C CA . ALA A 1 186 ? 0.559 -2.959 22.047 1 97.06 186 ALA A CA 1
ATOM 1490 C C . ALA A 1 186 ? 0.6 -3.324 20.562 1 97.06 186 ALA A C 1
ATOM 1492 O O . ALA A 1 186 ? 1.543 -3.971 20.109 1 97.06 186 ALA A O 1
ATOM 1493 N N . GLU A 1 187 ? -0.388 -2.906 19.844 1 97.69 187 GLU A N 1
ATOM 1494 C CA . GLU A 1 187 ? -0.454 -3.113 18.406 1 97.69 187 GLU A CA 1
ATOM 1495 C C . GLU A 1 187 ? 0.735 -2.469 17.703 1 97.69 187 GLU A C 1
ATOM 1497 O O . GLU A 1 187 ? 1.409 -3.113 16.891 1 97.69 187 GLU A O 1
ATOM 1502 N N . LEU A 1 188 ? 0.963 -1.242 18.016 1 98.31 188 LEU A N 1
ATOM 1503 C CA . LEU A 1 188 ? 2.07 -0.503 17.422 1 98.31 188 LEU A CA 1
ATOM 1504 C C . LEU A 1 188 ? 3.408 -1.127 17.797 1 98.31 188 LEU A C 1
ATOM 1506 O O . LEU A 1 188 ? 4.289 -1.281 16.953 1 98.31 188 LEU A O 1
ATOM 1510 N N . ARG A 1 189 ? 3.59 -1.557 19.047 1 98 189 ARG A N 1
ATOM 1511 C CA . ARG A 1 189 ? 4.84 -2.148 19.516 1 98 189 ARG A CA 1
ATOM 1512 C C . ARG A 1 189 ? 5.121 -3.469 18.812 1 98 189 ARG A C 1
ATOM 1514 O O . ARG A 1 189 ? 6.266 -3.756 18.453 1 98 189 ARG A O 1
ATOM 1521 N N . ALA A 1 190 ? 4.066 -4.227 18.656 1 98.5 190 ALA A N 1
ATOM 1522 C CA . ALA A 1 190 ? 4.223 -5.492 17.953 1 98.5 190 ALA A CA 1
ATOM 1523 C C . ALA A 1 190 ? 4.664 -5.262 16.5 1 98.5 190 ALA A C 1
ATOM 1525 O O . ALA A 1 190 ? 5.531 -5.973 15.992 1 98.5 190 ALA A O 1
ATOM 1526 N N . TRP A 1 191 ? 4.062 -4.27 15.867 1 98.62 191 TRP A N 1
ATOM 1527 C CA . TRP A 1 191 ? 4.449 -3.957 14.492 1 98.62 191 TRP A CA 1
ATOM 1528 C C . TRP A 1 191 ? 5.875 -3.422 14.438 1 98.62 191 TRP A C 1
ATOM 1530 O O . TRP A 1 191 ? 6.641 -3.771 13.539 1 98.62 191 TRP A O 1
ATOM 1540 N N . GLN A 1 192 ? 6.262 -2.605 15.422 1 97.75 192 GLN A N 1
ATOM 1541 C CA . GLN A 1 192 ? 7.629 -2.105 15.516 1 97.75 192 GLN A CA 1
ATOM 1542 C C . GLN A 1 192 ? 8.633 -3.256 15.602 1 97.75 192 GLN A C 1
ATOM 1544 O O . GLN A 1 192 ? 9.688 -3.215 14.961 1 97.75 192 GLN A O 1
ATOM 1549 N N . GLU A 1 193 ? 8.25 -4.203 16.359 1 97.94 193 GLU A N 1
ATOM 1550 C CA . GLU A 1 193 ? 9.109 -5.375 16.5 1 97.94 193 GLU A CA 1
ATOM 1551 C C . GLU A 1 193 ? 9.266 -6.098 15.164 1 97.94 193 GLU A C 1
ATOM 1553 O O . GLU A 1 193 ? 10.375 -6.484 14.789 1 97.94 193 GLU A O 1
ATOM 1558 N N . SER A 1 194 ? 8.172 -6.289 14.461 1 98.44 194 SER A N 1
ATOM 1559 C CA . SER A 1 194 ? 8.211 -6.949 13.164 1 98.44 194 SER A CA 1
ATOM 1560 C C . SER A 1 194 ? 9.125 -6.215 12.195 1 98.44 194 SER A C 1
ATOM 1562 O O . SER A 1 194 ? 9.953 -6.836 11.516 1 98.44 194 SER A O 1
ATOM 1564 N N . ILE A 1 195 ? 9.008 -4.906 12.18 1 97.12 195 ILE A N 1
ATOM 1565 C CA . ILE A 1 195 ? 9.805 -4.078 11.281 1 97.12 195 ILE A CA 1
ATOM 1566 C C . ILE A 1 195 ? 11.281 -4.164 11.664 1 97.12 195 ILE A C 1
ATOM 1568 O O . ILE A 1 195 ? 12.156 -4.215 10.797 1 97.12 195 ILE A O 1
ATOM 1572 N N . SER A 1 196 ? 11.562 -4.113 12.945 1 96.94 196 SER A N 1
ATOM 1573 C CA . SER A 1 196 ? 12.938 -4.215 13.43 1 96.94 196 SER A CA 1
ATOM 1574 C C . SER A 1 196 ? 13.555 -5.555 13.039 1 96.94 196 SER A C 1
ATOM 1576 O O . SER A 1 196 ? 14.711 -5.609 12.617 1 96.94 196 SER A O 1
ATOM 1578 N N . LEU A 1 197 ? 12.789 -6.609 13.18 1 97 197 LEU A N 1
ATOM 1579 C CA . LEU A 1 197 ? 13.258 -7.941 12.812 1 97 197 LEU A CA 1
ATOM 1580 C C . LEU A 1 197 ? 13.484 -8.039 11.305 1 97 197 LEU A C 1
ATOM 1582 O O . LEU A 1 197 ? 14.438 -8.68 10.859 1 97 197 LEU A O 1
ATOM 1586 N N . SER A 1 198 ? 12.609 -7.426 10.539 1 96 198 SER A N 1
ATOM 1587 C CA . SER A 1 198 ? 12.766 -7.379 9.086 1 96 198 SER A CA 1
ATOM 1588 C C . SER A 1 198 ? 14.078 -6.703 8.695 1 96 198 SER A C 1
ATOM 1590 O O . SER A 1 198 ? 14.797 -7.199 7.832 1 96 198 SER A O 1
ATOM 1592 N N . SER A 1 199 ? 14.367 -5.566 9.328 1 95.31 199 SER A N 1
ATOM 1593 C CA . SER A 1 199 ? 15.602 -4.832 9.086 1 95.31 199 SER A CA 1
ATOM 1594 C C . SER A 1 199 ? 16.828 -5.684 9.406 1 95.31 199 SER A C 1
ATOM 1596 O O . SER A 1 199 ? 17.781 -5.73 8.633 1 95.31 199 SER A O 1
ATOM 1598 N N . LYS A 1 200 ? 16.797 -6.371 10.523 1 94.19 200 LYS A N 1
ATOM 1599 C CA . LYS A 1 200 ? 17.906 -7.223 10.953 1 94.19 200 LYS A CA 1
ATOM 1600 C C . LYS A 1 200 ? 18.125 -8.375 9.969 1 94.19 200 LYS A C 1
ATOM 1602 O O . LYS A 1 200 ? 19.266 -8.688 9.617 1 94.19 200 LYS A O 1
ATOM 1607 N N . HIS A 1 201 ? 17.031 -8.938 9.531 1 92.69 201 HIS A N 1
ATOM 1608 C CA . HIS A 1 201 ? 17.094 -10.062 8.609 1 92.69 201 HIS A CA 1
ATOM 1609 C C . HIS A 1 201 ? 17.781 -9.672 7.301 1 92.69 201 HIS A C 1
ATOM 1611 O O . HIS A 1 201 ? 18.656 -10.383 6.82 1 92.69 201 HIS A O 1
ATOM 1617 N N . LEU A 1 202 ? 17.422 -8.562 6.734 1 92.12 202 LEU A N 1
ATOM 1618 C CA . LEU A 1 202 ? 17.984 -8.125 5.461 1 92.12 202 LEU A CA 1
ATOM 1619 C C . LEU A 1 202 ? 19.453 -7.75 5.617 1 92.12 202 LEU A C 1
ATOM 1621 O O . LEU A 1 202 ? 20.266 -7.984 4.711 1 92.12 202 LEU A O 1
ATOM 1625 N N . ARG A 1 203 ? 19.828 -7.184 6.77 1 90.69 203 ARG A N 1
ATOM 1626 C CA . ARG A 1 203 ? 21.234 -6.832 7.023 1 90.69 203 ARG A CA 1
ATOM 1627 C C . ARG A 1 203 ? 22.109 -8.078 7.105 1 90.69 203 ARG A C 1
ATOM 1629 O O . ARG A 1 203 ? 23.219 -8.102 6.578 1 90.69 203 ARG A O 1
ATOM 1636 N N . GLU A 1 204 ? 21.578 -9.086 7.719 1 90.38 204 GLU A N 1
ATOM 1637 C CA . GLU A 1 204 ? 22.297 -10.352 7.836 1 90.38 204 GLU A CA 1
ATOM 1638 C C . GLU A 1 204 ? 22.453 -11.023 6.477 1 90.38 204 GLU A C 1
ATOM 1640 O O . GLU A 1 204 ? 23.516 -11.602 6.184 1 90.38 204 GLU A O 1
ATOM 1645 N N . GLU A 1 205 ? 21.438 -10.906 5.676 1 89.62 205 GLU A N 1
ATOM 164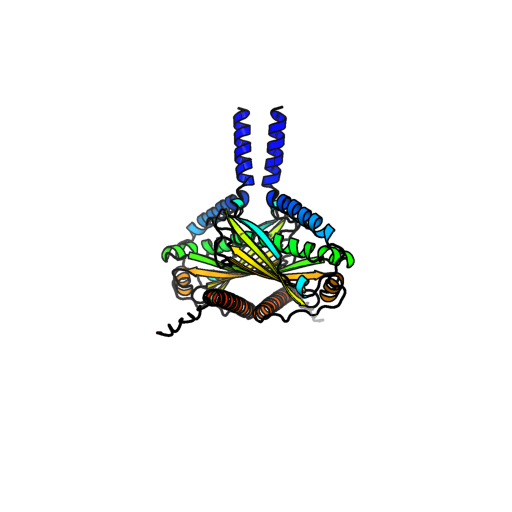6 C CA . GLU A 1 205 ? 21.5 -11.492 4.336 1 89.62 205 GLU A CA 1
ATOM 1647 C C . GLU A 1 205 ? 22.531 -10.773 3.467 1 89.62 205 GLU A C 1
ATOM 1649 O O . GLU A 1 205 ? 23.219 -11.414 2.672 1 89.62 205 GLU A O 1
ATOM 1654 N N . SER A 1 206 ? 22.609 -9.477 3.568 1 84.5 206 SER A N 1
ATOM 1655 C CA . SER A 1 206 ? 23.531 -8.68 2.771 1 84.5 206 SER A CA 1
ATOM 1656 C C . SER A 1 206 ? 24.984 -8.93 3.203 1 84.5 206 SER A C 1
ATOM 1658 O O . SER A 1 206 ? 25.891 -8.898 2.377 1 84.5 206 SER A O 1
ATOM 1660 N N . SER A 1 207 ? 25.203 -9.156 4.477 1 82.12 207 SER A N 1
AT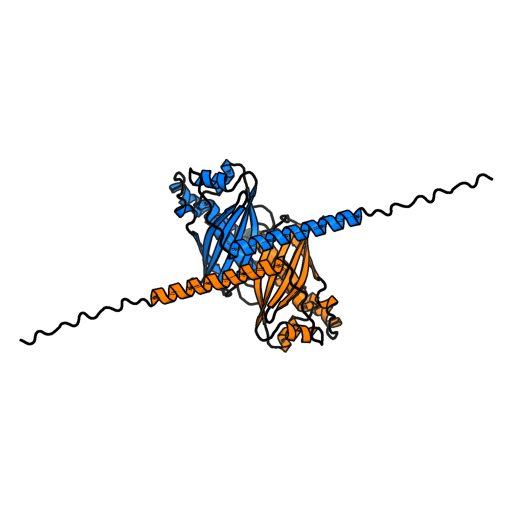OM 1661 C CA . SER A 1 207 ? 26.547 -9.414 4.988 1 82.12 207 SER A CA 1
ATOM 1662 C C . SER A 1 207 ? 27.031 -10.797 4.562 1 82.12 207 SER A C 1
ATOM 1664 O O . SER A 1 207 ? 28.219 -10.977 4.277 1 82.12 207 SER A O 1
ATOM 1666 N N . THR A 1 208 ? 26.156 -11.734 4.512 1 75 208 THR A N 1
ATOM 1667 C CA . THR A 1 208 ? 26.531 -13.086 4.109 1 75 208 THR A CA 1
ATOM 1668 C C . THR A 1 208 ? 26.859 -13.133 2.623 1 75 208 THR A C 1
ATOM 1670 O O . THR A 1 208 ? 27.781 -13.852 2.207 1 75 208 THR A O 1
ATOM 1673 N N . LYS A 1 209 ? 26.25 -12.32 1.785 1 70.25 209 LYS A N 1
ATOM 1674 C CA . LYS A 1 209 ? 26.547 -12.266 0.355 1 70.25 209 LYS A CA 1
ATOM 1675 C C . LYS A 1 209 ? 27.875 -11.578 0.087 1 70.25 209 LYS A C 1
ATOM 1677 O O . LYS A 1 209 ? 28.594 -11.953 -0.836 1 70.25 209 LYS A O 1
ATOM 1682 N N . SER A 1 210 ? 28.141 -10.547 0.909 1 64 210 SER A N 1
ATOM 1683 C CA . SER A 1 210 ? 29.422 -9.852 0.772 1 64 210 SER A CA 1
ATOM 1684 C C . SER A 1 210 ? 30.578 -10.742 1.205 1 64 210 SER A C 1
ATOM 1686 O O . SER A 1 210 ? 31.672 -10.68 0.622 1 64 210 SER A O 1
ATOM 1688 N N . ASP A 1 211 ? 30.375 -11.492 2.254 1 58.59 211 ASP A N 1
ATOM 1689 C CA . ASP A 1 211 ? 31.422 -12.398 2.725 1 58.59 211 ASP A CA 1
ATOM 1690 C C . ASP A 1 211 ? 31.609 -13.57 1.765 1 58.59 211 ASP A C 1
ATOM 1692 O O . ASP A 1 211 ? 32.719 -14.07 1.594 1 58.59 211 ASP A O 1
ATOM 1696 N N . GLY A 1 212 ? 30.484 -13.977 1.24 1 52 212 GLY A N 1
ATOM 1697 C CA . GLY A 1 212 ? 30.609 -15.078 0.308 1 52 212 GLY A CA 1
ATOM 1698 C C . GLY A 1 212 ? 31.297 -14.695 -0.985 1 52 212 GLY A C 1
ATOM 1699 O O . GLY A 1 212 ? 31.797 -15.555 -1.714 1 52 212 GLY A O 1
ATOM 1700 N N . GLY A 1 213 ? 31.188 -13.398 -1.367 1 48.25 213 GLY A N 1
ATOM 1701 C CA . GLY A 1 213 ? 31.953 -12.945 -2.514 1 48.25 213 GLY A CA 1
ATOM 1702 C C . GLY A 1 213 ? 33.438 -12.922 -2.26 1 48.25 213 GLY A C 1
ATOM 1703 O O . GLY A 1 213 ? 34.25 -12.969 -3.201 1 48.25 213 GLY A O 1
ATOM 1704 N N . ASN A 1 214 ? 33.688 -12.461 -1.063 1 44.12 214 ASN A N 1
ATOM 1705 C CA . ASN A 1 214 ? 35.125 -12.336 -0.785 1 44.12 214 ASN A CA 1
ATOM 1706 C C . ASN A 1 214 ? 35.75 -13.695 -0.531 1 44.12 214 ASN A C 1
ATOM 1708 O O . ASN A 1 214 ? 36.875 -13.766 -0.002 1 44.12 214 ASN A O 1
ATOM 1712 N N . THR A 1 215 ? 34.969 -14.688 -0.37 1 41.41 215 THR A N 1
ATOM 1713 C CA . THR A 1 215 ? 35.719 -15.938 -0.253 1 41.41 215 THR A CA 1
ATOM 1714 C C . THR A 1 215 ? 36.469 -16.25 -1.55 1 41.41 215 THR A C 1
ATOM 1716 O O . THR A 1 215 ? 35.875 -16.766 -2.498 1 41.41 215 THR A O 1
ATOM 1719 N N . GLN A 1 216 ? 37.062 -15.203 -2.152 1 36.56 216 GLN A N 1
ATOM 1720 C CA . GLN A 1 216 ? 38.094 -15.469 -3.15 1 36.56 216 GLN A CA 1
ATOM 1721 C C . GLN A 1 216 ? 38.938 -16.688 -2.775 1 36.56 216 GLN A C 1
ATOM 1723 O O . GLN A 1 216 ? 39.312 -16.859 -1.614 1 36.56 216 GLN A O 1
ATOM 1728 N N . VAL A 1 217 ? 39 -17.625 -3.713 1 39.53 217 VAL A N 1
ATOM 1729 C CA . VAL A 1 217 ? 39.844 -18.797 -3.873 1 39.53 217 VAL A CA 1
ATOM 1730 C C . VAL A 1 217 ? 41.281 -18.438 -3.514 1 39.53 217 VAL A C 1
ATOM 1732 O O . VAL A 1 217 ? 41.938 -17.625 -4.203 1 39.53 217 VAL A O 1
ATOM 1735 N N . THR A 1 218 ? 41.594 -18.094 -2.275 1 35.03 218 THR A N 1
ATOM 1736 C CA . THR A 1 218 ? 43 -18.047 -1.94 1 35.03 218 THR A CA 1
ATOM 1737 C C . THR A 1 218 ? 43.75 -19.234 -2.559 1 35.03 218 THR A C 1
ATOM 1739 O O . THR A 1 218 ? 43.5 -20.375 -2.201 1 35.03 218 THR A O 1
ATOM 1742 N N . ASN A 1 219 ? 44.062 -19.125 -3.844 1 33.38 219 ASN A N 1
ATOM 1743 C CA . ASN A 1 219 ? 44.969 -20 -4.598 1 33.38 219 ASN A CA 1
ATOM 1744 C C . ASN A 1 219 ? 46.219 -20.344 -3.795 1 33.38 219 ASN A C 1
ATOM 1746 O O . ASN A 1 219 ? 46.969 -19.453 -3.436 1 33.38 219 ASN A O 1
ATOM 1750 N N . SER A 1 220 ? 46.125 -21.281 -2.924 1 35.78 220 SER A N 1
ATOM 1751 C CA . SER A 1 220 ? 47.281 -21.891 -2.283 1 35.78 220 SER A CA 1
ATOM 1752 C C . SER A 1 220 ? 48.406 -22.078 -3.277 1 35.78 220 SER A C 1
ATOM 1754 O O . SER A 1 220 ? 48.25 -22.734 -4.305 1 35.78 220 SER A O 1
ATOM 1756 N N . SER A 1 221 ? 49.281 -21.047 -3.486 1 36.19 221 SER A N 1
ATOM 1757 C CA . SER A 1 221 ? 50.531 -21.047 -4.199 1 36.19 221 SER A CA 1
ATOM 1758 C C . SER A 1 221 ? 51.344 -22.328 -3.906 1 36.19 221 SER A C 1
ATOM 1760 O O . SER A 1 221 ? 51.656 -22.609 -2.752 1 36.19 221 SER A O 1
ATOM 1762 N N . LEU A 1 222 ? 51.062 -23.406 -4.668 1 35.56 222 LEU A N 1
ATOM 1763 C CA . LEU A 1 222 ? 51.906 -24.594 -4.781 1 35.56 222 LEU A CA 1
ATOM 1764 C C . LEU A 1 222 ? 53.375 -24.188 -4.93 1 35.56 222 LEU A C 1
ATOM 1766 O O . LEU A 1 222 ? 53.781 -23.672 -5.973 1 35.56 222 LEU A O 1
ATOM 1770 N N . THR A 1 223 ? 53.969 -23.516 -3.959 1 32.91 223 THR A N 1
ATOM 1771 C CA . THR A 1 223 ? 55.406 -23.281 -3.9 1 32.91 223 THR A CA 1
ATOM 1772 C C . THR A 1 223 ? 56.188 -24.578 -4.172 1 32.91 223 THR A C 1
ATOM 1774 O O . THR A 1 223 ? 55.969 -25.578 -3.482 1 32.91 223 THR A O 1
ATOM 1777 N N . SER A 1 224 ? 56.5 -24.766 -5.461 1 34.09 224 SER A N 1
ATOM 1778 C CA . SER A 1 224 ? 57.438 -25.75 -6.039 1 34.09 224 SER A CA 1
ATOM 1779 C C . SER A 1 224 ? 58.719 -25.828 -5.246 1 34.09 224 SER A C 1
ATOM 1781 O O . SER A 1 224 ? 59.438 -24.844 -5.105 1 34.09 224 SER A O 1
ATOM 1783 N N . THR A 1 225 ? 58.688 -26.5 -4.121 1 30.97 225 THR A N 1
ATOM 1784 C CA . THR A 1 225 ? 59.938 -26.859 -3.447 1 30.97 225 THR A CA 1
ATOM 1785 C C . THR A 1 225 ? 60.938 -27.422 -4.438 1 30.97 225 THR A C 1
ATOM 1787 O O . THR A 1 225 ? 60.719 -28.484 -5.02 1 30.97 225 THR A O 1
ATOM 1790 N N . LYS A 1 226 ? 61.688 -26.484 -5.195 1 32.62 226 LYS A N 1
ATOM 1791 C CA . LYS A 1 226 ? 62.844 -26.875 -5.973 1 32.62 226 LYS A CA 1
ATOM 1792 C C . LYS A 1 226 ? 63.781 -27.781 -5.164 1 32.62 226 LYS A C 1
ATOM 1794 O O . LYS A 1 226 ? 64.312 -27.375 -4.125 1 32.62 226 LYS A O 1
ATOM 1799 N N . LYS A 1 227 ? 63.438 -29.125 -5.258 1 29.73 227 LYS A N 1
ATOM 1800 C CA . LYS A 1 227 ? 64.375 -30.156 -4.848 1 29.73 227 LYS A CA 1
ATOM 1801 C C . LYS A 1 227 ? 65.75 -29.891 -5.414 1 29.73 227 LYS A C 1
ATOM 1803 O O . LYS A 1 227 ? 66 -29.891 -6.633 1 29.73 227 LYS A O 1
ATOM 1808 N N . THR A 1 228 ? 66.5 -28.844 -4.957 1 28.91 228 THR A N 1
ATOM 1809 C CA . THR A 1 228 ? 67.938 -28.734 -5.199 1 28.91 228 THR A CA 1
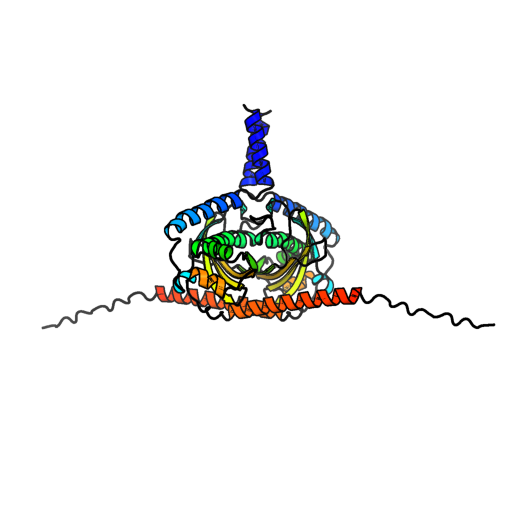ATOM 1810 C C . THR A 1 228 ? 68.625 -30.078 -4.973 1 28.91 228 THR A C 1
ATOM 1812 O O . THR A 1 228 ? 68.625 -30.594 -3.85 1 28.91 228 THR A O 1
ATOM 1815 N N . THR A 1 229 ? 68.438 -31.016 -5.973 1 25.47 229 THR A N 1
ATOM 1816 C CA . THR A 1 229 ? 69.625 -31.844 -6.195 1 25.47 229 THR A CA 1
ATOM 1817 C C . THR A 1 229 ? 70.75 -31 -6.711 1 25.47 229 THR A C 1
ATOM 1819 O O . THR A 1 229 ? 70.562 -30.172 -7.602 1 25.47 229 THR A O 1
ATOM 1822 N N . MET B 1 1 ? -13.398 11.852 -42.875 1 70.75 1 MET B N 1
ATOM 1823 C CA . MET B 1 1 ? -12.312 11.023 -42.344 1 70.75 1 MET B CA 1
ATOM 1824 C C . MET B 1 1 ? -11.672 11.68 -41.125 1 70.75 1 MET B C 1
ATOM 1826 O O . MET B 1 1 ? -11.453 11.016 -40.125 1 70.75 1 MET B O 1
ATOM 1830 N N . ALA B 1 2 ? -11.641 12.992 -41.094 1 79.94 2 ALA B N 1
ATOM 1831 C CA . ALA B 1 2 ? -11.008 13.727 -40 1 79.94 2 ALA B CA 1
ATOM 1832 C C . ALA B 1 2 ? -11.867 13.68 -38.75 1 79.94 2 ALA B C 1
ATOM 1834 O O . ALA B 1 2 ? -11.344 13.562 -37.625 1 79.94 2 ALA B O 1
ATOM 1835 N N . TRP B 1 3 ? -13.234 13.609 -38.969 1 83.5 3 TRP B N 1
ATOM 1836 C CA . TRP B 1 3 ? -14.117 13.609 -37.812 1 83.5 3 TRP B CA 1
ATOM 1837 C C . TRP B 1 3 ? -14.039 12.273 -37.094 1 83.5 3 TRP B C 1
ATOM 1839 O O . TRP B 1 3 ? -14.141 12.234 -35.844 1 83.5 3 TRP B O 1
ATOM 1849 N N . ILE B 1 4 ? -13.844 11.188 -37.844 1 86.75 4 ILE B N 1
ATOM 1850 C CA . ILE B 1 4 ? -13.703 9.867 -37.219 1 86.75 4 ILE B CA 1
ATOM 1851 C C . ILE B 1 4 ? -12.453 9.836 -36.344 1 86.75 4 ILE B C 1
ATOM 1853 O O . ILE B 1 4 ? -12.477 9.297 -35.25 1 86.75 4 ILE B O 1
ATOM 1857 N N . PHE B 1 5 ? -11.422 10.406 -36.812 1 87.94 5 PHE B N 1
ATOM 1858 C CA . PHE B 1 5 ? -10.18 10.469 -36.062 1 87.94 5 PHE B CA 1
ATOM 1859 C C . PHE B 1 5 ? -10.391 11.227 -34.75 1 87.94 5 PHE B C 1
ATOM 1861 O O . PHE B 1 5 ? -9.914 10.805 -33.719 1 87.94 5 PHE B O 1
ATOM 1868 N N . GLY B 1 6 ? -11.148 12.352 -34.781 1 87.5 6 GLY B N 1
ATOM 1869 C CA . GLY B 1 6 ? -11.469 13.109 -33.594 1 87.5 6 GLY B CA 1
ATOM 1870 C C . GLY B 1 6 ? -12.266 12.32 -32.562 1 87.5 6 GLY B C 1
ATOM 1871 O O . GLY B 1 6 ? -11.977 12.367 -31.375 1 87.5 6 GLY B O 1
ATOM 1872 N N . VAL B 1 7 ? -13.227 11.656 -33.125 1 90 7 VAL B N 1
ATOM 1873 C CA . VAL B 1 7 ? -14.078 10.852 -32.25 1 90 7 VAL B CA 1
ATOM 1874 C C . VAL B 1 7 ? -13.25 9.75 -31.594 1 90 7 VAL B C 1
ATOM 1876 O O . VAL B 1 7 ? -13.383 9.5 -30.391 1 90 7 VAL B O 1
ATOM 1879 N N . VAL B 1 8 ? -12.406 9.117 -32.344 1 92 8 VAL B N 1
ATOM 1880 C CA . VAL B 1 8 ? -11.547 8.055 -31.828 1 92 8 VAL B CA 1
ATOM 1881 C C . VAL B 1 8 ? -10.641 8.602 -30.734 1 92 8 VAL B C 1
ATOM 1883 O O . VAL B 1 8 ? -10.492 7.984 -29.688 1 92 8 VAL B O 1
ATOM 1886 N N . LEU B 1 9 ? -10.117 9.734 -30.938 1 92.06 9 LEU B N 1
ATOM 1887 C CA . LEU B 1 9 ? -9.227 10.344 -29.953 1 92.06 9 LEU B CA 1
ATOM 1888 C C . LEU B 1 9 ? -9.977 10.68 -28.672 1 92.06 9 LEU B C 1
ATOM 1890 O O . LEU B 1 9 ? -9.445 10.492 -27.562 1 92.06 9 LEU B O 1
ATOM 1894 N N . VAL B 1 10 ? -11.156 11.164 -28.812 1 92.5 10 VAL B N 1
ATOM 1895 C CA . VAL B 1 10 ? -11.961 11.523 -27.641 1 92.5 10 VAL B CA 1
ATOM 1896 C C . VAL B 1 10 ? -12.289 10.273 -26.828 1 92.5 10 VAL B C 1
ATOM 1898 O O . VAL B 1 10 ? -12.25 10.289 -25.609 1 92.5 10 VAL B O 1
ATOM 1901 N N . VAL B 1 11 ? -12.602 9.25 -27.516 1 92.69 11 VAL B N 1
ATOM 1902 C CA . VAL B 1 11 ? -12.93 7.996 -26.859 1 92.69 11 VAL B CA 1
ATOM 1903 C C . VAL B 1 11 ? -11.703 7.465 -26.109 1 92.69 11 VAL B C 1
ATOM 1905 O O . VAL B 1 11 ? -11.797 7.07 -24.953 1 92.69 11 VAL B O 1
ATOM 1908 N N . ILE B 1 12 ? -10.609 7.477 -26.781 1 93.19 12 ILE B N 1
ATOM 1909 C CA . ILE B 1 12 ? -9.383 6.98 -26.188 1 93.19 12 ILE B CA 1
ATOM 1910 C C . ILE B 1 12 ? -9 7.855 -24.984 1 93.19 12 ILE B C 1
ATOM 1912 O O . ILE B 1 12 ? -8.594 7.348 -23.938 1 93.19 12 ILE B O 1
ATOM 1916 N N . LEU B 1 13 ? -9.156 9.141 -25.156 1 92.69 13 LEU B N 1
ATOM 1917 C CA . LEU B 1 13 ? -8.883 10.055 -24.062 1 92.69 13 LEU B CA 1
ATOM 1918 C C . LEU B 1 13 ? -9.797 9.766 -22.875 1 92.69 13 LEU B C 1
ATOM 1920 O O . LEU B 1 13 ? -9.352 9.773 -21.719 1 92.69 13 LEU B O 1
ATOM 1924 N N . SER B 1 14 ? -11.039 9.547 -23.141 1 92.62 14 SER B N 1
ATOM 1925 C CA . SER B 1 14 ? -11.992 9.219 -22.078 1 92.62 14 SER B CA 1
ATOM 1926 C C . SER B 1 14 ? -11.586 7.941 -21.359 1 92.62 14 SER B C 1
ATOM 1928 O O . SER B 1 14 ? -11.695 7.855 -20.125 1 92.62 14 SER B O 1
ATOM 1930 N N . LEU B 1 15 ? -11.109 6.98 -22.062 1 91.62 15 LEU B N 1
ATOM 1931 C CA . LEU B 1 15 ? -10.664 5.727 -21.469 1 91.62 15 LEU B CA 1
ATOM 1932 C C . LEU B 1 15 ? -9.484 5.961 -20.531 1 91.62 15 LEU B C 1
ATOM 1934 O O . LEU B 1 15 ? -9.5 5.496 -19.391 1 91.62 15 LEU B O 1
ATOM 1938 N N . PHE B 1 16 ? -8.586 6.758 -21 1 91.38 16 PHE B N 1
ATOM 1939 C CA . PHE B 1 16 ? -7.387 7.004 -20.203 1 91.38 16 PHE B CA 1
ATOM 1940 C C . PHE B 1 16 ? -7.703 7.906 -19.016 1 91.38 16 PHE B C 1
ATOM 1942 O O . PHE B 1 16 ? -7.039 7.832 -17.969 1 91.38 16 PHE B O 1
ATOM 1949 N N . ALA B 1 17 ? -8.727 8.664 -19.125 1 89.88 17 ALA B N 1
ATOM 1950 C CA . ALA B 1 17 ? -9.094 9.586 -18.047 1 89.88 17 ALA B CA 1
ATOM 1951 C C . ALA B 1 17 ? -9.852 8.859 -16.938 1 89.88 17 ALA B C 1
ATOM 1953 O O . ALA B 1 17 ? -9.797 9.258 -15.773 1 89.88 17 ALA B O 1
ATOM 1954 N N . TYR B 1 18 ? -10.492 7.73 -17.328 1 90 18 TYR B N 1
ATOM 1955 C CA . TYR B 1 18 ? -11.422 7.191 -16.328 1 90 18 TYR B CA 1
ATOM 1956 C C . TYR B 1 18 ? -11.039 5.766 -15.953 1 90 18 TYR B C 1
ATOM 1958 O O . TYR B 1 18 ? -11.539 5.23 -14.953 1 90 18 TYR B O 1
ATOM 1966 N N . ILE B 1 19 ? -10.141 5.25 -16.734 1 88.75 19 ILE B N 1
ATOM 1967 C CA . ILE B 1 19 ? -9.719 3.883 -16.453 1 88.75 19 ILE B CA 1
ATOM 1968 C C . ILE B 1 19 ? -8.195 3.809 -16.422 1 88.75 19 ILE B C 1
ATOM 1970 O O . ILE B 1 19 ? -7.512 4.605 -17.062 1 88.75 19 ILE B O 1
ATOM 1974 N N . ASP B 1 20 ? -7.699 3.016 -15.562 1 88.19 20 ASP B N 1
ATOM 1975 C CA . ASP B 1 20 ? -6.266 2.752 -15.586 1 88.19 20 ASP B CA 1
ATOM 1976 C C . ASP B 1 20 ? -5.906 1.784 -16.719 1 88.19 20 ASP B C 1
ATOM 1978 O O . ASP B 1 20 ? -5.613 0.613 -16.469 1 88.19 20 ASP B O 1
ATOM 1982 N N . VAL B 1 21 ? -5.785 2.299 -17.906 1 88.88 21 VAL B N 1
ATOM 1983 C CA . VAL B 1 21 ? -5.691 1.514 -19.125 1 88.88 21 VAL B CA 1
ATOM 1984 C C . VAL B 1 21 ? -4.414 0.68 -19.109 1 88.88 21 VAL B C 1
ATOM 1986 O O . VAL B 1 21 ? -4.441 -0.517 -19.422 1 88.88 21 VAL B O 1
ATOM 1989 N N . TRP B 1 22 ? -3.34 1.267 -18.719 1 88.12 22 TRP B N 1
ATOM 1990 C CA . TRP B 1 22 ? -2.059 0.567 -18.766 1 88.12 22 TRP B CA 1
ATOM 1991 C C . TRP B 1 22 ? -2.043 -0.597 -17.781 1 88.12 22 TRP B C 1
ATOM 1993 O O . TRP B 1 22 ? -1.51 -1.667 -18.078 1 88.12 22 TRP B O 1
ATOM 2003 N N . TYR B 1 23 ? -2.604 -0.414 -16.656 1 88.44 23 TYR B N 1
ATOM 2004 C CA . TYR B 1 23 ? -2.662 -1.475 -15.656 1 88.44 23 TYR B CA 1
ATOM 2005 C C . TYR B 1 23 ? -3.441 -2.676 -16.188 1 88.44 23 TYR B C 1
ATOM 2007 O O . TYR B 1 23 ? -2.992 -3.816 -16.062 1 88.44 23 TYR B O 1
ATOM 2015 N N . PHE B 1 24 ? -4.582 -2.418 -16.797 1 90.31 24 PHE B N 1
ATOM 2016 C CA . PHE B 1 24 ? -5.434 -3.496 -17.281 1 90.31 24 PHE B CA 1
ATOM 2017 C C . PHE B 1 24 ? -4.801 -4.188 -18.484 1 90.31 24 PHE B C 1
ATOM 2019 O O . PHE B 1 24 ? -4.789 -5.418 -18.562 1 90.31 24 PHE B O 1
ATOM 2026 N N . LEU B 1 25 ? -4.27 -3.375 -19.375 1 91.88 25 LEU B N 1
ATOM 2027 C CA . LEU B 1 25 ? -3.641 -3.955 -20.547 1 91.88 25 LEU B CA 1
ATOM 2028 C C . LEU B 1 25 ? -2.441 -4.812 -20.156 1 91.88 25 LEU B C 1
ATOM 2030 O O . LEU B 1 25 ? -2.316 -5.953 -20.609 1 91.88 25 LEU B O 1
ATOM 2034 N N . ARG B 1 26 ? -1.601 -4.258 -19.297 1 92.81 26 ARG B N 1
ATOM 2035 C CA . ARG B 1 26 ? -0.428 -4.996 -18.844 1 92.81 26 ARG B CA 1
ATOM 2036 C C . ARG B 1 26 ? -0.834 -6.277 -18.125 1 92.81 26 ARG B C 1
ATOM 2038 O O . ARG B 1 26 ? -0.224 -7.328 -18.328 1 92.81 26 ARG B O 1
ATOM 2045 N N . SER B 1 27 ? -1.846 -6.188 -17.312 1 93.12 27 SER B N 1
ATOM 2046 C CA . SER B 1 27 ? -2.318 -7.348 -16.562 1 93.12 27 SER B CA 1
ATOM 2047 C C . SER B 1 27 ? -2.844 -8.43 -17.5 1 93.12 27 SER B C 1
ATOM 2049 O O . SER B 1 27 ? -2.52 -9.609 -17.344 1 93.12 27 SER B O 1
ATOM 2051 N N . ILE B 1 28 ? -3.6 -8.055 -18.484 1 93.38 28 ILE B N 1
ATOM 2052 C CA . ILE B 1 28 ? -4.195 -9 -19.422 1 93.38 28 ILE B CA 1
ATOM 2053 C C . ILE B 1 28 ? -3.098 -9.703 -20.219 1 93.38 28 ILE B C 1
ATOM 2055 O O . ILE B 1 28 ? -3.088 -10.93 -20.328 1 93.38 28 ILE B O 1
ATOM 2059 N N . VAL B 1 29 ? -2.18 -8.961 -20.703 1 94.06 29 VAL B N 1
ATOM 2060 C CA . VAL B 1 29 ? -1.084 -9.523 -21.484 1 94.06 29 VAL B CA 1
ATOM 2061 C C . VAL B 1 29 ? -0.247 -10.453 -20.594 1 94.06 29 VAL B C 1
ATOM 2063 O O . VAL B 1 29 ? 0.093 -11.562 -21 1 94.06 29 VAL B O 1
ATOM 2066 N N . PHE B 1 30 ? 0.061 -10.023 -19.453 1 93.62 30 PHE B N 1
ATOM 2067 C CA . PHE B 1 30 ? 0.896 -10.766 -18.516 1 93.62 30 PHE B CA 1
ATOM 2068 C C . PHE B 1 30 ? 0.221 -12.07 -18.109 1 93.62 30 PHE B C 1
ATOM 2070 O O . PHE B 1 30 ? 0.823 -13.141 -18.203 1 93.62 30 PHE B O 1
ATOM 2077 N N . ILE B 1 31 ? -1.021 -11.984 -17.734 1 91.69 31 ILE B N 1
ATOM 2078 C CA . ILE B 1 31 ? -1.774 -13.148 -17.281 1 91.69 31 ILE B CA 1
ATOM 2079 C C . ILE B 1 31 ? -1.919 -14.141 -18.438 1 91.69 31 ILE B C 1
ATOM 2081 O O . ILE B 1 31 ? -1.718 -15.344 -18.266 1 91.69 31 ILE B O 1
ATOM 2085 N N . THR B 1 32 ? -2.23 -13.602 -19.609 1 92.38 32 THR B N 1
ATOM 2086 C CA . THR B 1 32 ? -2.365 -14.461 -20.781 1 92.38 32 THR B CA 1
ATOM 2087 C C . THR B 1 32 ? -1.046 -15.156 -21.094 1 92.38 32 THR B C 1
ATOM 2089 O O . THR B 1 32 ? -1.03 -16.344 -21.422 1 92.38 32 THR B O 1
ATOM 2092 N N . SER B 1 33 ? -0.007 -14.438 -20.953 1 92.81 33 SER B N 1
ATOM 2093 C CA . SER B 1 33 ? 1.302 -15.031 -21.203 1 92.81 33 SER B CA 1
ATOM 2094 C C . SER B 1 33 ? 1.604 -16.156 -20.219 1 92.81 33 SER B C 1
ATOM 2096 O O . SER B 1 33 ? 2.178 -17.188 -20.594 1 92.81 33 SER B O 1
ATOM 2098 N N . LEU B 1 34 ? 1.255 -15.984 -18.969 1 90.38 34 LEU B N 1
ATOM 2099 C CA . LEU B 1 34 ? 1.462 -17 -17.938 1 90.38 34 LEU B CA 1
ATOM 2100 C C . LEU B 1 34 ? 0.624 -18.234 -18.219 1 90.38 34 LEU B C 1
ATOM 2102 O O . LEU B 1 34 ? 1.103 -19.359 -18.062 1 90.38 34 LEU B O 1
ATOM 2106 N N . ILE B 1 35 ? -0.568 -18.016 -18.688 1 87.69 35 ILE B N 1
ATOM 2107 C CA . ILE B 1 35 ? -1.482 -19.109 -18.953 1 87.69 35 ILE B CA 1
ATOM 2108 C C . ILE B 1 35 ? -0.968 -19.922 -20.141 1 87.69 35 ILE B C 1
ATOM 2110 O O . ILE B 1 35 ? -0.976 -21.156 -20.109 1 87.69 35 ILE B O 1
ATOM 2114 N N . ILE B 1 36 ? -0.508 -19.266 -21.109 1 86.5 36 ILE B N 1
ATOM 2115 C CA . ILE B 1 36 ? 0.001 -19.922 -22.297 1 86.5 36 ILE B CA 1
ATOM 2116 C C . ILE B 1 36 ? 1.26 -20.719 -21.953 1 86.5 36 ILE B C 1
ATOM 2118 O O . ILE B 1 36 ? 1.419 -21.859 -22.391 1 86.5 36 ILE B O 1
ATOM 2122 N N . LYS B 1 37 ? 2.064 -20.125 -21.141 1 82.06 37 LYS B N 1
ATOM 2123 C CA . LYS B 1 37 ? 3.287 -20.812 -20.734 1 82.06 37 LYS B CA 1
ATOM 2124 C C . LYS B 1 37 ? 2.971 -22.016 -19.844 1 82.06 37 LYS B C 1
ATOM 2126 O O . LYS B 1 37 ? 3.654 -23.031 -19.906 1 82.06 37 LYS B O 1
ATOM 2131 N N . GLY B 1 38 ? 2.039 -21.828 -18.875 1 71.56 38 GLY B N 1
ATOM 2132 C CA . GLY B 1 38 ? 1.652 -22.859 -17.938 1 71.56 38 GLY B CA 1
ATOM 2133 C C . GLY B 1 38 ? 0.893 -24 -18.594 1 71.56 38 GLY B C 1
ATOM 2134 O O . GLY B 1 38 ? 0.877 -25.125 -18.078 1 71.56 38 GLY B O 1
ATOM 2135 N N . ARG B 1 39 ? 0.023 -23.812 -19.547 1 59.06 39 ARG B N 1
ATOM 2136 C CA . ARG B 1 39 ? -0.69 -24.875 -20.25 1 59.06 39 ARG B CA 1
ATOM 2137 C C . ARG B 1 39 ? 0.262 -25.984 -20.688 1 59.06 39 ARG B C 1
ATOM 2139 O O . ARG B 1 39 ? -0.125 -27.156 -20.75 1 59.06 39 ARG B O 1
ATOM 2146 N N . LYS B 1 40 ? 1.437 -25.641 -20.812 1 53.19 40 LYS B N 1
ATOM 2147 C CA . LYS B 1 40 ? 2.328 -26.719 -21.219 1 53.19 40 LYS B CA 1
ATOM 2148 C C . LYS B 1 40 ? 2.678 -27.625 -20.031 1 53.19 40 LYS B C 1
ATOM 2150 O O . LYS B 1 40 ? 2.932 -28.812 -20.219 1 53.19 40 LYS B O 1
ATOM 2155 N N . ASP B 1 41 ? 2.564 -27.094 -18.766 1 53.59 41 ASP B N 1
ATOM 2156 C CA . ASP B 1 41 ? 3.076 -27.859 -17.625 1 53.59 41 ASP B CA 1
ATOM 2157 C C . ASP B 1 41 ? 1.952 -28.219 -16.656 1 53.59 41 ASP B C 1
ATOM 2159 O O . ASP B 1 41 ? 2.209 -28.547 -15.5 1 53.59 41 ASP B O 1
ATOM 2163 N N . SER B 1 42 ? 0.652 -28.047 -17.062 1 55.5 42 SER B N 1
ATOM 2164 C CA . SER B 1 42 ? -0.533 -27.969 -16.203 1 55.5 42 SER B CA 1
ATOM 2165 C C . SER B 1 42 ? -0.751 -29.266 -15.445 1 55.5 42 SER B C 1
ATOM 2167 O O . SER B 1 42 ? -1.452 -29.281 -14.43 1 55.5 42 SER B O 1
ATOM 2169 N N . ALA B 1 43 ? -0.3 -30.375 -15.883 1 61.69 43 ALA B N 1
ATOM 2170 C CA . ALA B 1 43 ? -0.779 -31.609 -15.297 1 61.69 43 ALA B CA 1
ATOM 2171 C C . ALA B 1 43 ? 0.12 -32.062 -14.141 1 61.69 43 ALA B C 1
ATOM 2173 O O . ALA B 1 43 ? -0.245 -32.938 -13.367 1 61.69 43 ALA B O 1
ATOM 2174 N N . ARG B 1 44 ? 1.211 -31.375 -13.859 1 78.31 44 ARG B N 1
ATOM 2175 C CA . ARG B 1 44 ? 2.18 -31.922 -12.914 1 78.31 44 ARG B CA 1
ATOM 2176 C C . ARG B 1 44 ? 2 -31.312 -11.523 1 78.31 44 ARG B C 1
ATOM 2178 O O . ARG B 1 44 ? 1.843 -30.109 -11.391 1 78.31 44 ARG B O 1
ATOM 2185 N N . LYS B 1 45 ? 1.897 -32.25 -10.414 1 90.5 45 LYS B N 1
ATOM 2186 C CA . LYS B 1 45 ? 1.851 -31.844 -9.008 1 90.5 45 LYS B CA 1
ATOM 2187 C C . LYS B 1 45 ? 3.174 -31.219 -8.578 1 90.5 45 LYS B C 1
ATOM 2189 O O . LYS B 1 45 ? 4.246 -31.672 -8.977 1 90.5 45 LYS B O 1
ATOM 2194 N N . LEU B 1 46 ? 3.084 -30.172 -7.824 1 93.56 46 LEU B N 1
ATOM 2195 C CA . LEU B 1 46 ? 4.273 -29.453 -7.371 1 93.56 46 LEU B CA 1
ATOM 2196 C C . LEU B 1 46 ? 4.84 -30.094 -6.105 1 93.56 46 LEU B C 1
ATOM 2198 O O . LEU B 1 46 ? 4.082 -30.562 -5.242 1 93.56 46 LEU B O 1
ATOM 2202 N N . THR B 1 47 ? 6.152 -30.172 -6.012 1 94.69 47 THR B N 1
ATOM 2203 C CA . THR B 1 47 ? 6.797 -30.516 -4.746 1 94.69 47 THR B CA 1
ATOM 2204 C C . THR B 1 47 ? 6.73 -29.328 -3.779 1 94.69 47 THR B C 1
ATOM 2206 O O . THR B 1 47 ? 6.438 -28.203 -4.184 1 94.69 47 THR B O 1
ATOM 2209 N N . LYS B 1 48 ? 6.949 -29.641 -2.488 1 94.94 48 LYS B N 1
ATOM 2210 C CA . LYS B 1 48 ? 6.996 -28.562 -1.491 1 94.94 48 LYS B CA 1
ATOM 2211 C C . LYS B 1 48 ? 8.039 -27.516 -1.858 1 94.94 48 LYS B C 1
ATOM 2213 O O . LYS B 1 48 ? 7.801 -26.312 -1.697 1 94.94 48 LYS B O 1
ATOM 2218 N N . GLU B 1 49 ? 9.203 -27.984 -2.346 1 95.69 49 GLU B N 1
ATOM 2219 C CA . GLU B 1 49 ? 10.273 -27.078 -2.736 1 95.69 49 GLU B CA 1
ATOM 2220 C C . GLU B 1 49 ? 9.844 -26.156 -3.875 1 95.69 49 GLU B C 1
ATOM 2222 O O . GLU B 1 49 ? 10.141 -24.969 -3.863 1 95.69 49 GLU B O 1
ATOM 2227 N N . GLU B 1 50 ? 9.195 -26.734 -4.832 1 95.19 50 GLU B N 1
ATOM 2228 C CA . GLU B 1 50 ? 8.711 -25.953 -5.965 1 95.19 50 GLU B CA 1
ATOM 2229 C C . GLU B 1 50 ? 7.633 -24.969 -5.531 1 95.19 50 GLU B C 1
ATOM 2231 O O . GLU B 1 50 ? 7.57 -23.844 -6.039 1 95.19 50 GLU B O 1
ATOM 2236 N N . LEU B 1 51 ? 6.789 -25.422 -4.617 1 96.12 51 LEU B N 1
ATOM 2237 C CA . LEU B 1 51 ? 5.734 -24.578 -4.078 1 96.12 51 LEU B CA 1
ATOM 2238 C C . LEU B 1 51 ? 6.32 -23.344 -3.395 1 96.12 51 LEU B C 1
ATOM 2240 O O . LEU B 1 51 ? 5.809 -22.234 -3.559 1 96.12 51 LEU B O 1
ATOM 2244 N N . LEU B 1 52 ? 7.449 -23.547 -2.715 1 97.38 52 LEU B N 1
ATOM 2245 C CA . LEU B 1 52 ? 8.031 -22.484 -1.891 1 97.38 52 LEU B CA 1
ATOM 2246 C C . LEU B 1 52 ? 9.047 -21.672 -2.686 1 97.38 52 LEU B C 1
ATOM 2248 O O . LEU B 1 52 ? 9.539 -20.656 -2.205 1 97.38 52 LEU B O 1
ATOM 2252 N N . LYS B 1 53 ? 9.359 -22.078 -3.895 1 97.19 53 LYS B N 1
ATOM 2253 C CA . LYS B 1 53 ? 10.336 -21.391 -4.73 1 97.19 53 LYS B CA 1
ATOM 2254 C C . LYS B 1 53 ? 9.852 -20 -5.105 1 97.19 53 LYS B C 1
ATOM 2256 O O . LYS B 1 53 ? 8.672 -19.812 -5.434 1 97.19 53 LYS B O 1
ATOM 2261 N N . GLU B 1 54 ? 10.695 -19.047 -5.07 1 97.62 54 GLU B N 1
ATOM 2262 C CA . GLU B 1 54 ? 10.359 -17.672 -5.383 1 97.62 54 GLU B CA 1
ATOM 2263 C C . GLU B 1 54 ? 10.109 -17.484 -6.879 1 97.62 54 GLU B C 1
ATOM 2265 O O . GLU B 1 54 ? 10.75 -18.141 -7.703 1 97.62 54 GLU B O 1
ATOM 2270 N N . LEU B 1 55 ? 9.18 -16.703 -7.246 1 97.75 55 LEU B N 1
ATOM 2271 C CA . LEU B 1 55 ? 8.922 -16.266 -8.617 1 97.75 55 LEU B CA 1
ATOM 2272 C C . LEU B 1 55 ? 9.328 -14.812 -8.805 1 97.75 55 LEU B C 1
ATOM 2274 O O . LEU B 1 55 ? 9.133 -13.984 -7.91 1 97.75 55 LEU B O 1
ATOM 2278 N N . VAL B 1 56 ? 9.883 -14.5 -9.984 1 98.25 56 VAL B N 1
ATOM 2279 C CA . VAL B 1 56 ? 10.391 -13.156 -10.242 1 98.25 56 VAL B CA 1
ATOM 2280 C C . VAL B 1 56 ? 9.648 -12.539 -11.422 1 98.25 56 VAL B C 1
ATOM 2282 O O . VAL B 1 56 ? 9.516 -13.164 -12.477 1 98.25 56 VAL B O 1
ATOM 2285 N N . THR B 1 57 ? 9.094 -11.461 -11.25 1 98 57 THR B N 1
ATOM 2286 C CA . THR B 1 57 ? 8.523 -10.641 -12.32 1 98 57 THR B CA 1
ATOM 2287 C C . THR B 1 57 ? 9.305 -9.344 -12.477 1 98 57 THR B C 1
ATOM 2289 O O . THR B 1 57 ? 9.969 -8.898 -11.539 1 98 57 THR B O 1
ATOM 2292 N N . LYS B 1 58 ? 9.219 -8.773 -13.656 1 97.69 58 LYS B N 1
ATOM 2293 C CA . LYS B 1 58 ? 10.031 -7.598 -13.953 1 97.69 58 LYS B CA 1
ATOM 2294 C C . LYS B 1 58 ? 9.148 -6.375 -14.211 1 97.69 58 LYS B C 1
ATOM 2296 O O . LYS B 1 58 ? 7.984 -6.512 -14.586 1 97.69 58 LYS B O 1
ATOM 2301 N N . GLY B 1 59 ? 9.773 -5.227 -13.945 1 97.06 59 GLY B N 1
ATOM 2302 C CA . GLY B 1 59 ? 9.094 -3.965 -14.195 1 97.06 59 GLY B CA 1
ATOM 2303 C C . GLY B 1 59 ? 10.055 -2.803 -14.375 1 97.06 59 GLY B C 1
ATOM 2304 O O . GLY B 1 59 ? 11.258 -2.949 -14.18 1 97.06 59 GLY B O 1
ATOM 2305 N N . VAL B 1 60 ? 9.492 -1.67 -14.844 1 96.94 60 VAL B N 1
ATOM 2306 C CA . VAL B 1 60 ? 10.211 -0.413 -15.023 1 96.94 60 VAL B CA 1
ATOM 2307 C C . VAL B 1 60 ? 9.391 0.74 -14.453 1 96.94 60 VAL B C 1
ATOM 2309 O O . VAL B 1 60 ? 8.172 0.784 -14.625 1 96.94 60 VAL B O 1
ATOM 2312 N N . VAL B 1 61 ? 10.07 1.591 -13.734 1 96.44 61 VAL B N 1
ATOM 2313 C CA . VAL B 1 61 ? 9.375 2.756 -13.188 1 96.44 61 VAL B CA 1
ATOM 2314 C C . VAL B 1 61 ? 9 3.709 -14.32 1 96.44 61 VAL B C 1
ATOM 2316 O O . VAL B 1 61 ? 9.867 4.207 -15.039 1 96.44 61 VAL B O 1
ATOM 2319 N N . MET B 1 62 ? 7.73 3.975 -14.461 1 93.5 62 MET B N 1
ATOM 2320 C CA . MET B 1 62 ? 7.219 4.848 -15.508 1 93.5 62 MET B CA 1
ATOM 2321 C C . MET B 1 62 ? 6.844 6.215 -14.945 1 93.5 62 MET B C 1
ATOM 2323 O O . MET B 1 62 ? 6.68 6.367 -13.734 1 93.5 62 MET B O 1
ATOM 2327 N N . PRO B 1 63 ? 6.688 7.199 -15.82 1 90.75 63 PRO B N 1
ATOM 2328 C CA . PRO B 1 63 ? 6.312 8.531 -15.336 1 90.75 63 PRO B CA 1
ATOM 2329 C C . PRO B 1 63 ? 5.012 8.523 -14.539 1 90.75 63 PRO B C 1
ATOM 2331 O O . PRO B 1 63 ? 4.863 9.289 -13.586 1 90.75 63 PRO B O 1
ATOM 2334 N N . SER B 1 64 ? 4.133 7.629 -14.883 1 88.69 64 SER B N 1
ATOM 2335 C CA . SER B 1 64 ? 2.838 7.559 -14.219 1 88.69 64 SER B CA 1
ATOM 2336 C C . SER B 1 64 ? 2.975 7.008 -12.797 1 88.69 64 SER B C 1
ATOM 2338 O O . SER B 1 64 ? 2.025 7.055 -12.016 1 88.69 64 SER B O 1
ATOM 2340 N N . ASP B 1 65 ? 4.172 6.539 -12.508 1 90.75 65 ASP B N 1
ATOM 2341 C CA . ASP B 1 65 ? 4.398 5.93 -11.203 1 90.75 65 ASP B CA 1
ATOM 2342 C C . ASP B 1 65 ? 4.961 6.945 -10.211 1 90.75 65 ASP B C 1
ATOM 2344 O O . ASP B 1 65 ? 5.152 6.633 -9.039 1 90.75 65 ASP B O 1
ATOM 2348 N N . LEU B 1 66 ? 5.188 8.133 -10.633 1 86.38 66 LEU B N 1
ATOM 2349 C CA . LEU B 1 66 ? 5.945 9.094 -9.844 1 86.38 66 LEU B CA 1
ATOM 2350 C C . LEU B 1 66 ? 5.012 9.961 -9 1 86.38 66 LEU B C 1
ATOM 2352 O O . LEU B 1 66 ? 3.836 10.125 -9.336 1 86.38 66 LEU B O 1
ATOM 2356 N N . ASP B 1 67 ? 5.543 10.375 -7.91 1 85.62 67 ASP B N 1
ATOM 2357 C CA . ASP B 1 67 ? 4.871 11.406 -7.125 1 85.62 67 ASP B CA 1
ATOM 2358 C C . ASP B 1 67 ? 5.605 12.742 -7.219 1 85.62 67 ASP B C 1
ATOM 2360 O O . ASP B 1 67 ? 6.363 12.969 -8.164 1 85.62 67 ASP B O 1
ATOM 2364 N N . PHE B 1 68 ? 5.246 13.672 -6.297 1 78.88 68 PHE B N 1
ATOM 2365 C CA . PHE B 1 68 ? 5.777 15.031 -6.359 1 78.88 68 PHE B CA 1
ATOM 2366 C C . PHE B 1 68 ? 7.289 15.031 -6.156 1 78.88 68 PHE B C 1
ATOM 2368 O O . PHE B 1 68 ? 7.98 15.953 -6.586 1 78.88 68 PHE B O 1
ATOM 2375 N N . ASN B 1 69 ? 7.805 13.961 -5.465 1 77.94 69 ASN B N 1
ATOM 2376 C CA . ASN B 1 69 ? 9.234 13.867 -5.184 1 77.94 69 ASN B CA 1
ATOM 2377 C C . ASN B 1 69 ? 9.984 13.203 -6.332 1 77.94 69 ASN B C 1
ATOM 2379 O O . ASN B 1 69 ? 11.18 12.906 -6.207 1 77.94 69 ASN B O 1
ATOM 2383 N N . LEU B 1 70 ? 9.32 12.922 -7.445 1 79.56 70 LEU B N 1
ATOM 2384 C CA . LEU B 1 70 ? 9.891 12.344 -8.664 1 79.56 70 LEU B CA 1
ATOM 2385 C C . LEU B 1 70 ? 10.438 10.945 -8.391 1 79.56 70 LEU B C 1
ATOM 2387 O O . LEU B 1 70 ? 11.453 10.555 -8.977 1 79.56 70 LEU B O 1
ATOM 2391 N N . HIS B 1 71 ? 9.945 10.391 -7.293 1 87.12 71 HIS B N 1
ATOM 2392 C CA . HIS B 1 71 ? 10.211 8.984 -6.996 1 87.12 71 HIS B CA 1
ATOM 2393 C C . HIS B 1 71 ? 8.938 8.148 -7.105 1 87.12 71 HIS B C 1
ATOM 2395 O O . HIS B 1 71 ? 7.832 8.695 -7.129 1 87.12 71 HIS B O 1
ATOM 2401 N N . MET B 1 72 ? 9.133 6.898 -7.281 1 90.12 72 MET B N 1
ATOM 2402 C CA . MET B 1 72 ? 7.969 6.02 -7.332 1 90.12 72 MET B CA 1
ATOM 2403 C C . MET B 1 72 ? 7.121 6.16 -6.07 1 90.12 72 MET B C 1
ATOM 2405 O O . MET B 1 72 ? 7.641 6.062 -4.957 1 90.12 72 MET B O 1
ATOM 2409 N N . ASN B 1 73 ? 5.871 6.445 -6.309 1 92.25 73 ASN B N 1
ATOM 2410 C CA . ASN B 1 73 ? 4.949 6.613 -5.191 1 92.25 73 ASN B CA 1
ATOM 2411 C C . ASN B 1 73 ? 4.809 5.328 -4.383 1 92.25 73 ASN B C 1
ATOM 2413 O O . ASN B 1 73 ? 4.805 4.23 -4.945 1 92.25 73 ASN B O 1
ATOM 2417 N N . ASN B 1 74 ? 4.621 5.453 -3.082 1 93.88 74 ASN B N 1
ATOM 2418 C CA . ASN B 1 74 ? 4.535 4.312 -2.174 1 93.88 74 ASN B CA 1
ATOM 2419 C C . ASN B 1 74 ? 3.438 3.342 -2.594 1 93.88 74 ASN B C 1
ATOM 2421 O O . ASN B 1 74 ? 3.594 2.127 -2.457 1 93.88 74 ASN B O 1
ATOM 2425 N N . SER B 1 75 ? 2.311 3.838 -3.117 1 95.19 75 SER B N 1
ATOM 2426 C CA . SER B 1 75 ? 1.187 2.99 -3.498 1 95.19 75 SER B CA 1
ATOM 2427 C C . SER B 1 75 ? 1.526 2.135 -4.715 1 95.19 75 SER B C 1
ATOM 2429 O O . SER B 1 75 ? 1.003 1.029 -4.867 1 95.19 75 SER B O 1
ATOM 2431 N N . LYS B 1 76 ? 2.41 2.652 -5.543 1 95.56 76 LYS B N 1
ATOM 2432 C CA . LYS B 1 76 ? 2.725 1.963 -6.789 1 95.56 76 LYS B CA 1
ATOM 2433 C C . LYS B 1 76 ? 3.562 0.714 -6.531 1 95.56 76 LYS B C 1
ATOM 2435 O O . LYS B 1 76 ? 3.535 -0.233 -7.32 1 95.56 76 LYS B O 1
ATOM 2440 N N . TYR B 1 77 ? 4.27 0.679 -5.434 1 97.56 77 TYR B N 1
ATOM 2441 C CA . TYR B 1 77 ? 4.965 -0.546 -5.051 1 97.56 77 TYR B CA 1
ATOM 2442 C C . TYR B 1 77 ? 3.98 -1.696 -4.875 1 97.56 77 TYR B C 1
ATOM 2444 O O . TYR B 1 77 ? 4.227 -2.809 -5.348 1 97.56 77 TYR B O 1
ATOM 2452 N N . LEU B 1 78 ? 2.842 -1.43 -4.238 1 97.25 78 LEU B N 1
ATOM 2453 C CA . LEU B 1 78 ? 1.825 -2.457 -4.047 1 97.25 78 LEU B CA 1
ATOM 2454 C C . LEU B 1 78 ? 1.227 -2.883 -5.387 1 97.25 78 LEU B C 1
ATOM 2456 O O . LEU B 1 78 ? 0.909 -4.059 -5.582 1 97.25 78 LEU B O 1
ATOM 2460 N N . ARG B 1 79 ? 1.114 -1.93 -6.223 1 94.69 79 ARG B N 1
ATOM 2461 C CA . ARG B 1 79 ? 0.568 -2.242 -7.539 1 94.69 79 ARG B CA 1
ATOM 2462 C C . ARG B 1 79 ? 1.479 -3.203 -8.297 1 94.69 79 ARG B C 1
ATOM 2464 O O . ARG B 1 79 ? 1.004 -4.156 -8.914 1 94.69 79 ARG B O 1
ATOM 2471 N N . GLU B 1 80 ? 2.719 -2.908 -8.234 1 96.69 80 GLU B N 1
ATOM 2472 C CA . GLU B 1 80 ? 3.678 -3.797 -8.883 1 96.69 80 GLU B CA 1
ATOM 2473 C C . GLU B 1 80 ? 3.68 -5.176 -8.227 1 96.69 80 GLU B C 1
ATOM 2475 O O . GLU B 1 80 ? 3.881 -6.188 -8.906 1 96.69 80 GLU B O 1
ATOM 2480 N N . MET B 1 81 ? 3.449 -5.207 -6.977 1 97.88 81 MET B N 1
ATOM 2481 C CA . MET B 1 81 ? 3.402 -6.477 -6.258 1 97.88 81 MET B CA 1
ATOM 2482 C C . MET B 1 81 ? 2.201 -7.309 -6.695 1 97.88 81 MET B C 1
ATOM 2484 O O . MET B 1 81 ? 2.197 -8.531 -6.543 1 97.88 81 MET B O 1
ATOM 2488 N N . ASP B 1 82 ? 1.167 -6.684 -7.254 1 96.38 82 ASP B N 1
ATOM 2489 C CA . ASP B 1 82 ? 0.055 -7.426 -7.84 1 96.38 82 ASP B CA 1
ATOM 2490 C C . ASP B 1 82 ? 0.548 -8.414 -8.898 1 96.38 82 ASP B C 1
ATOM 2492 O O . ASP B 1 82 ? 0.086 -9.555 -8.953 1 96.38 82 ASP B O 1
ATOM 2496 N N . PHE B 1 83 ? 1.456 -7.973 -9.695 1 96.75 83 PHE B N 1
ATOM 2497 C CA . PHE B 1 83 ? 1.941 -8.82 -10.781 1 96.75 83 PHE B CA 1
ATOM 2498 C C . PHE B 1 83 ? 2.693 -10.023 -10.227 1 96.75 83 PHE B C 1
ATOM 2500 O O . PHE B 1 83 ? 2.627 -11.117 -10.797 1 96.75 83 PHE B O 1
ATOM 2507 N N . GLY B 1 84 ? 3.416 -9.781 -9.109 1 97.94 84 GLY B N 1
ATOM 2508 C CA . GLY B 1 84 ? 3.996 -10.922 -8.422 1 97.94 84 GLY B CA 1
ATOM 2509 C C . GLY B 1 84 ? 2.959 -11.906 -7.91 1 97.94 84 GLY B C 1
ATOM 2510 O O . GLY B 1 84 ? 3.143 -13.117 -8.008 1 97.94 84 GLY B O 1
ATOM 2511 N N . ARG B 1 85 ? 1.905 -11.414 -7.445 1 96.88 85 ARG B N 1
ATOM 2512 C CA . ARG B 1 85 ? 0.848 -12.273 -6.918 1 96.88 85 ARG B CA 1
ATOM 2513 C C . ARG B 1 85 ? 0.099 -12.977 -8.039 1 96.88 85 ARG B C 1
ATOM 2515 O O . ARG B 1 85 ? -0.326 -14.125 -7.891 1 96.88 85 ARG B O 1
ATOM 2522 N N . PHE B 1 86 ? -0.051 -12.273 -9.211 1 95.25 86 PHE B N 1
ATOM 2523 C CA . PHE B 1 86 ? -0.615 -12.945 -10.375 1 95.25 86 PHE B CA 1
ATOM 2524 C C . PHE B 1 86 ? 0.234 -14.156 -10.766 1 95.25 86 PHE B C 1
ATOM 2526 O O . PHE B 1 86 ? -0.298 -15.219 -11.078 1 95.25 86 PHE B O 1
ATOM 2533 N N . ALA B 1 87 ? 1.503 -13.938 -10.719 1 95.81 87 ALA B N 1
ATOM 2534 C CA . ALA B 1 87 ? 2.418 -15.016 -11.102 1 95.81 87 ALA B CA 1
ATOM 2535 C C . ALA B 1 87 ? 2.252 -16.219 -10.195 1 95.81 87 ALA B C 1
ATOM 2537 O O . ALA B 1 87 ? 2.131 -17.359 -10.672 1 95.81 87 ALA B O 1
ATOM 2538 N N . ILE B 1 88 ? 2.221 -15.992 -8.906 1 94.56 88 ILE B N 1
ATOM 2539 C CA . ILE B 1 88 ? 2.066 -17.094 -7.969 1 94.56 88 ILE B CA 1
ATOM 2540 C C . ILE B 1 88 ? 0.703 -17.75 -8.172 1 94.56 88 ILE B C 1
ATOM 2542 O O . ILE B 1 88 ? 0.585 -18.984 -8.117 1 94.56 88 ILE B O 1
ATOM 2546 N N . TYR B 1 89 ? -0.283 -16.984 -8.391 1 93.81 89 TYR B N 1
ATOM 2547 C CA . TYR B 1 89 ? -1.658 -17.438 -8.562 1 93.81 89 TYR B CA 1
ATOM 2548 C C . TYR B 1 89 ? -1.771 -18.391 -9.75 1 93.81 89 TYR B C 1
ATOM 2550 O O . TYR B 1 89 ? -2.451 -19.422 -9.672 1 93.81 89 TYR B O 1
ATOM 2558 N N . ILE B 1 90 ? -1.05 -18.125 -10.766 1 93.56 90 ILE B N 1
ATOM 2559 C CA . ILE B 1 90 ? -1.185 -18.875 -12 1 93.56 90 ILE B CA 1
ATOM 2560 C C . ILE B 1 90 ? -0.129 -19.984 -12.047 1 93.56 90 ILE B C 1
ATOM 2562 O O . ILE B 1 90 ? -0.456 -21.156 -12.227 1 93.56 90 ILE B O 1
ATOM 2566 N N . GLU B 1 91 ? 1.094 -19.656 -11.758 1 93.25 91 GLU B N 1
ATOM 2567 C CA . GLU B 1 91 ? 2.199 -20.578 -11.969 1 93.25 91 GLU B CA 1
ATOM 2568 C C . GLU B 1 91 ? 2.209 -21.672 -10.906 1 93.25 91 GLU B C 1
ATOM 2570 O O . GLU B 1 91 ? 2.658 -22.797 -11.156 1 93.25 91 GLU B O 1
ATOM 2575 N N . LYS B 1 92 ? 1.698 -21.375 -9.711 1 94.06 92 LYS B N 1
ATOM 2576 C CA . LYS B 1 92 ? 1.694 -22.391 -8.656 1 94.06 92 LYS B CA 1
ATOM 2577 C C . LYS B 1 92 ? 0.376 -23.156 -8.633 1 94.06 92 LYS B C 1
ATOM 2579 O O . LYS B 1 92 ? 0.16 -24 -7.77 1 94.06 92 LYS B O 1
ATOM 2584 N N . GLY B 1 93 ? -0.547 -22.766 -9.508 1 91.88 93 GLY B N 1
ATOM 2585 C CA . GLY B 1 93 ? -1.78 -23.531 -9.648 1 91.88 93 GLY B CA 1
ATOM 2586 C C . GLY B 1 93 ? -2.855 -23.109 -8.664 1 91.88 93 GLY B C 1
ATOM 2587 O O . GLY B 1 93 ? -3.846 -23.812 -8.477 1 91.88 93 GLY B O 1
ATOM 2588 N N . LEU B 1 94 ? -2.672 -22.016 -8.008 1 93.94 94 LEU B N 1
ATOM 2589 C CA . LEU B 1 94 ? -3.635 -21.531 -7.023 1 93.94 94 LEU B CA 1
ATOM 2590 C C . LEU B 1 94 ? -4.969 -21.203 -7.68 1 93.94 94 LEU B C 1
ATOM 2592 O O . LEU B 1 94 ? -6.031 -21.484 -7.117 1 93.94 94 LEU B O 1
ATOM 2596 N N . ARG B 1 95 ? -4.898 -20.594 -8.789 1 92.62 95 ARG B N 1
ATOM 2597 C CA . ARG B 1 95 ? -6.121 -20.219 -9.5 1 92.62 95 ARG B CA 1
ATOM 2598 C C . ARG B 1 95 ? -7 -21.438 -9.742 1 92.62 95 ARG B C 1
ATOM 2600 O O . ARG B 1 95 ? -8.195 -21.422 -9.438 1 92.62 95 ARG B O 1
ATOM 2607 N N . LYS B 1 96 ? -6.434 -22.531 -10.297 1 91.62 96 LYS B N 1
ATOM 2608 C CA . LYS B 1 96 ? -7.164 -23.75 -10.578 1 91.62 96 LYS B CA 1
ATOM 2609 C C . LYS B 1 96 ? -7.668 -24.406 -9.297 1 91.62 96 LYS B C 1
ATOM 2611 O O . LYS B 1 96 ? -8.805 -24.875 -9.234 1 91.62 96 LYS B O 1
ATOM 2616 N N . ALA B 1 97 ? -6.816 -24.438 -8.328 1 94.69 97 ALA B N 1
ATOM 2617 C CA . ALA B 1 97 ? -7.188 -25.047 -7.047 1 94.69 97 ALA B CA 1
ATOM 2618 C C . ALA B 1 97 ? -8.359 -24.297 -6.41 1 94.69 97 ALA B C 1
ATOM 2620 O O . ALA B 1 97 ? -9.281 -24.922 -5.871 1 94.69 97 ALA B O 1
ATOM 2621 N N . LEU B 1 98 ? -8.32 -23 -6.426 1 96 98 LEU B N 1
ATOM 2622 C CA . LEU B 1 98 ? -9.406 -22.203 -5.887 1 96 98 LEU B CA 1
ATOM 2623 C C . LEU B 1 98 ? -10.711 -22.5 -6.617 1 96 98 LEU B C 1
ATOM 2625 O O . LEU B 1 98 ? -11.766 -22.609 -5.992 1 96 98 LEU B O 1
ATOM 2629 N N . GLY B 1 99 ? -10.625 -22.594 -7.918 1 94.81 99 GLY B N 1
ATOM 2630 C CA . GLY B 1 99 ? -11.797 -22.953 -8.703 1 94.81 99 GLY B CA 1
ATOM 2631 C C . GLY B 1 99 ? -12.383 -24.297 -8.312 1 94.81 99 GLY B C 1
ATOM 2632 O O . GLY B 1 99 ? -13.602 -24.438 -8.195 1 94.81 99 GLY B O 1
ATOM 2633 N N . HIS B 1 100 ? -11.5 -25.234 -8.141 1 94.44 100 HIS B N 1
ATOM 2634 C CA . HIS B 1 100 ? -11.906 -26.594 -7.762 1 94.44 100 HIS B CA 1
ATOM 2635 C C . HIS B 1 100 ? -12.703 -26.578 -6.457 1 94.44 100 HIS B C 1
ATOM 2637 O O . HIS B 1 100 ? -13.664 -27.328 -6.305 1 94.44 100 HIS B O 1
ATOM 2643 N N . HIS B 1 101 ? -12.375 -25.672 -5.562 1 96.56 101 HIS B N 1
ATOM 2644 C CA . HIS B 1 101 ? -12.992 -25.641 -4.242 1 96.56 101 HIS B CA 1
ATOM 2645 C C . HIS B 1 101 ? -14.055 -24.547 -4.168 1 96.56 101 HIS B C 1
ATOM 2647 O O . HIS B 1 101 ? -14.617 -24.297 -3.098 1 96.56 101 HIS B O 1
ATOM 2653 N N . SER B 1 102 ? -14.344 -23.828 -5.312 1 97.19 102 SER B N 1
ATOM 2654 C CA . SER B 1 102 ? -15.242 -22.688 -5.305 1 97.19 102 SER B CA 1
ATOM 2655 C C . SER B 1 102 ? -14.859 -21.703 -4.207 1 97.19 102 SER B C 1
ATOM 2657 O O . SER B 1 102 ? -15.719 -21.234 -3.449 1 97.19 102 SER B O 1
ATOM 2659 N N . ALA B 1 103 ? -13.562 -21.562 -4.023 1 97.25 103 ALA B N 1
ATOM 2660 C CA . ALA B 1 103 ? -13 -20.703 -2.982 1 97.25 103 ALA B CA 1
ATOM 2661 C C . ALA B 1 103 ? -12.43 -19.422 -3.578 1 97.25 103 ALA B C 1
ATOM 2663 O O . ALA B 1 103 ? -12.312 -19.297 -4.797 1 97.25 103 ALA B O 1
ATOM 2664 N N . VAL B 1 104 ? -12.234 -18.438 -2.76 1 95.12 104 VAL B N 1
ATOM 2665 C CA . VAL B 1 104 ? -11.625 -17.188 -3.186 1 95.12 104 VAL B CA 1
ATOM 2666 C C . VAL B 1 104 ? -10.508 -16.797 -2.223 1 95.12 104 VAL B C 1
ATOM 2668 O O . VAL B 1 104 ? -10.484 -17.266 -1.076 1 95.12 104 VAL B O 1
ATOM 2671 N N . MET B 1 105 ? -9.578 -16.141 -2.709 1 95.25 105 MET B N 1
ATOM 2672 C CA . MET B 1 105 ? -8.453 -15.617 -1.93 1 95.25 105 MET B CA 1
ATOM 2673 C C . MET B 1 105 ? -8.352 -14.102 -2.07 1 95.25 105 MET B C 1
ATOM 2675 O O . MET B 1 105 ? -8.438 -13.57 -3.178 1 95.25 105 MET B O 1
ATOM 2679 N N . LEU B 1 106 ? -8.234 -13.383 -1.001 1 94.69 106 LEU B N 1
ATOM 2680 C CA . LEU B 1 106 ? -8.188 -11.93 -1.002 1 94.69 106 LEU B CA 1
ATOM 2681 C C . LEU B 1 106 ? -7.043 -11.422 -0.132 1 94.69 106 LEU B C 1
ATOM 2683 O O . LEU B 1 106 ? -6.652 -12.078 0.834 1 94.69 106 LEU B O 1
ATOM 2687 N N . VAL B 1 107 ? -6.504 -10.258 -0.516 1 97.06 107 VAL B N 1
ATOM 2688 C CA . VAL B 1 107 ? -5.496 -9.617 0.33 1 97.06 107 VAL B CA 1
ATOM 2689 C C . VAL B 1 107 ? -6.152 -9.094 1.606 1 97.06 107 VAL B C 1
ATOM 2691 O O . VAL B 1 107 ? -7.008 -8.211 1.554 1 97.06 107 VAL B O 1
ATOM 2694 N N . GLY B 1 108 ? -5.707 -9.602 2.748 1 97.88 108 GLY B N 1
ATOM 2695 C CA . GLY B 1 108 ? -6.266 -9.18 4.023 1 97.88 108 GLY B CA 1
ATOM 2696 C C . GLY B 1 108 ? -5.441 -8.109 4.707 1 97.88 108 GLY B C 1
ATOM 2697 O O . GLY B 1 108 ? -5.977 -7.297 5.465 1 97.88 108 GLY B O 1
ATOM 2698 N N . ALA B 1 109 ? -4.129 -8.164 4.492 1 98.69 109 ALA B N 1
ATOM 2699 C CA . ALA B 1 109 ? -3.232 -7.195 5.117 1 98.69 109 ALA B CA 1
ATOM 2700 C C . ALA B 1 109 ? -1.873 -7.18 4.422 1 98.69 109 ALA B C 1
ATOM 2702 O O . ALA B 1 109 ? -1.472 -8.172 3.807 1 98.69 109 ALA B O 1
ATOM 2703 N N . ILE B 1 110 ? -1.203 -6.07 4.496 1 98.81 110 ILE B N 1
ATOM 2704 C CA . ILE B 1 110 ? 0.143 -5.914 3.957 1 98.81 110 ILE B CA 1
ATOM 2705 C C . ILE B 1 110 ? 0.991 -5.086 4.922 1 98.81 110 ILE B C 1
ATOM 2707 O O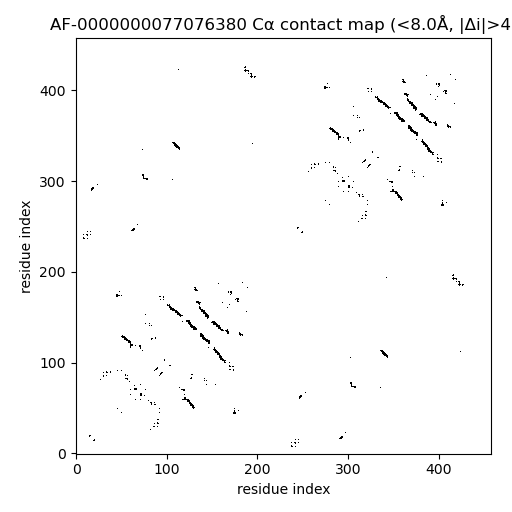 . ILE B 1 110 ? 0.521 -4.086 5.469 1 98.81 110 ILE B O 1
ATOM 2711 N N . SER B 1 111 ? 2.146 -5.535 5.254 1 98.88 111 SER B N 1
ATOM 2712 C CA . SER B 1 111 ? 3.178 -4.734 5.902 1 98.88 111 SER B CA 1
ATOM 2713 C C . SER B 1 111 ? 4.371 -4.508 4.977 1 98.88 111 SER B C 1
ATOM 2715 O O . SER B 1 111 ? 5.047 -5.461 4.586 1 98.88 111 SER B O 1
ATOM 2717 N N . ILE B 1 112 ? 4.617 -3.293 4.645 1 98.81 112 ILE B N 1
ATOM 2718 C CA . ILE B 1 112 ? 5.668 -3.006 3.674 1 98.81 112 ILE B CA 1
ATOM 2719 C C . ILE B 1 112 ? 6.652 -2 4.262 1 98.81 112 ILE B C 1
ATOM 2721 O O . ILE B 1 112 ? 6.25 -1.038 4.922 1 98.81 112 ILE B O 1
ATOM 2725 N N . ARG B 1 113 ? 7.875 -2.24 4.086 1 98.56 113 ARG B N 1
ATOM 2726 C CA . ARG B 1 113 ? 8.953 -1.311 4.398 1 98.56 113 ARG B CA 1
ATOM 2727 C C . ARG B 1 113 ? 9.57 -0.74 3.123 1 98.56 113 ARG B C 1
ATOM 2729 O O . ARG B 1 113 ? 9.844 -1.479 2.176 1 98.56 113 ARG B O 1
ATOM 2736 N N . TYR B 1 114 ? 9.711 0.515 3.102 1 98 114 TYR B N 1
ATOM 2737 C CA . TYR B 1 114 ? 10.383 1.204 2.008 1 98 114 TYR B CA 1
ATOM 2738 C C . TYR B 1 114 ? 11.82 1.557 2.389 1 98 114 TYR B C 1
ATOM 2740 O O . TYR B 1 114 ? 12.047 2.34 3.314 1 98 114 TYR B O 1
ATOM 2748 N N . ARG B 1 115 ? 12.758 1.062 1.639 1 97.19 115 ARG B N 1
ATOM 2749 C CA . ARG B 1 115 ? 14.156 1.186 2.029 1 97.19 115 ARG B CA 1
ATOM 2750 C C . ARG B 1 115 ? 14.891 2.189 1.144 1 97.19 115 ARG B C 1
ATOM 2752 O O . ARG B 1 115 ? 15.711 2.971 1.629 1 97.19 115 ARG B O 1
ATOM 2759 N N . ARG B 1 116 ? 14.617 2.121 -0.113 1 96.44 116 ARG B N 1
ATOM 2760 C CA . ARG B 1 116 ? 15.188 3.043 -1.09 1 96.44 116 ARG B CA 1
ATOM 2761 C C . ARG B 1 116 ? 14.211 3.307 -2.229 1 96.44 116 ARG B C 1
ATOM 2763 O O . ARG B 1 116 ? 13.672 2.369 -2.818 1 96.44 116 ARG B O 1
ATOM 2770 N N . SER B 1 117 ? 14.031 4.547 -2.51 1 95 117 SER B N 1
ATOM 2771 C CA . SER B 1 117 ? 13.078 4.914 -3.551 1 95 117 SER B CA 1
ATOM 2772 C C . SER B 1 117 ? 13.609 4.566 -4.938 1 95 117 SER B C 1
ATOM 2774 O O . SER B 1 117 ? 14.789 4.797 -5.23 1 95 117 SER B O 1
ATOM 2776 N N . LEU B 1 118 ? 12.734 3.998 -5.73 1 96.69 118 LEU B N 1
ATOM 2777 C CA . LEU B 1 118 ? 13.078 3.775 -7.133 1 96.69 118 LEU B CA 1
ATOM 2778 C C . LEU B 1 118 ? 12.828 5.035 -7.957 1 96.69 118 LEU B C 1
ATOM 2780 O O . LEU B 1 118 ? 11.852 5.75 -7.727 1 96.69 118 LEU B O 1
ATOM 2784 N N . GLN B 1 119 ? 13.711 5.262 -8.867 1 95.31 119 GLN B N 1
ATOM 2785 C CA . GLN B 1 119 ? 13.648 6.469 -9.68 1 95.31 119 GLN B CA 1
ATOM 2786 C C . GLN B 1 119 ? 13.117 6.156 -11.078 1 95.31 119 GLN B C 1
ATOM 2788 O O . GLN B 1 119 ? 13.031 4.988 -11.469 1 95.31 119 GLN B O 1
ATOM 2793 N N . LEU B 1 120 ? 12.859 7.23 -11.773 1 94.38 120 LEU B N 1
ATOM 2794 C CA . LEU B 1 120 ? 12.289 7.141 -13.109 1 94.38 120 LEU B CA 1
ATOM 2795 C C . LEU B 1 120 ? 13.156 6.27 -14.016 1 94.38 120 LEU B C 1
ATOM 2797 O O . LEU B 1 120 ? 14.383 6.422 -14.047 1 94.38 120 LEU B O 1
ATOM 2801 N N . PHE B 1 121 ? 12.57 5.297 -14.656 1 95.19 121 PHE B N 1
ATOM 2802 C CA . PHE B 1 121 ? 13.094 4.43 -15.703 1 95.19 121 PHE B CA 1
ATOM 2803 C C . PHE B 1 121 ? 14.016 3.361 -15.117 1 95.19 121 PHE B C 1
ATOM 2805 O O . PHE B 1 121 ? 14.625 2.586 -15.859 1 95.19 121 PHE B O 1
ATOM 2812 N N . GLN B 1 122 ? 14.117 3.316 -13.812 1 97 122 GLN B N 1
ATOM 2813 C CA . GLN B 1 122 ? 14.859 2.215 -13.203 1 97 122 GLN B CA 1
ATOM 2814 C C . GLN B 1 122 ? 14.125 0.892 -13.375 1 97 122 GLN B C 1
ATOM 2816 O O . GLN B 1 122 ? 12.898 0.841 -13.273 1 97 122 GLN B O 1
ATOM 2821 N N . LYS B 1 123 ? 14.906 -0.065 -13.68 1 98.25 123 LYS B N 1
ATOM 2822 C CA . LYS B 1 123 ? 14.383 -1.422 -13.789 1 98.25 123 LYS B CA 1
ATOM 2823 C C . LYS B 1 123 ? 14.391 -2.123 -12.43 1 98.25 123 LYS B C 1
ATOM 2825 O O . LYS B 1 123 ? 15.305 -1.918 -11.633 1 98.25 123 LYS B O 1
ATOM 2830 N N . PHE B 1 124 ? 13.344 -2.906 -12.18 1 98.5 124 PHE B N 1
ATOM 2831 C CA . PHE B 1 124 ? 13.273 -3.629 -10.914 1 98.5 124 PHE B CA 1
ATOM 2832 C C . PHE B 1 124 ? 12.656 -5.012 -11.117 1 98.5 124 PHE B C 1
ATOM 2834 O O . PHE B 1 124 ? 12.094 -5.297 -12.172 1 98.5 124 PHE B O 1
ATOM 2841 N N . GLU B 1 125 ? 12.898 -5.891 -10.141 1 98.81 125 GLU B N 1
ATOM 2842 C CA . GLU B 1 125 ? 12.289 -7.215 -10.047 1 98.81 125 GLU B CA 1
ATOM 2843 C C . GLU B 1 125 ? 11.406 -7.328 -8.805 1 98.81 125 GLU B C 1
ATOM 2845 O O . GLU B 1 125 ? 11.727 -6.773 -7.754 1 98.81 125 GLU B O 1
ATOM 2850 N N . VAL B 1 126 ? 10.328 -7.988 -8.977 1 98.75 126 VAL B N 1
ATOM 2851 C CA . VAL B 1 126 ? 9.484 -8.344 -7.84 1 98.75 126 VAL B CA 1
ATOM 2852 C C . VAL B 1 126 ? 9.656 -9.828 -7.516 1 98.75 126 VAL B C 1
ATOM 2854 O O . VAL B 1 126 ? 9.289 -10.695 -8.312 1 98.75 126 VAL B O 1
ATOM 2857 N N . HIS B 1 127 ? 10.258 -10.094 -6.379 1 98.75 127 HIS B N 1
ATOM 2858 C CA . HIS B 1 127 ? 10.414 -11.461 -5.883 1 98.75 127 HIS B CA 1
ATOM 2859 C C . HIS B 1 127 ? 9.273 -11.844 -4.949 1 98.75 127 HIS B C 1
ATOM 2861 O O . HIS B 1 127 ? 9.07 -11.203 -3.914 1 98.75 127 HIS B O 1
ATOM 2867 N N . THR B 1 128 ? 8.539 -12.828 -5.332 1 98.75 128 THR B N 1
ATOM 2868 C CA . THR B 1 128 ? 7.371 -13.25 -4.559 1 98.75 128 THR B CA 1
ATOM 2869 C C . THR B 1 128 ? 7.496 -14.711 -4.137 1 98.75 128 THR B C 1
ATOM 2871 O O . THR B 1 128 ? 7.789 -15.578 -4.965 1 98.75 128 THR B O 1
ATOM 2874 N N . ARG B 1 129 ? 7.305 -15.008 -2.895 1 98.19 129 ARG B N 1
ATOM 2875 C CA . ARG B 1 129 ? 7.348 -16.391 -2.434 1 98.19 129 ARG B CA 1
ATOM 2876 C C . ARG B 1 129 ? 6.355 -16.625 -1.299 1 98.19 129 ARG B C 1
ATOM 2878 O O . ARG B 1 129 ? 6.023 -15.695 -0.561 1 98.19 129 ARG B O 1
ATOM 2885 N N . ILE B 1 130 ? 5.91 -17.828 -1.161 1 98.31 130 ILE B N 1
ATOM 2886 C CA . ILE B 1 130 ? 5.074 -18.25 -0.045 1 98.31 130 ILE B CA 1
ATOM 2887 C C . ILE B 1 130 ? 5.938 -18.469 1.197 1 98.31 130 ILE B C 1
ATOM 2889 O O . ILE B 1 130 ? 6.965 -19.141 1.137 1 98.31 130 ILE B O 1
ATOM 2893 N N . LEU B 1 131 ? 5.523 -17.906 2.311 1 98.12 131 LEU B N 1
ATOM 2894 C CA . LEU B 1 131 ? 6.305 -17.984 3.539 1 98.12 131 LEU B CA 1
ATOM 2895 C C . LEU B 1 131 ? 5.766 -19.078 4.449 1 98.12 131 LEU B C 1
ATOM 2897 O O . LEU B 1 131 ? 6.539 -19.844 5.035 1 98.12 131 LEU B O 1
ATOM 2901 N N . ALA B 1 132 ? 4.523 -19.094 4.633 1 98.25 132 ALA B N 1
ATOM 2902 C CA . ALA B 1 132 ? 3.834 -19.984 5.562 1 98.25 132 ALA B CA 1
ATOM 2903 C C . ALA B 1 132 ? 2.322 -19.922 5.359 1 98.25 132 ALA B C 1
ATOM 2905 O O . ALA B 1 132 ? 1.819 -19.062 4.633 1 98.25 132 ALA B O 1
ATOM 2906 N N . TRP B 1 133 ? 1.611 -20.891 5.906 1 98.12 133 TRP B N 1
ATOM 2907 C CA . TRP B 1 133 ? 0.152 -20.859 5.895 1 98.12 133 TRP B CA 1
ATOM 2908 C C . TRP B 1 133 ? -0.412 -21.438 7.191 1 98.12 133 TRP B C 1
ATOM 2910 O O . TRP B 1 133 ? 0.253 -22.219 7.875 1 98.12 133 TRP B O 1
ATOM 2920 N N . GLU B 1 134 ? -1.563 -20.844 7.52 1 94.81 134 GLU B N 1
ATOM 2921 C CA . GLU B 1 134 ? -2.342 -21.266 8.68 1 94.81 134 GLU B CA 1
ATOM 2922 C C . GLU B 1 134 ? -3.834 -21.297 8.359 1 94.81 134 GLU B C 1
ATOM 2924 O O . GLU B 1 134 ? -4.418 -20.281 7.973 1 94.81 134 GLU B O 1
ATOM 2929 N N . GLU B 1 135 ? -4.438 -22.438 8.555 1 93.25 135 GLU B N 1
ATOM 2930 C CA . GLU B 1 135 ? -5.871 -22.688 8.422 1 93.25 135 GLU B CA 1
ATOM 2931 C C . GLU B 1 135 ? -6.441 -21.953 7.207 1 93.25 135 GLU B C 1
ATOM 2933 O O . GLU B 1 135 ? -6.457 -22.5 6.102 1 93.25 135 GLU B O 1
ATOM 2938 N N . LYS B 1 136 ? -6.785 -20.547 7.324 1 97.19 136 LYS B N 1
ATOM 2939 C CA . LYS B 1 136 ? -7.5 -19.828 6.27 1 97.19 136 LYS B CA 1
ATOM 2940 C C . LYS B 1 136 ? -6.641 -18.703 5.688 1 97.19 136 LYS B C 1
ATOM 2942 O O . LYS B 1 136 ? -7.168 -17.703 5.207 1 97.19 136 LYS B O 1
ATOM 2947 N N . VAL B 1 137 ? -5.309 -18.875 5.859 1 98.12 137 VAL B N 1
ATOM 2948 C CA . VAL B 1 137 ? -4.457 -17.781 5.402 1 98.12 137 VAL B CA 1
ATOM 2949 C C . VAL B 1 137 ? -3.176 -18.359 4.789 1 98.12 137 VAL B C 1
ATOM 2951 O O . VAL B 1 137 ? -2.65 -19.359 5.262 1 98.12 137 VAL B O 1
ATOM 2954 N N . ILE B 1 138 ? -2.703 -17.797 3.758 1 98.38 138 ILE B N 1
ATOM 2955 C CA . ILE B 1 138 ? -1.364 -18 3.215 1 98.38 138 ILE B CA 1
ATOM 2956 C C . ILE B 1 138 ? -0.576 -16.688 3.301 1 98.38 138 ILE B C 1
ATOM 2958 O O . ILE B 1 138 ? -1.093 -15.617 2.965 1 98.38 138 ILE B O 1
ATOM 2962 N N . TYR B 1 139 ? 0.645 -16.75 3.797 1 98.75 139 TYR B N 1
ATOM 2963 C CA . TYR B 1 139 ? 1.503 -15.57 3.922 1 98.75 139 TYR B CA 1
ATOM 2964 C C . TYR B 1 139 ? 2.559 -15.555 2.822 1 98.75 139 TYR B C 1
ATOM 2966 O O . TYR B 1 139 ? 3.205 -16.562 2.553 1 98.75 139 TYR B O 1
ATOM 2974 N N . LEU B 1 140 ? 2.717 -14.391 2.24 1 98.75 140 LEU B N 1
ATOM 2975 C CA . LEU B 1 140 ? 3.721 -14.188 1.199 1 98.75 140 LEU B CA 1
ATOM 2976 C C . LEU B 1 140 ? 4.766 -13.164 1.643 1 98.75 140 LEU B C 1
ATOM 2978 O O . LEU B 1 140 ? 4.488 -12.312 2.488 1 98.75 140 LEU B O 1
ATOM 2982 N N . GLU B 1 141 ? 5.934 -13.281 1.102 1 98.75 141 GLU B N 1
ATOM 2983 C CA . GLU B 1 141 ? 6.926 -12.211 1.075 1 98.75 141 GLU B CA 1
ATOM 2984 C C . GLU B 1 141 ? 7.125 -11.68 -0.341 1 98.75 141 GLU B C 1
ATOM 2986 O O . GLU B 1 141 ? 7.262 -12.453 -1.288 1 98.75 141 GLU B O 1
ATOM 2991 N N . GLN B 1 142 ? 7.129 -10.438 -0.484 1 98.81 142 GLN B N 1
ATOM 2992 C CA . GLN B 1 142 ? 7.398 -9.812 -1.773 1 98.81 142 GLN B CA 1
ATOM 2993 C C . GLN B 1 142 ? 8.477 -8.734 -1.649 1 98.81 142 GLN B C 1
ATOM 2995 O O . GLN B 1 142 ? 8.352 -7.816 -0.839 1 98.81 142 GLN B O 1
ATOM 3000 N N . ARG B 1 143 ? 9.484 -8.844 -2.439 1 98.75 143 ARG B N 1
ATOM 3001 C CA . ARG B 1 143 ? 10.602 -7.902 -2.471 1 98.75 143 ARG B CA 1
ATOM 3002 C C . ARG B 1 143 ? 10.695 -7.211 -3.828 1 98.75 143 ARG B C 1
ATOM 3004 O O . ARG B 1 143 ? 10.555 -7.852 -4.871 1 98.75 143 ARG B O 1
ATOM 3011 N N . ILE B 1 144 ? 10.828 -5.961 -3.787 1 98.81 144 ILE B N 1
ATOM 3012 C CA . ILE B 1 144 ? 11.172 -5.234 -5.004 1 98.81 144 ILE B CA 1
ATOM 3013 C C . ILE B 1 144 ? 12.664 -4.906 -5.008 1 98.81 144 ILE B C 1
ATOM 3015 O O . ILE B 1 144 ? 13.148 -4.199 -4.121 1 98.81 144 ILE B O 1
ATOM 3019 N N . VAL B 1 145 ? 13.305 -5.371 -5.984 1 98.62 145 VAL B N 1
ATOM 3020 C CA . VAL B 1 145 ? 14.766 -5.312 -6.035 1 98.62 145 VAL B CA 1
ATOM 3021 C C . VAL B 1 145 ? 15.203 -4.48 -7.238 1 98.62 145 VAL B C 1
ATOM 3023 O O . VAL B 1 145 ? 14.766 -4.73 -8.367 1 98.62 145 VAL B O 1
ATOM 3026 N N . ASN B 1 146 ? 16.016 -3.502 -6.984 1 98.25 146 ASN B N 1
ATOM 3027 C CA . ASN B 1 146 ? 16.625 -2.744 -8.07 1 98.25 146 ASN B CA 1
ATOM 3028 C C . ASN B 1 146 ? 17.625 -3.594 -8.859 1 98.25 146 ASN B C 1
ATOM 3030 O O . ASN B 1 146 ? 18.594 -4.109 -8.305 1 98.25 146 ASN B O 1
ATOM 3034 N N . THR B 1 147 ? 17.453 -3.68 -10.141 1 97.81 147 THR B N 1
ATOM 3035 C CA . THR B 1 147 ? 18.266 -4.59 -10.945 1 97.81 147 THR B CA 1
ATOM 3036 C C . THR B 1 147 ? 19.672 -4.035 -11.133 1 97.81 147 THR B C 1
ATOM 3038 O O . THR B 1 147 ? 20.609 -4.789 -11.414 1 97.81 147 THR B O 1
ATOM 3041 N N . ALA B 1 148 ? 19.828 -2.732 -11 1 97 148 ALA B N 1
ATOM 3042 C CA . ALA B 1 148 ? 21.109 -2.092 -11.242 1 97 148 ALA B CA 1
ATOM 3043 C C . ALA B 1 148 ? 22.141 -2.529 -10.203 1 97 148 ALA B C 1
ATOM 3045 O O . ALA B 1 148 ? 23.312 -2.744 -10.531 1 97 148 ALA B O 1
ATOM 3046 N N . ASP B 1 149 ? 21.719 -2.75 -8.945 1 96.12 149 ASP B N 1
ATOM 3047 C CA . ASP B 1 149 ? 22.703 -3.031 -7.906 1 96.12 149 ASP B CA 1
ATOM 3048 C C . ASP B 1 149 ? 22.234 -4.16 -6.992 1 96.12 149 ASP B C 1
ATOM 3050 O O . ASP B 1 149 ? 22.922 -4.504 -6.02 1 96.12 149 ASP B O 1
ATOM 3054 N N . GLY B 1 150 ? 21.062 -4.672 -7.242 1 96.56 150 GLY B N 1
ATOM 3055 C CA . GLY B 1 150 ? 20.562 -5.789 -6.449 1 96.56 150 GLY B CA 1
ATOM 3056 C C . GLY B 1 150 ? 20 -5.363 -5.105 1 96.56 150 GLY B C 1
ATOM 3057 O O . GLY B 1 150 ? 19.625 -6.207 -4.293 1 96.56 150 GLY B O 1
ATOM 3058 N N . PHE B 1 151 ? 19.875 -4.023 -4.852 1 97 151 PHE B N 1
ATOM 3059 C CA . PHE B 1 151 ? 19.391 -3.508 -3.578 1 97 151 PHE B CA 1
ATOM 3060 C C . PHE B 1 151 ? 17.891 -3.736 -3.438 1 97 151 PHE B C 1
ATOM 3062 O O . PHE B 1 151 ? 17.125 -3.465 -4.363 1 97 151 PHE B O 1
ATOM 3069 N N . VAL B 1 152 ? 17.5 -4.312 -2.275 1 98.44 152 VAL B N 1
ATOM 3070 C CA . VAL B 1 152 ? 16.078 -4.477 -1.979 1 98.44 152 VAL B CA 1
ATOM 3071 C C . VAL B 1 152 ? 15.453 -3.121 -1.646 1 98.44 152 VAL B C 1
ATOM 3073 O O . VAL B 1 152 ? 15.641 -2.602 -0.542 1 98.44 152 VAL B O 1
ATOM 3076 N N . ALA B 1 153 ? 14.703 -2.592 -2.562 1 98.31 153 ALA B N 1
ATOM 3077 C CA . ALA B 1 153 ? 14.109 -1.268 -2.41 1 98.31 153 ALA B CA 1
ATOM 3078 C C . ALA B 1 153 ? 12.953 -1.299 -1.42 1 98.31 153 ALA B C 1
ATOM 3080 O O . ALA B 1 153 ? 12.711 -0.325 -0.702 1 98.31 153 ALA B O 1
ATOM 3081 N N . SER B 1 154 ? 12.227 -2.342 -1.429 1 98.62 154 SER B N 1
ATOM 3082 C CA . SER B 1 154 ? 11.117 -2.531 -0.496 1 98.62 154 SER B CA 1
ATOM 3083 C C . SER B 1 154 ? 10.875 -4.012 -0.219 1 98.62 154 SER B C 1
ATOM 3085 O O . SER B 1 154 ? 11.234 -4.867 -1.031 1 98.62 154 SER B O 1
ATOM 3087 N N . ILE B 1 155 ? 10.328 -4.316 0.913 1 98.75 155 ILE B N 1
ATOM 3088 C CA . ILE B 1 155 ? 10 -5.68 1.314 1 98.75 155 ILE B CA 1
ATOM 3089 C C . ILE B 1 155 ? 8.656 -5.695 2.045 1 98.75 155 ILE B C 1
ATOM 3091 O O . ILE B 1 155 ? 8.383 -4.816 2.869 1 98.75 155 ILE B O 1
ATOM 3095 N N . ALA B 1 156 ? 7.859 -6.684 1.695 1 98.81 156 ALA B N 1
ATOM 3096 C CA . ALA B 1 156 ? 6.508 -6.707 2.252 1 98.81 156 ALA B CA 1
ATOM 3097 C C . ALA B 1 156 ? 6.125 -8.109 2.709 1 98.81 156 ALA B C 1
ATOM 3099 O O . ALA B 1 156 ? 6.547 -9.102 2.109 1 98.81 156 ALA B O 1
ATOM 3100 N N . LEU B 1 157 ? 5.414 -8.188 3.781 1 98.88 157 LEU B N 1
ATOM 3101 C CA . LEU B 1 157 ? 4.621 -9.352 4.168 1 98.88 157 LEU B CA 1
ATOM 3102 C C . LEU B 1 157 ? 3.164 -9.172 3.748 1 98.88 157 LEU B C 1
ATOM 3104 O O . LEU B 1 157 ? 2.576 -8.109 3.955 1 98.88 157 LEU B O 1
ATOM 3108 N N . VAL B 1 158 ? 2.664 -10.18 3.139 1 98.81 158 VAL B N 1
ATOM 3109 C CA . VAL B 1 158 ? 1.288 -10.117 2.656 1 98.81 158 VAL B CA 1
ATOM 3110 C C . VAL B 1 158 ? 0.472 -11.258 3.26 1 98.81 158 VAL B C 1
ATOM 3112 O O . VAL B 1 158 ? 0.895 -12.414 3.234 1 98.81 158 VAL B O 1
ATOM 3115 N N . LYS B 1 159 ? -0.625 -10.922 3.822 1 98.69 159 LYS B N 1
ATOM 3116 C CA . LYS B 1 159 ? -1.585 -11.906 4.32 1 98.69 159 LYS B CA 1
ATOM 3117 C C . LYS B 1 159 ? -2.697 -12.148 3.307 1 98.69 159 LYS B C 1
ATOM 3119 O O . LYS B 1 159 ? -3.479 -11.242 3.002 1 98.69 159 LYS B O 1
ATOM 3124 N N . MET B 1 160 ? -2.771 -13.32 2.783 1 98.19 160 MET B N 1
ATOM 3125 C CA . MET B 1 160 ? -3.826 -13.727 1.859 1 98.19 160 MET B CA 1
ATOM 3126 C C . MET B 1 160 ? -4.891 -14.547 2.576 1 98.19 160 MET B C 1
ATOM 3128 O O . MET B 1 160 ? -4.629 -15.672 3 1 98.19 160 MET B O 1
ATOM 3132 N N . ALA B 1 161 ? -6.051 -14.023 2.664 1 97.75 161 ALA B N 1
ATOM 3133 C CA . ALA B 1 161 ? -7.152 -14.719 3.33 1 97.75 161 ALA B CA 1
ATOM 3134 C C . ALA B 1 161 ? -7.898 -15.625 2.357 1 97.75 161 ALA B C 1
ATOM 3136 O O . ALA B 1 161 ? -8.156 -15.242 1.216 1 97.75 161 ALA B O 1
ATOM 3137 N N . ILE B 1 162 ? -8.289 -16.797 2.822 1 97.75 162 ILE B N 1
ATOM 3138 C CA . ILE B 1 162 ? -9.008 -17.781 2.014 1 97.75 162 ILE B CA 1
ATOM 3139 C C . ILE B 1 162 ? -10.43 -17.922 2.535 1 97.75 162 ILE B C 1
ATOM 3141 O O . ILE B 1 162 ? -10.648 -18.094 3.738 1 97.75 162 ILE B O 1
ATOM 3145 N N . LYS B 1 163 ? -11.305 -17.859 1.636 1 97.12 163 LYS B N 1
ATOM 3146 C CA . LYS B 1 163 ? -12.703 -18.141 1.94 1 97.12 163 LYS B CA 1
ATOM 3147 C C . LYS B 1 163 ? -13.219 -19.328 1.134 1 97.12 163 LYS B C 1
ATOM 3149 O O . LYS B 1 163 ? -13.023 -19.391 -0.083 1 97.12 163 LYS B O 1
ATOM 3154 N N . GLY B 1 164 ? -13.875 -20.234 1.767 1 97.12 164 GLY B N 1
ATOM 3155 C CA . GLY B 1 164 ? -14.477 -21.359 1.067 1 97.12 164 GLY B CA 1
ATOM 3156 C C . GLY B 1 164 ? -13.719 -22.656 1.267 1 97.12 164 GLY B C 1
ATOM 3157 O O . GLY B 1 164 ? -14.258 -23.734 1.017 1 97.12 164 GLY B O 1
ATOM 3158 N N . THR B 1 165 ? -12.5 -22.641 1.679 1 97.25 165 THR B N 1
ATOM 3159 C CA . THR B 1 165 ? -11.688 -23.812 1.955 1 97.25 165 THR B CA 1
ATOM 3160 C C . THR B 1 165 ? -10.531 -23.469 2.891 1 97.25 165 THR B C 1
ATOM 3162 O O . THR B 1 165 ? -10.469 -22.359 3.414 1 97.25 165 THR B O 1
ATOM 3165 N N . THR B 1 166 ? -9.656 -24.391 3.178 1 97.56 166 THR B N 1
ATOM 3166 C CA . THR B 1 166 ? -8.484 -24.156 4.02 1 97.56 166 THR B CA 1
ATOM 3167 C C . THR B 1 166 ? -7.207 -24.141 3.18 1 97.56 166 THR B C 1
ATOM 3169 O O . THR B 1 166 ? -7.199 -24.641 2.053 1 97.56 166 THR B O 1
ATOM 3172 N N . ALA B 1 167 ? -6.207 -23.547 3.75 1 97.69 167 ALA B N 1
ATOM 3173 C CA . ALA B 1 167 ? -4.914 -23.531 3.07 1 97.69 167 ALA B CA 1
ATOM 3174 C C . ALA B 1 167 ? -4.402 -24.938 2.816 1 97.69 167 ALA B C 1
ATOM 3176 O O . ALA B 1 167 ? -3.893 -25.234 1.732 1 97.69 167 ALA B O 1
ATOM 3177 N N . SER B 1 168 ? -4.582 -25.797 3.768 1 96.12 168 SER B N 1
ATOM 3178 C CA . SER B 1 168 ? -4.109 -27.172 3.648 1 96.12 168 SER B CA 1
ATOM 3179 C C . SER B 1 168 ? -4.809 -27.891 2.504 1 96.12 168 SER B C 1
ATOM 3181 O O . SER B 1 168 ? -4.164 -28.594 1.719 1 96.12 168 SER B O 1
ATOM 3183 N N . GLU B 1 169 ? -6.113 -27.734 2.414 1 96.62 169 GLU B N 1
ATOM 3184 C CA . GLU B 1 169 ? -6.871 -28.375 1.341 1 96.62 169 GLU B CA 1
ATOM 3185 C C . GLU B 1 169 ? -6.48 -27.797 -0.021 1 96.62 169 GLU B C 1
ATOM 3187 O O . GLU B 1 169 ? -6.344 -28.547 -0.994 1 96.62 169 GLU B O 1
ATOM 3192 N N . LEU B 1 170 ? -6.363 -26.531 0.009 1 96.25 170 LEU B N 1
ATOM 3193 C CA . LEU B 1 170 ? -5.992 -25.844 -1.227 1 96.25 170 LEU B CA 1
ATOM 3194 C C . LEU B 1 170 ? -4.637 -26.328 -1.727 1 96.25 170 LEU B C 1
ATOM 3196 O O . LEU B 1 170 ? -4.492 -26.688 -2.898 1 96.25 170 LEU B O 1
ATOM 3200 N N . LEU B 1 171 ? -3.633 -26.422 -0.853 1 96.5 171 LEU B N 1
ATOM 3201 C CA . LEU B 1 171 ? -2.271 -26.781 -1.224 1 96.5 171 LEU B CA 1
ATOM 3202 C C . LEU B 1 171 ? -2.17 -28.281 -1.5 1 96.5 171 LEU B C 1
ATOM 3204 O O . LEU B 1 171 ? -1.357 -28.703 -2.322 1 96.5 171 LEU B O 1
ATOM 3208 N N . LYS B 1 172 ? -2.986 -29.062 -0.88 1 95.75 172 LYS B N 1
ATOM 3209 C CA . LYS B 1 172 ? -3.062 -30.484 -1.194 1 95.75 172 LYS B CA 1
ATOM 3210 C C . LYS B 1 172 ? -3.467 -30.703 -2.65 1 95.75 172 LYS B C 1
ATOM 3212 O O . LYS B 1 172 ? -2.936 -31.594 -3.318 1 95.75 172 LYS B O 1
ATOM 3217 N N . THR B 1 173 ? -4.43 -29.906 -3.064 1 94.69 173 THR B N 1
ATOM 3218 C CA . THR B 1 173 ? -4.887 -30 -4.445 1 94.69 173 THR B CA 1
ATOM 3219 C C . THR B 1 173 ? -3.746 -29.703 -5.414 1 94.69 173 THR B C 1
ATOM 3221 O O . THR B 1 173 ? -3.65 -30.312 -6.48 1 94.69 173 THR B O 1
ATOM 3224 N N . ILE B 1 174 ? -2.842 -28.844 -5.039 1 94.75 174 ILE B N 1
ATOM 3225 C CA . ILE B 1 174 ? -1.744 -28.406 -5.891 1 94.75 174 ILE B CA 1
ATOM 3226 C C . ILE B 1 174 ? -0.615 -29.438 -5.852 1 94.75 174 ILE B C 1
ATOM 3228 O O . ILE B 1 174 ? -0.069 -29.812 -6.891 1 94.75 174 ILE B O 1
ATOM 3232 N N . CYS B 1 175 ? -0.376 -29.953 -4.648 1 95.94 175 CYS B N 1
ATOM 3233 C CA . CYS B 1 175 ? 0.794 -30.797 -4.449 1 95.94 175 CYS B CA 1
ATOM 3234 C C . CYS B 1 175 ? 0.426 -32.281 -4.574 1 95.94 175 CYS B C 1
ATOM 3236 O O . CYS B 1 175 ? 1.3 -33.125 -4.762 1 95.94 175 CYS B O 1
ATOM 3238 N N . GLY B 1 176 ? -0.83 -32.625 -4.418 1 95.19 176 GLY B N 1
ATOM 3239 C CA . GLY B 1 176 ? -1.274 -34 -4.504 1 95.19 176 GLY B CA 1
ATOM 3240 C C . GLY B 1 176 ? -1.188 -34.75 -3.186 1 95.19 176 GLY B C 1
ATOM 3241 O O . GLY B 1 176 ? -1.566 -35.906 -3.096 1 95.19 176 GLY B O 1
ATOM 3242 N N . HIS B 1 177 ? -0.632 -34.094 -2.184 1 95.62 177 HIS B N 1
ATOM 3243 C CA . HIS B 1 177 ? -0.53 -34.594 -0.829 1 95.62 177 HIS B CA 1
ATOM 3244 C C . HIS B 1 177 ? -0.506 -33.469 0.201 1 95.62 177 HIS B C 1
ATOM 3246 O O . HIS B 1 177 ? -0.384 -32.312 -0.158 1 95.62 177 HIS B O 1
ATOM 3252 N N . ILE B 1 178 ? -0.73 -33.844 1.389 1 95.19 178 ILE B N 1
ATOM 3253 C CA . ILE B 1 178 ? -0.706 -32.875 2.457 1 95.19 178 ILE B CA 1
ATOM 3254 C C . ILE B 1 178 ? 0.723 -32.375 2.672 1 95.19 178 ILE B C 1
ATOM 3256 O O . ILE B 1 178 ? 1.649 -33.188 2.811 1 95.19 178 ILE B O 1
ATOM 3260 N N . VAL B 1 179 ? 0.912 -31.125 2.605 1 95.56 179 VAL B N 1
ATOM 3261 C CA . VAL B 1 179 ? 2.217 -30.5 2.814 1 95.56 179 VAL B CA 1
ATOM 3262 C C . VAL B 1 179 ? 2.201 -29.688 4.102 1 95.56 179 VAL B C 1
ATOM 3264 O O . VAL B 1 179 ? 1.257 -28.922 4.355 1 95.56 179 VAL B O 1
ATOM 3267 N N . ALA B 1 180 ? 3.229 -29.859 4.895 1 95.88 180 ALA B N 1
ATOM 3268 C CA . ALA B 1 180 ? 3.332 -29.094 6.145 1 95.88 180 ALA B CA 1
ATOM 3269 C C . ALA B 1 180 ? 3.797 -27.672 5.883 1 95.88 180 ALA B C 1
ATOM 3271 O O . ALA B 1 180 ? 4.68 -27.438 5.055 1 95.88 180 ALA B O 1
ATOM 3272 N N . SER B 1 181 ? 3.242 -26.688 6.566 1 97.25 181 SER B N 1
ATOM 3273 C CA . SER B 1 181 ? 3.662 -25.297 6.453 1 97.25 181 SER B CA 1
ATOM 3274 C C . SER B 1 181 ? 5.043 -25.078 7.062 1 97.25 181 SER B C 1
ATOM 3276 O O . SER B 1 181 ? 5.359 -25.641 8.109 1 97.25 181 SER B O 1
ATOM 3278 N N . PRO B 1 182 ? 5.875 -24.25 6.453 1 96.81 182 PRO B N 1
ATOM 3279 C CA . PRO B 1 182 ? 7.086 -23.828 7.156 1 96.81 182 PRO B CA 1
ATOM 3280 C C . PRO B 1 182 ? 6.781 -23.094 8.461 1 96.81 182 PRO B C 1
ATOM 3282 O O . PRO B 1 182 ? 5.695 -22.531 8.625 1 96.81 182 PRO B O 1
ATOM 3285 N N . PHE B 1 183 ? 7.688 -23.109 9.359 1 95.69 183 PHE B N 1
ATOM 3286 C CA . PHE B 1 183 ? 7.535 -22.359 10.594 1 95.69 183 PHE B CA 1
ATOM 3287 C C . PHE B 1 183 ? 7.598 -20.859 10.328 1 95.69 183 PHE B C 1
ATOM 3289 O O . PHE B 1 183 ? 8.508 -20.375 9.648 1 95.69 183 PHE B O 1
ATOM 3296 N N . PRO B 1 184 ? 6.625 -20.141 10.828 1 96.12 184 PRO B N 1
ATOM 3297 C CA . PRO B 1 184 ? 6.676 -18.688 10.625 1 96.12 184 PRO B CA 1
ATOM 3298 C C . PRO B 1 184 ? 7.875 -18.047 11.32 1 96.12 184 PRO B C 1
ATOM 3300 O O . PRO B 1 184 ? 8.234 -18.438 12.43 1 96.12 184 PRO B O 1
ATOM 3303 N N . SER B 1 185 ? 8.508 -17.125 10.648 1 96 185 SER B N 1
ATOM 3304 C CA . SER B 1 185 ? 9.617 -16.391 11.234 1 96 185 SER B CA 1
ATOM 3305 C C . SER B 1 185 ? 9.156 -15.523 12.398 1 96 185 SER B C 1
ATOM 3307 O O . SER B 1 185 ? 7.961 -15.25 12.539 1 96 185 SER B O 1
ATOM 3309 N N . ALA B 1 186 ? 10.094 -15.086 13.227 1 97.12 186 ALA B N 1
ATOM 3310 C CA . ALA B 1 186 ? 9.789 -14.164 14.32 1 97.12 186 ALA B CA 1
ATOM 3311 C C . ALA B 1 186 ? 9.195 -12.859 13.789 1 97.12 186 ALA B C 1
ATOM 3313 O O . ALA B 1 186 ? 8.289 -12.289 14.398 1 97.12 186 ALA B O 1
ATOM 3314 N N . GLU B 1 187 ? 9.672 -12.43 12.672 1 97.75 187 GLU B N 1
ATOM 3315 C CA . GLU B 1 187 ? 9.156 -11.234 12 1 97.75 187 GLU B CA 1
ATOM 3316 C C . GLU B 1 187 ? 7.684 -11.391 11.656 1 97.75 187 GLU B C 1
ATOM 3318 O O . GLU B 1 187 ? 6.871 -10.516 11.961 1 97.75 187 GLU B O 1
ATOM 3323 N N . LEU B 1 188 ? 7.375 -12.492 11.047 1 98.31 188 LEU B N 1
ATOM 3324 C CA . LEU B 1 188 ? 6 -12.773 10.656 1 98.31 188 LEU B CA 1
ATOM 3325 C C . LEU B 1 188 ? 5.102 -12.891 11.883 1 98.31 188 LEU B C 1
ATOM 3327 O O . LEU B 1 188 ? 3.99 -12.359 11.898 1 98.31 188 LEU B O 1
ATOM 3331 N N . ARG B 1 189 ? 5.559 -13.539 12.953 1 98.06 189 ARG B N 1
ATOM 3332 C CA . ARG B 1 189 ? 4.773 -13.727 14.172 1 98.06 189 ARG B CA 1
ATOM 3333 C C . ARG B 1 189 ? 4.48 -12.391 14.844 1 98.06 189 ARG B C 1
ATOM 3335 O O . ARG B 1 189 ? 3.375 -12.172 15.344 1 98.06 189 ARG B O 1
ATOM 3342 N N . ALA B 1 190 ? 5.496 -11.578 14.859 1 98.5 190 ALA B N 1
ATOM 3343 C CA . ALA B 1 190 ? 5.305 -10.25 15.445 1 98.5 190 ALA B CA 1
ATOM 3344 C C . ALA B 1 190 ? 4.254 -9.461 14.672 1 98.5 190 ALA B C 1
ATOM 3346 O O . ALA B 1 190 ? 3.408 -8.789 15.273 1 98.5 190 ALA B O 1
ATOM 3347 N N . TRP B 1 191 ? 4.316 -9.539 13.359 1 98.62 191 TRP B N 1
ATOM 3348 C CA . TRP B 1 191 ? 3.328 -8.844 12.539 1 98.62 191 TRP B CA 1
ATOM 3349 C C . TRP B 1 191 ? 1.939 -9.438 12.734 1 98.62 191 TRP B C 1
ATOM 3351 O O . TRP B 1 191 ?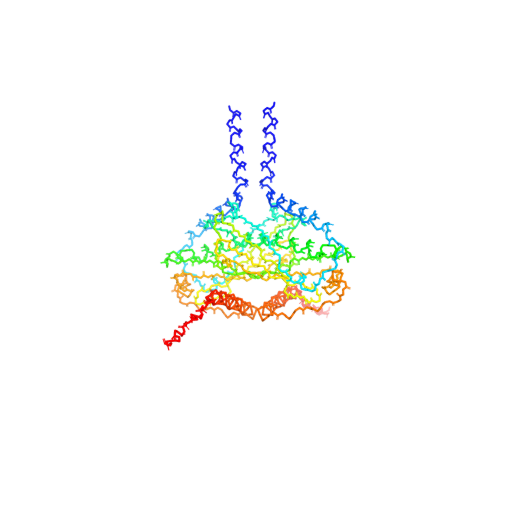 0.948 -8.711 12.82 1 98.62 191 TRP B O 1
ATOM 3361 N N . GLN B 1 192 ? 1.853 -10.766 12.844 1 97.75 192 GLN B N 1
ATOM 3362 C CA . GLN B 1 192 ? 0.584 -11.438 13.117 1 97.75 192 GLN B CA 1
ATOM 3363 C C . GLN B 1 192 ? -0.034 -10.93 14.422 1 97.75 192 GLN B C 1
ATOM 3365 O O . GLN B 1 192 ? -1.245 -10.711 14.492 1 97.75 192 GLN B O 1
ATOM 3370 N N . GLU B 1 193 ? 0.826 -10.766 15.367 1 98 193 GLU B N 1
ATOM 3371 C CA . GLU B 1 193 ? 0.356 -10.25 16.656 1 98 193 GLU B CA 1
ATOM 3372 C C . GLU B 1 193 ? -0.21 -8.844 16.5 1 98 193 GLU B C 1
ATOM 3374 O O . GLU B 1 193 ? -1.273 -8.539 17.047 1 98 193 GLU B O 1
ATOM 3379 N N . SER B 1 194 ? 0.486 -7.996 15.789 1 98.38 194 SER B N 1
ATOM 3380 C CA . SER B 1 194 ? 0.03 -6.629 15.562 1 98.38 194 SER B CA 1
ATOM 3381 C C . SER B 1 194 ? -1.339 -6.605 14.891 1 98.38 194 SER B C 1
ATOM 3383 O O . SER B 1 194 ? -2.23 -5.867 15.312 1 98.38 194 SER B O 1
ATOM 3385 N N . ILE B 1 195 ? -1.488 -7.449 13.898 1 97.19 195 ILE B N 1
ATOM 3386 C CA . ILE B 1 195 ? -2.736 -7.512 13.148 1 97.19 195 ILE B CA 1
ATOM 3387 C C . ILE B 1 195 ? -3.859 -8.016 14.055 1 97.19 195 ILE B C 1
ATOM 3389 O O . ILE B 1 195 ? -4.988 -7.527 13.984 1 97.19 195 ILE B O 1
ATOM 3393 N N . SER B 1 196 ? -3.582 -9.031 14.836 1 96.94 196 SER B N 1
ATOM 3394 C CA . SER B 1 196 ? -4.57 -9.578 15.758 1 96.94 196 SER B CA 1
ATOM 3395 C C . SER B 1 196 ? -5.02 -8.523 16.766 1 96.94 196 SER B C 1
ATOM 3397 O O . SER B 1 196 ? -6.211 -8.406 17.062 1 96.94 196 SER B O 1
ATOM 3399 N N . LEU B 1 197 ? -4.074 -7.773 17.281 1 97.06 197 LEU B N 1
ATOM 3400 C CA . LEU B 1 197 ? -4.379 -6.715 18.234 1 97.06 197 LEU B CA 1
ATOM 3401 C C . LEU B 1 197 ? -5.199 -5.609 17.578 1 97.06 197 LEU B C 1
ATOM 3403 O O . LEU B 1 197 ? -6.105 -5.051 18.203 1 97.06 197 LEU B O 1
ATOM 3407 N N . SER B 1 198 ? -4.875 -5.289 16.344 1 96 198 SER B N 1
ATOM 3408 C CA . SER B 1 198 ? -5.641 -4.309 15.578 1 96 198 SER B CA 1
ATOM 3409 C C . SER B 1 198 ? -7.098 -4.734 15.43 1 96 198 SER B C 1
ATOM 3411 O O . SER B 1 198 ? -8.008 -3.926 15.617 1 96 198 SER B O 1
ATOM 3413 N N . SER B 1 199 ? -7.309 -6.012 15.086 1 95.38 199 SER B N 1
ATOM 3414 C CA . SER B 1 199 ? -8.648 -6.562 14.945 1 95.38 199 SER B CA 1
ATOM 3415 C C . SER B 1 199 ? -9.422 -6.469 16.25 1 95.38 199 SER B C 1
ATOM 3417 O O . SER B 1 199 ? -10.594 -6.074 16.266 1 95.38 199 SER B O 1
ATOM 3419 N N . LYS B 1 200 ? -8.789 -6.816 17.344 1 94.31 200 LYS B N 1
ATOM 3420 C CA . LYS B 1 200 ? -9.414 -6.773 18.672 1 94.31 200 LYS B CA 1
ATOM 3421 C C . LYS B 1 200 ? -9.797 -5.344 19.047 1 94.31 200 LYS B C 1
ATOM 3423 O O . LYS B 1 200 ? -10.891 -5.105 19.562 1 94.31 200 LYS B O 1
ATOM 3428 N N . HIS B 1 201 ? -8.914 -4.441 18.75 1 92.75 201 HIS B N 1
ATOM 3429 C CA . HIS B 1 201 ? -9.141 -3.035 19.078 1 92.75 201 HIS B CA 1
ATOM 3430 C C . HIS B 1 201 ? -10.375 -2.492 18.375 1 92.75 201 HIS B C 1
ATOM 3432 O O . HIS B 1 201 ? -11.219 -1.842 18.984 1 92.75 201 HIS B O 1
ATOM 3438 N N . LEU B 1 202 ? -10.531 -2.752 17.109 1 92.19 202 LEU B N 1
ATOM 3439 C CA . LEU B 1 202 ? -11.656 -2.244 16.328 1 92.19 202 LEU B CA 1
ATOM 3440 C C . LEU B 1 202 ? -12.961 -2.891 16.781 1 92.19 202 LEU B C 1
ATOM 3442 O O . LEU B 1 202 ? -14.008 -2.242 16.781 1 92.19 202 LEU B O 1
ATOM 3446 N N . ARG B 1 203 ? -12.914 -4.172 17.156 1 90.88 203 ARG B N 1
ATOM 3447 C CA . ARG B 1 203 ? -14.102 -4.859 17.641 1 90.88 203 ARG B CA 1
ATOM 3448 C C . ARG B 1 203 ? -14.594 -4.262 18.953 1 90.88 203 ARG B C 1
ATOM 3450 O O . ARG B 1 203 ? -15.797 -4.09 19.156 1 90.88 203 ARG B O 1
ATOM 3457 N N . GLU B 1 204 ? -13.68 -3.928 19.797 1 90.44 204 GLU B N 1
ATOM 3458 C CA . GLU B 1 204 ? -14.016 -3.314 21.078 1 90.44 204 GLU B CA 1
ATOM 3459 C C . GLU B 1 204 ? -14.594 -1.916 20.875 1 90.44 204 GLU B C 1
ATOM 3461 O O . GLU B 1 204 ? -15.531 -1.522 21.578 1 90.44 204 GLU B O 1
ATOM 3466 N N . GLU B 1 205 ? -14.07 -1.215 19.906 1 89.69 205 GLU B N 1
ATOM 3467 C CA . GLU B 1 205 ? -14.57 0.124 19.625 1 89.69 205 GLU B CA 1
ATOM 3468 C C . GLU B 1 205 ? -15.992 0.071 19.062 1 89.69 205 GLU B C 1
ATOM 3470 O O . GLU B 1 205 ? -16.812 0.93 19.391 1 89.69 205 GLU B O 1
ATOM 3475 N N . SER B 1 206 ? -16.281 -0.889 18.234 1 84.56 206 SER B N 1
ATOM 3476 C CA . SER B 1 206 ? -17.594 -1.027 17.609 1 84.56 206 SER B CA 1
ATOM 3477 C C . SER B 1 206 ? -18.641 -1.462 18.641 1 84.56 206 SER B C 1
ATOM 3479 O O . SER B 1 206 ? -19.797 -1.075 18.547 1 84.56 206 SER B O 1
ATOM 3481 N N . SER B 1 207 ? -18.234 -2.266 19.594 1 82.38 207 SER B N 1
ATOM 3482 C CA . SER B 1 207 ? -19.156 -2.725 20.641 1 82.38 207 SER B CA 1
ATOM 3483 C C . SER B 1 207 ? -19.5 -1.6 21.609 1 82.38 207 SER B C 1
ATOM 3485 O O . SER B 1 207 ? -20.641 -1.507 22.078 1 82.38 207 SER B O 1
ATOM 3487 N N . THR B 1 208 ? -18.578 -0.773 21.891 1 75.25 208 THR B N 1
ATOM 3488 C CA . THR B 1 208 ? -18.812 0.341 22.797 1 75.25 208 THR B CA 1
ATOM 3489 C C . THR B 1 208 ? -19.719 1.379 22.156 1 75.25 208 THR B C 1
ATOM 3491 O O . THR B 1 208 ? -20.562 1.98 22.844 1 75.25 208 THR B O 1
ATOM 3494 N N . LYS B 1 209 ? -19.719 1.567 20.859 1 70.38 209 LYS B N 1
ATOM 3495 C CA . LYS B 1 209 ? -20.594 2.502 20.156 1 70.38 209 LYS B CA 1
ATOM 3496 C C . LYS B 1 209 ? -22.016 1.971 20.094 1 70.38 209 LYS B C 1
ATOM 3498 O O . LYS B 1 209 ? -22.969 2.74 20.172 1 70.38 209 LYS B O 1
ATOM 3503 N N . SER B 1 210 ? -22.094 0.644 19.922 1 64.25 210 SER B N 1
ATOM 3504 C CA . SER B 1 210 ? -23.422 0.024 19.891 1 64.25 210 SER B CA 1
ATOM 3505 C C . SER B 1 210 ? -24.078 0.065 21.266 1 64.25 210 SER B C 1
ATOM 3507 O O . SER B 1 210 ? -25.297 0.229 21.359 1 64.25 210 SER B O 1
ATOM 3509 N N . ASP B 1 211 ? -23.297 -0.147 22.281 1 59.28 211 ASP B N 1
ATOM 3510 C CA . ASP B 1 211 ? -23.844 -0.098 23.641 1 59.28 211 ASP B CA 1
ATOM 3511 C C . ASP B 1 211 ? -24.172 1.334 24.047 1 59.28 211 ASP B C 1
ATOM 3513 O O . ASP B 1 211 ? -25.141 1.563 24.781 1 59.28 211 ASP B O 1
ATOM 3517 N N . GLY B 1 212 ? -23.312 2.217 23.578 1 52.53 212 GLY B N 1
ATOM 3518 C CA . GLY B 1 212 ? -23.625 3.596 23.922 1 52.53 212 GLY B CA 1
ATOM 3519 C C . GLY B 1 212 ? -24.859 4.129 23.234 1 52.53 212 GLY B C 1
ATOM 3520 O O . GLY B 1 212 ? -25.453 5.113 23.688 1 52.53 212 GLY B O 1
ATOM 3521 N N . GLY B 1 213 ? -25.172 3.566 22.047 1 48.5 213 GLY B N 1
ATOM 3522 C CA . GLY B 1 213 ? -26.438 3.934 21.422 1 48.5 213 GLY B CA 1
ATOM 3523 C C . GLY B 1 213 ? -27.656 3.424 22.172 1 48.5 213 GLY B C 1
ATOM 3524 O O . GLY B 1 213 ? -28.75 3.973 22.031 1 48.5 213 GLY B O 1
ATOM 3525 N N . ASN B 1 214 ? -27.438 2.215 22.594 1 45.03 214 ASN B N 1
ATOM 3526 C CA . ASN B 1 214 ? -28.594 1.629 23.266 1 45.03 214 ASN B CA 1
ATOM 3527 C C . ASN B 1 214 ? -28.781 2.201 24.656 1 45.03 214 ASN B C 1
ATOM 3529 O O . ASN B 1 214 ? -29.531 1.643 25.469 1 45.03 214 ASN B O 1
ATOM 3533 N N . THR B 1 215 ? -27.812 2.891 25.141 1 41.62 215 THR B N 1
ATOM 3534 C CA . THR B 1 215 ? -28.172 3.473 26.438 1 41.62 215 THR B CA 1
ATOM 3535 C C . THR B 1 215 ? -29.312 4.477 26.281 1 41.62 215 THR B C 1
ATOM 3537 O O . THR B 1 215 ? -29.078 5.633 25.906 1 41.62 215 THR B O 1
ATOM 3540 N N . GLN B 1 216 ? -30.297 4.121 25.453 1 37 216 GLN B N 1
ATOM 3541 C CA . GLN B 1 216 ? -31.578 4.816 25.547 1 37 216 GLN B CA 1
ATOM 3542 C C . GLN B 1 216 ? -31.906 5.164 27 1 37 216 GLN B C 1
ATOM 3544 O O . GLN B 1 216 ? -31.75 4.336 27.891 1 37 216 GLN B O 1
ATOM 3549 N N . VAL B 1 217 ? -32.094 6.453 27.234 1 40.22 217 VAL B N 1
ATOM 3550 C CA . VAL B 1 217 ? -32.656 7.148 28.391 1 40.22 217 VAL B CA 1
ATOM 3551 C C . VAL B 1 217 ? -33.906 6.398 28.891 1 40.22 217 VAL B C 1
ATOM 3553 O O . VAL B 1 217 ? -34.906 6.289 28.172 1 40.22 217 VAL B O 1
ATOM 3556 N N . THR B 1 218 ? -33.75 5.207 29.438 1 35.62 218 THR B N 1
ATOM 3557 C CA . THR B 1 218 ? -34.906 4.684 30.156 1 35.62 218 THR B CA 1
ATOM 3558 C C . THR B 1 218 ? -35.562 5.777 30.984 1 35.62 218 THR B C 1
ATOM 3560 O O . THR B 1 218 ? -34.969 6.297 31.938 1 35.62 218 THR B O 1
ATOM 3563 N N . ASN B 1 219 ? -36.312 6.637 30.328 1 33.84 219 ASN B N 1
ATOM 3564 C CA . ASN B 1 219 ? -37.25 7.609 30.922 1 33.84 219 ASN B CA 1
ATOM 3565 C C . ASN B 1 219 ? -38.031 7.008 32.094 1 33.84 219 ASN B C 1
ATOM 3567 O O . ASN B 1 219 ? -38.781 6.043 31.906 1 33.84 219 ASN B O 1
ATOM 3571 N N . SER B 1 220 ? -37.438 6.965 33.25 1 36.44 220 SER B N 1
ATOM 3572 C CA . SER B 1 220 ? -38.156 6.664 34.469 1 36.44 220 SER B CA 1
ATOM 3573 C C . SER B 1 220 ? -39.531 7.359 34.5 1 36.44 220 SER B C 1
ATOM 3575 O O . SER B 1 220 ? -39.594 8.586 34.406 1 36.44 220 SER B O 1
ATOM 3577 N N . SER B 1 221 ? -40.562 6.742 33.938 1 36.66 221 SER B N 1
ATOM 3578 C CA . SER B 1 221 ? -42 7.082 34.031 1 36.66 221 SER B CA 1
ATOM 3579 C C . SER B 1 221 ? -42.375 7.516 35.438 1 36.66 221 SER B C 1
ATOM 3581 O O . SER B 1 221 ? -42.281 6.73 36.375 1 36.66 221 SER B O 1
ATOM 3583 N N . LEU B 1 222 ? -42.125 8.797 35.812 1 36.19 222 LEU B N 1
ATOM 3584 C CA . LEU B 1 222 ? -42.719 9.453 36.969 1 36.19 222 LEU B CA 1
ATOM 3585 C C . LEU B 1 222 ? -44.219 9.133 37.062 1 36.19 222 LEU B C 1
ATOM 3587 O O . LEU B 1 222 ? -45 9.57 36.219 1 36.19 222 LEU B O 1
ATOM 3591 N N . THR B 1 223 ? -44.594 7.918 37.406 1 33.72 223 THR B N 1
ATOM 3592 C CA . THR B 1 223 ? -45.938 7.461 37.719 1 33.72 223 THR B CA 1
ATOM 3593 C C . THR B 1 223 ? -46.625 8.438 38.656 1 33.72 223 THR B C 1
ATOM 3595 O O . THR B 1 223 ? -46.094 8.766 39.75 1 33.72 223 THR B O 1
ATOM 3598 N N . SER B 1 224 ? -47.438 9.344 38.125 1 35.88 224 SER B N 1
ATOM 3599 C CA . SER B 1 224 ? -48.406 10.289 38.688 1 35.88 224 SER B CA 1
ATOM 3600 C C . SER B 1 224 ? -49.344 9.602 39.719 1 35.88 224 SER B C 1
ATOM 3602 O O . SER B 1 224 ? -50.062 8.68 39.344 1 35.88 224 SER B O 1
ATOM 3604 N N . THR B 1 225 ? -48.812 9.297 40.906 1 31.39 225 THR B N 1
ATOM 3605 C CA . THR B 1 225 ? -49.719 8.812 41.938 1 31.39 225 THR B CA 1
ATOM 3606 C C . THR B 1 225 ? -50.938 9.719 42.062 1 31.39 225 THR B C 1
ATOM 3608 O O . THR B 1 225 ? -50.812 10.906 42.375 1 31.39 225 THR B O 1
ATOM 3611 N N . LYS B 1 226 ? -52 9.391 41.312 1 33.34 226 LYS B N 1
ATOM 3612 C CA . LYS B 1 226 ? -53.375 9.922 41.375 1 33.34 226 LYS B CA 1
ATOM 3613 C C . LYS B 1 226 ? -53.875 9.93 42.812 1 33.34 226 LYS B C 1
ATOM 3615 O O . LYS B 1 226 ? -54.062 8.867 43.406 1 33.34 226 LYS B O 1
ATOM 3620 N N . LYS B 1 227 ? -53.406 11.008 43.594 1 31.27 227 LYS B N 1
ATOM 3621 C CA . LYS B 1 227 ? -54.125 11.242 44.844 1 31.27 227 LYS B CA 1
ATOM 3622 C C . LYS B 1 227 ? -55.625 11.234 44.656 1 31.27 227 LYS B C 1
ATOM 3624 O O . LYS B 1 227 ? -56.156 12.023 43.875 1 31.27 227 LYS B O 1
ATOM 3629 N N . THR B 1 228 ? -56.281 10.117 44.625 1 30.52 228 THR B N 1
ATOM 3630 C CA . THR B 1 228 ? -57.719 9.859 44.688 1 30.52 228 THR B CA 1
ATOM 3631 C C . THR B 1 228 ? -58.375 10.734 45.781 1 30.52 228 THR B C 1
ATOM 3633 O O . THR B 1 228 ? -58.094 10.57 46.969 1 30.52 228 THR B O 1
ATOM 3636 N N . THR B 1 229 ? -58.438 12.141 45.562 1 25.89 229 THR B N 1
ATOM 3637 C CA . THR B 1 229 ? -59.625 12.648 46.219 1 25.89 229 THR B CA 1
ATOM 3638 C C . THR B 1 229 ? -60.875 12.141 45.531 1 25.89 229 THR B C 1
ATOM 3640 O O . THR B 1 229 ? -60.969 12.148 44.281 1 25.89 229 THR B O 1
#

pLDDT: mean 88.46, std 17.25, range [25.47, 98.88]

Radius of gyration: 26.87 Å; Cα contacts (8 Å, |Δi|>4): 740; chains: 2; bounding box: 129×67×89 Å